Protein AF-0000000078032495 (afdb_homodimer)

pLDDT: mean 92.4, std 12.05, range [19.84, 98.94]

InterPro domains:
  IPR023374 AttH-like domain superfamily [G3DSA:2.40.370.10] (50-179)
  IPR053112 Fungal Dehydratase/Hydratase [PTHR40617] (13-295)

Solvent-accessible surface area (backbone atoms only — not comparable to full-atom values): 30790 Å² total; per-residue (Å²): 92,84,75,76,72,74,48,34,75,40,30,40,38,35,40,36,42,40,24,31,70,88,66,52,44,38,38,38,35,40,38,41,36,66,53,76,73,51,27,30,33,38,36,41,35,42,33,37,65,81,79,53,44,58,51,46,30,19,47,78,41,69,21,42,67,33,83,82,38,37,34,38,38,38,92,44,38,34,41,37,34,35,91,57,89,86,41,43,64,58,19,33,37,38,35,53,58,95,54,37,33,40,43,36,35,35,38,72,38,87,65,70,36,35,42,24,28,45,13,20,38,73,54,39,59,47,76,71,77,55,59,49,90,77,38,64,61,4,29,31,43,33,38,29,27,70,48,16,31,43,44,45,38,40,26,56,73,83,46,71,42,49,46,26,46,92,67,22,39,24,34,45,30,40,41,46,70,52,51,37,64,80,63,18,33,40,34,40,38,36,42,37,76,87,61,34,39,35,41,30,47,30,35,43,48,47,97,76,20,44,42,62,29,46,43,32,23,38,32,38,85,69,52,29,22,28,17,38,54,57,33,89,79,26,29,34,38,68,73,45,65,39,88,87,79,50,39,40,43,68,34,33,37,37,46,29,25,64,56,67,59,27,35,36,40,40,34,50,66,36,82,77,26,60,20,41,32,69,47,78,89,34,50,93,71,48,66,52,38,30,48,30,48,27,39,35,39,31,37,52,88,85,34,82,42,49,32,40,35,39,38,40,33,41,58,67,43,117,63,78,83,82,93,80,59,25,68,48,28,41,38,34,40,36,42,41,24,30,70,87,67,52,43,37,37,35,37,40,37,41,36,65,52,77,75,49,27,29,33,36,37,40,34,42,32,37,65,81,80,53,45,59,51,45,29,19,48,77,43,69,21,40,65,31,78,83,40,45,34,38,38,39,94,44,38,33,40,38,34,34,92,57,89,86,41,44,62,57,21,33,38,37,36,53,58,94,54,39,33,40,42,36,35,36,38,74,38,84,65,69,37,36,42,25,30,45,12,21,37,72,55,37,58,47,76,71,80,54,58,65,90,76,37,64,59,4,28,31,43,32,37,30,28,71,47,16,31,42,44,44,37,42,25,56,74,84,46,72,43,48,46,28,45,92,65,23,40,26,34,46,29,39,41,49,68,53,52,36,63,80,64,17,33,40,35,39,39,37,42,36,78,87,63,35,38,36,39,31,46,31,36,41,48,47,96,77,19,44,43,72,30,53,42,32,23,37,33,38,86,68,52,29,22,29,17,37,54,56,33,88,81,26,31,34,38,68,74,44,66,39,89,87,80,49,39,40,44,68,34,33,38,37,47,31,25,64,56,66,59,28,35,38,40,38,34,49,68,36,80,76,24,59,21,41,33,69,47,76,90,34,50,93,73,48,63,54,39,30,49,28,48,27,40,37,39,30,39,52,88,86,34,82,44,49,33,39,36,41,38,40,34,40,60,68,44,117

Radius of gyration: 26.29 Å; Cα contacts (8 Å, |Δi|>4): 1890; chains: 2; bounding box: 48×80×61 Å

Sequence (636 aa):
MMVYDARKTLAVFVLYWITTEDGHKYHLNSNAGLRGSAMLGSFVSFNDLGNRSARGGSILEPGSGSSEYLNMQSATQTVVGPTTGDKWTGTRLTLDLVGIKLDVTFRPTGGNFYYGGGGGIQLTNRGPDPTYATSLPGWSWYWANPTTRLTGTITIDGKTANIDPEQSYALFERQWGNFHIGKGSYALWFYLETGEVLISWNMEPDLDGVSRTAFASVWHPSGLHEMIPVGPESRASEISTSPTTGLKYFNRFYLDLPARDAEFTFHKWIPDAELTPTLPEQKNQYITISESYGEGTGRWNGKQVKLQGHVEQLSMLKMMVYDARKTLAVFVLYWITTEDGHKYHLNSNAGLRGSAMLGSFVSFNDLGNRSARGGSILEPGSGSSEYLNMQSATQTVVGPTTGDKWTGTRLTLDLVGIKLDVTFRPTGGNFYYGGGGGIQLTNRGPDPTYATSLPGWSWYWANPTTRLTGTITIDGKTANIDPEQSYALFERQWGNFHIGKGSYALWFYLETGEVLISWNMEPDLDGVSRTAFASVWHPSGLHEMIPVGPESRASEISTSPTTGLKYFNRFYLDLPARDAEFTFHKWIPDAELTPTLPEQKNQYITISESYGEGTGRWNGKQVKLQGHVEQLSMLK

Secondary structure (DSSP, 8-state):
-------SSPEEEEEEEEEBTTS-EEEEEEEEEEETTTEEEEEEEEEETTTTEEEEEEEEEEEEE-SSSSEEEESSEEEE--SSTTSSTT-EEEEEETTEEEEEEEE--S--EETTTTSEEE-EE-SSPPPTTT--TTEEEEEEEEEEEEEEEEEETTEEEEB-GGG-EEEEEEEEEEEE-TT-EEEEEEEETTS-EEEEEEES--TT---SEEEEEEE-TTS-EEEEPPPTT-EEE--EE-TTT--EE--EEEEEEGGGTEEEEEEES-TT-EEEESSGGGTTTS--EEEEEEEEEEEETTEEEEEEEEEEEE----/-------TT-EEEEEEEEEBTTS-EEEEEEEEEEETTTEEEEEEEEEETTTTEEEEEEEEEEEEE-SSSSEEEESSEEEE--SSTTSSTT-EEEEEETTEEEEEEEE--S--EETTTTSEEE-EE-SS---TTT--TTEEEEEEEEEEEEEEEEEETTEEEEB-GGG-EEEEEEEEEEEE-TT-EEEEEEEETTS-EEEEEEES--TT---SEEEEEEE-TTS-EEEEPPPTT-EEE--EE-TTT--EE--EEEEEEGGGTEEEEEEES-TT-EEEESSGGGTTTS--EEEEEEEEEEEETTEEEEEEEEEEEE----

Nearest PDB structures (foldseek):
  7a0q-assembly1_A  TM=8.622E-01  e=4.027E-17  Fusarium vanettenii 77-13-4
  2ich-assembly2_B  TM=7.838E-01  e=7.396E-16  Nitrosomonas europaea
  2ich-assembly1_A  TM=7.791E-01  e=6.723E-16  Nitrosomonas europaea
  9fdg-assembly1_A  TM=2.951E-01  e=5.072E-01  synthetic construct
  5fok-assembly1_A  TM=1.122E-01  e=2.964E+00  Pseudomonas aeruginosa PAO1

Foldseek 3Di:
DPLDCPPFQFKKKKWKFFAFPVGWTKIKIKIWHDDPAFKIKIKMKIAGPVVGDIAMAIAIDTWHGDRQAHWIDDPAKIWAFDNDDPRQQQIWIWGDDPQKIWTKTKGFDFDKAQPPLSQKDAAAFDPDDDDVVVPHGRIKRKIKRFFMFMWGWMTGNHRITTTDRVRMGMIIMTMDDGHDLPQKWKKKWKQWPVGKIKIKIFGDADQQFFGPDMWMKMADSVGDIDIFDWDRVWGFADWDAAPVPRFIDGFKTKTDGVVQPKIKIKGFSHRHRWYAHPDPVCGVPDDIKGKTKIKIWMDGPNDIIIIIIMMIIDHNHD/DPLDDAFFFWKKKKWKFFAFPVGWTKIKIKIWHDDPAFKIKIKMKIAGPVVGDIAMAIAIDTWHTDRQAHWIDDPAKIWAFDNDDSRQQFIWIWGDDPQKIWTKTKGFDFDKAQPPLSQKDAAAFDPPQDDVVVPHGRIKRKIKRFFMFMWGWMTGNRRITTTDRVRMGMIIMTMDDGHDLPQKWKKKWKQWPVGKIKIKIFGDADQQFFGPDMWMKMADSVGDIDIFDWDRVWGFADWDAAPVPRFIDGFKTKTDGVVQPKIKIKGFSHRHRWYAHPDPVCGVPDDIKGKTKIKIWMAGPNDIIIIIIMMIIDHNHD

Organism: NCBI:txid1051616

Structure (mmCIF, N/CA/C/O backbone):
data_AF-0000000078032495-model_v1
#
loop_
_entity.id
_entity.type
_entity.pdbx_description
1 polymer 'Hydroxyneurosporene synthase (CrtC)'
#
loop_
_atom_site.group_PDB
_atom_site.id
_atom_site.type_symbol
_atom_site.label_atom_id
_atom_site.label_alt_id
_atom_site.label_comp_id
_atom_site.label_asym_id
_atom_site.label_entity_id
_atom_site.label_seq_id
_atom_site.pdbx_PDB_ins_code
_atom_site.Cartn_x
_atom_site.Cartn_y
_atom_site.Cartn_z
_atom_site.occupancy
_atom_site.B_iso_or_equiv
_atom_site.auth_seq_id
_atom_site.auth_comp_id
_atom_site.auth_asym_id
_atom_site.auth_atom_id
_atom_site.pdbx_PDB_model_num
ATOM 1 N N . MET A 1 1 ? -15.914 -2.293 -3.752 1 21.23 1 MET A N 1
ATOM 2 C CA . MET A 1 1 ? -15.336 -2.799 -2.514 1 21.23 1 MET A CA 1
ATOM 3 C C . MET A 1 1 ? -15.039 -1.658 -1.544 1 21.23 1 MET A C 1
ATOM 5 O O . MET A 1 1 ? -14.789 -0.528 -1.966 1 21.23 1 MET A O 1
ATOM 9 N N . MET A 1 2 ? -15.547 -1.945 -0.381 1 26.72 2 MET A N 1
ATOM 10 C CA . MET A 1 2 ? -15.688 -1.2 0.867 1 26.72 2 MET A CA 1
ATOM 11 C C . MET A 1 2 ? -14.336 -0.664 1.333 1 26.72 2 MET A C 1
ATOM 13 O O . MET A 1 2 ? -13.438 -1.438 1.667 1 26.72 2 MET A O 1
ATOM 17 N N . VAL A 1 3 ? -13.867 0.234 0.693 1 31.47 3 VAL A N 1
ATOM 18 C CA . VAL A 1 3 ? -12.703 1.023 1.074 1 31.47 3 VAL A CA 1
ATOM 19 C C . VAL A 1 3 ? -12.82 1.437 2.541 1 31.47 3 VAL A C 1
ATOM 21 O O . VAL A 1 3 ? -13.766 2.125 2.926 1 31.47 3 VAL A O 1
ATOM 24 N N . TYR A 1 4 ? -12.273 0.602 3.367 1 34.97 4 TYR A N 1
ATOM 25 C CA . TYR A 1 4 ? -12.242 0.552 4.824 1 34.97 4 TYR A CA 1
ATOM 26 C C . TYR A 1 4 ? -11.875 1.91 5.41 1 34.97 4 TYR A C 1
ATOM 28 O O . TYR A 1 4 ? -10.93 2.561 4.941 1 34.97 4 TYR A O 1
ATOM 36 N N . ASP A 1 5 ? -12.883 2.586 5.828 1 38.47 5 ASP A N 1
ATOM 37 C CA . ASP A 1 5 ? -12.812 3.684 6.789 1 38.47 5 ASP A CA 1
ATOM 38 C C . ASP A 1 5 ? -12.203 3.219 8.109 1 38.47 5 ASP A C 1
ATOM 40 O O . ASP A 1 5 ? -12.828 2.451 8.852 1 38.47 5 ASP A O 1
ATOM 44 N N . ALA A 1 6 ? -11.055 2.744 8.25 1 40.66 6 ALA A N 1
ATOM 45 C CA . ALA A 1 6 ? -10.375 2.566 9.531 1 40.66 6 ALA A CA 1
ATOM 46 C C . ALA A 1 6 ? -10.734 3.686 10.5 1 40.66 6 ALA A C 1
ATOM 48 O O . ALA A 1 6 ? -9.891 4.531 10.828 1 40.66 6 ALA A O 1
ATOM 49 N N . ARG A 1 7 ? -11.93 4.27 10.453 1 44.62 7 ARG A N 1
ATOM 50 C CA . ARG A 1 7 ? -12.234 5.574 11.039 1 44.62 7 ARG A CA 1
ATOM 51 C C . ARG A 1 7 ? -12.273 5.5 12.562 1 44.62 7 ARG A C 1
ATOM 53 O O . ARG A 1 7 ? -12.43 6.523 13.234 1 44.62 7 ARG A O 1
ATOM 60 N N . LYS A 1 8 ? -12.578 4.43 13.32 1 45.06 8 LYS A N 1
ATOM 61 C CA . LYS A 1 8 ? -13.195 4.945 14.539 1 45.06 8 LYS A CA 1
ATOM 62 C C . LYS A 1 8 ? -12.234 5.852 15.305 1 45.06 8 LYS A C 1
ATOM 64 O O . LYS A 1 8 ? -12.641 6.879 15.844 1 45.06 8 LYS A O 1
ATOM 69 N N . THR A 1 9 ? -11.039 5.262 15.789 1 50.03 9 THR A N 1
ATOM 70 C CA . THR A 1 9 ? -10.32 6.023 16.812 1 50.03 9 THR A CA 1
ATOM 71 C C . THR A 1 9 ? -8.945 6.453 16.297 1 50.03 9 THR A C 1
ATOM 73 O O . THR A 1 9 ? -7.984 6.52 17.062 1 50.03 9 THR A O 1
ATOM 76 N N . LEU A 1 10 ? -8.875 6.754 14.984 1 62.12 10 LEU A N 1
ATOM 77 C CA . LEU A 1 10 ? -7.605 7.195 14.422 1 62.12 10 LEU A CA 1
ATOM 78 C C . LEU A 1 10 ? -7.344 8.664 14.742 1 62.12 10 LEU A C 1
ATOM 80 O O . LEU A 1 10 ? -8.281 9.422 15 1 62.12 10 LEU A O 1
ATOM 84 N N . ALA A 1 11 ? -6.012 8.828 14.82 1 81.06 11 ALA A N 1
ATOM 85 C CA . ALA A 1 11 ? -5.645 10.234 14.898 1 81.06 11 ALA A CA 1
ATOM 86 C C . ALA A 1 11 ? -6.172 11.008 13.688 1 81.06 11 ALA A C 1
ATOM 88 O O . ALA A 1 11 ? -6.379 10.43 12.617 1 81.06 11 ALA A O 1
ATOM 89 N N . VAL A 1 12 ? -6.625 12.172 13.945 1 91.94 12 VAL A N 1
ATOM 90 C CA . VAL A 1 12 ? -7.078 13.078 12.898 1 91.94 12 VAL A CA 1
ATOM 91 C C . VAL A 1 12 ? -6.023 14.156 12.664 1 91.94 12 VAL A C 1
ATOM 93 O O . VAL A 1 12 ? -5.527 14.773 13.609 1 91.94 12 VAL A O 1
ATOM 96 N N . PHE A 1 13 ? -5.578 14.266 11.484 1 96.69 13 PHE A N 1
ATOM 97 C CA . PHE A 1 13 ? -4.66 15.289 11.008 1 96.69 13 PHE A CA 1
ATOM 98 C C . PHE A 1 13 ? -5.258 16.047 9.82 1 96.69 13 PHE A C 1
ATOM 100 O O . PHE A 1 13 ? -5.668 15.43 8.836 1 96.69 13 PHE A O 1
ATOM 107 N N . VAL A 1 14 ? -5.324 17.359 9.953 1 98.31 14 VAL A N 1
ATOM 108 C CA . VAL A 1 14 ? -5.934 18.125 8.867 1 98.31 14 VAL A CA 1
ATOM 109 C C . VAL A 1 14 ? -5.016 19.266 8.461 1 98.31 14 VAL A C 1
ATOM 111 O O . VAL A 1 14 ? -4.512 20 9.312 1 98.31 14 VAL A O 1
ATOM 114 N N . LEU A 1 15 ? -4.754 19.391 7.207 1 98.81 15 LEU A N 1
ATOM 115 C CA . LEU A 1 15 ? -4.172 20.594 6.629 1 98.81 15 LEU A CA 1
ATOM 116 C C . LEU A 1 15 ? -5.258 21.5 6.035 1 98.81 15 LEU A C 1
ATOM 118 O O . LEU A 1 15 ? -6.152 21.016 5.34 1 98.81 15 LEU A O 1
ATOM 122 N N . TYR A 1 16 ? -5.141 22.812 6.316 1 98.81 16 TYR A N 1
ATOM 123 C CA . TYR A 1 16 ? -6.125 23.766 5.82 1 98.81 16 TYR A CA 1
ATOM 124 C C . TYR A 1 16 ? -5.469 24.812 4.93 1 98.81 16 TYR A C 1
ATOM 126 O O . TYR A 1 16 ? -4.449 25.406 5.301 1 98.81 16 TYR A O 1
ATOM 134 N N . TRP A 1 17 ? -6.004 25 3.789 1 98.81 17 TRP A N 1
ATOM 135 C CA . TRP A 1 17 ? -5.805 26.203 2.996 1 98.81 17 TRP A CA 1
ATOM 136 C C . TRP A 1 17 ? -7.062 27.078 2.994 1 98.81 17 TRP A C 1
ATOM 138 O O . TRP A 1 17 ? -8.008 26.797 2.246 1 98.81 17 TRP A O 1
ATOM 148 N N . ILE A 1 18 ? -7.016 28.156 3.77 1 98.81 18 ILE A N 1
ATOM 149 C CA . ILE A 1 18 ? -8.227 28.906 4.035 1 98.81 18 ILE A CA 1
ATOM 150 C C . ILE A 1 18 ? -8.102 30.312 3.443 1 98.81 18 ILE A C 1
ATOM 152 O O . ILE A 1 18 ? -7.098 31 3.658 1 98.81 18 ILE A O 1
ATOM 156 N N . THR A 1 19 ? -9.031 30.688 2.736 1 98.81 19 THR A N 1
ATOM 157 C CA . THR A 1 19 ? -9.297 32.062 2.391 1 98.81 19 THR A CA 1
ATOM 158 C C . THR A 1 19 ? -10.586 32.562 3.053 1 98.81 19 THR A C 1
ATOM 160 O O . THR A 1 19 ? -11.633 31.922 2.928 1 98.81 19 THR A O 1
ATOM 163 N N . THR A 1 20 ? -10.516 33.625 3.768 1 98.69 20 THR A N 1
ATOM 164 C CA . THR A 1 20 ? -11.719 34.188 4.383 1 98.69 20 THR A CA 1
ATOM 165 C C . THR A 1 20 ? -12.492 35.031 3.383 1 98.69 20 THR A C 1
ATOM 167 O O . THR A 1 20 ? -11.961 35.438 2.346 1 98.69 20 THR A O 1
ATOM 170 N N . GLU A 1 21 ? -13.727 35.312 3.713 1 98.44 21 GLU A N 1
ATOM 171 C CA . GLU A 1 21 ? -14.578 36.094 2.83 1 98.44 21 GLU A CA 1
ATOM 172 C C . GLU A 1 21 ? -14.031 37.531 2.666 1 98.44 21 GLU A C 1
ATOM 174 O O . GLU A 1 21 ? -14.25 38.156 1.631 1 98.44 21 GLU A O 1
ATOM 179 N N . ASP A 1 22 ? -13.305 38 3.574 1 97.44 22 ASP A N 1
ATOM 180 C CA . ASP A 1 22 ? -12.734 39.344 3.482 1 97.44 22 ASP A CA 1
ATOM 181 C C . ASP A 1 22 ? -11.352 39.312 2.842 1 97.44 22 ASP A C 1
ATOM 183 O O . ASP A 1 22 ? -10.641 40.312 2.836 1 97.44 22 ASP A O 1
ATOM 187 N N . GLY A 1 23 ? -10.828 38.094 2.479 1 97.5 23 GLY A N 1
ATOM 188 C CA . GLY A 1 23 ? -9.703 38.031 1.557 1 97.5 23 GLY A CA 1
ATOM 189 C C . GLY A 1 23 ? -8.406 37.594 2.221 1 97.5 23 GLY A C 1
ATOM 190 O O . GLY A 1 23 ? -7.383 37.438 1.555 1 97.5 23 GLY A O 1
ATOM 191 N N . HIS A 1 24 ? -8.438 37.375 3.52 1 98.12 24 HIS A N 1
ATOM 192 C CA . HIS A 1 24 ? -7.223 36.906 4.18 1 98.12 24 HIS A CA 1
ATOM 193 C C . HIS A 1 24 ? -6.957 35.438 3.863 1 98.12 24 HIS A C 1
ATOM 195 O O . HIS A 1 24 ? -7.898 34.656 3.711 1 98.12 24 HIS A O 1
ATOM 201 N N . LYS A 1 25 ? -5.68 35.125 3.744 1 98.5 25 LYS A N 1
ATOM 202 C CA . LYS A 1 25 ? -5.266 33.75 3.432 1 98.5 25 LYS A CA 1
ATOM 203 C C . LYS A 1 25 ? -4.422 33.156 4.559 1 98.5 25 LYS A C 1
ATOM 205 O O . LYS A 1 25 ? -3.441 33.781 4.992 1 98.5 25 LYS A O 1
ATOM 210 N N . TYR A 1 26 ? -4.848 31.984 4.996 1 98.69 26 TYR A N 1
ATOM 211 C CA . TYR A 1 26 ? -4.18 31.266 6.082 1 98.69 26 TYR A CA 1
ATOM 212 C C . TYR A 1 26 ? -3.904 29.828 5.703 1 98.69 26 TYR A C 1
ATOM 214 O O . TYR A 1 26 ? -4.629 29.234 4.895 1 98.69 26 TYR A O 1
ATOM 222 N N . HIS A 1 27 ? -2.834 29.297 6.199 1 98.81 27 HIS A N 1
ATOM 223 C CA . HIS A 1 27 ? -2.564 27.859 6.215 1 98.81 27 HIS A CA 1
ATOM 224 C C . HIS A 1 27 ? -2.465 27.328 7.645 1 98.81 27 HIS A C 1
ATOM 226 O O . HIS A 1 27 ? -1.745 27.906 8.469 1 98.81 27 HIS A O 1
ATOM 232 N N . LEU A 1 28 ? -3.256 26.297 7.906 1 98.56 28 LEU A N 1
ATOM 233 C CA . LEU A 1 28 ? -3.26 25.719 9.242 1 98.56 28 LEU A CA 1
ATOM 234 C C . LEU A 1 28 ? -3.053 24.203 9.188 1 98.56 28 LEU A C 1
ATOM 236 O O . LEU A 1 28 ? -3.248 23.594 8.133 1 98.56 28 LEU A O 1
ATOM 240 N N . ASN A 1 29 ? -2.656 23.672 10.273 1 98.44 29 ASN A N 1
ATOM 241 C CA . ASN A 1 29 ? -2.652 22.234 10.57 1 98.44 29 ASN A CA 1
ATOM 242 C C . ASN A 1 29 ? -3.201 21.953 11.961 1 98.44 29 ASN A C 1
ATOM 244 O O . ASN A 1 29 ? -2.898 22.688 12.914 1 98.44 29 ASN A O 1
ATOM 248 N N . SER A 1 30 ? -4.07 21.047 12.031 1 98.31 30 SER A N 1
ATOM 249 C CA . SER A 1 30 ? -4.516 20.562 13.328 1 98.31 30 SER A CA 1
ATOM 250 C C . SER A 1 30 ? -4.352 19.047 13.445 1 98.31 30 SER A C 1
ATOM 252 O O . SER A 1 30 ? -4.438 18.328 12.445 1 98.31 30 SER A O 1
ATOM 254 N N . ASN A 1 31 ? -4.137 18.641 14.625 1 97.06 31 ASN A N 1
ATOM 255 C CA . ASN A 1 31 ? -4.008 17.234 14.945 1 97.06 31 ASN A CA 1
ATOM 256 C C . ASN A 1 31 ? -4.773 16.875 16.219 1 97.06 31 ASN A C 1
ATOM 258 O O . ASN A 1 31 ? -4.781 17.641 17.188 1 97.06 31 ASN A O 1
ATOM 262 N N . ALA A 1 32 ? -5.422 15.75 16.219 1 94.81 32 ALA A N 1
ATOM 263 C CA . ALA A 1 32 ? -6.074 15.172 17.391 1 94.81 32 ALA A CA 1
ATOM 264 C C . ALA A 1 32 ? -5.77 13.68 17.516 1 94.81 32 ALA A C 1
ATOM 266 O O . ALA A 1 32 ? -5.957 12.922 16.562 1 94.81 32 ALA A O 1
ATOM 267 N N . GLY A 1 33 ? -5.281 13.297 18.641 1 91.38 33 GLY A N 1
ATOM 268 C CA . GLY A 1 33 ? -4.996 11.898 18.906 1 91.38 33 GLY A CA 1
ATOM 269 C C . GLY A 1 33 ? -5.176 11.516 20.359 1 91.38 33 GLY A C 1
ATOM 270 O O . GLY A 1 33 ? -4.699 12.219 21.25 1 91.38 33 GLY A O 1
ATOM 271 N N . LEU A 1 34 ? -5.809 10.406 20.609 1 87.5 34 LEU A N 1
ATOM 272 C CA . LEU A 1 34 ? -6.035 9.938 21.969 1 87.5 34 LEU A CA 1
ATOM 273 C C . LEU A 1 34 ? -4.777 9.273 22.531 1 87.5 34 LEU A C 1
ATOM 275 O O . LEU A 1 34 ? -4.062 8.578 21.797 1 87.5 34 LEU A O 1
ATOM 279 N N . ARG A 1 35 ? -4.465 9.539 23.672 1 85.12 35 ARG A N 1
ATOM 280 C CA . ARG A 1 35 ? -3.516 8.789 24.484 1 85.12 35 ARG A CA 1
ATOM 281 C C . ARG A 1 35 ? -4.238 7.977 25.562 1 85.12 35 ARG A C 1
ATOM 283 O O . ARG A 1 35 ? -4.656 8.523 26.578 1 85.12 35 ARG A O 1
ATOM 290 N N . GLY A 1 36 ? -4.238 6.727 25.312 1 78.56 36 GLY A N 1
ATOM 291 C CA . GLY A 1 36 ? -5.176 5.945 26.094 1 78.56 36 GLY A CA 1
ATOM 292 C C . GLY A 1 36 ? -6.625 6.328 25.859 1 78.56 36 GLY A C 1
ATOM 293 O O . GLY A 1 36 ? -7 6.699 24.75 1 78.56 36 GLY A O 1
ATOM 294 N N . SER A 1 37 ? -7.465 6.082 26.922 1 80.62 37 SER A N 1
ATOM 295 C CA . SER A 1 37 ? -8.891 6.359 26.75 1 80.62 37 SER A CA 1
ATOM 296 C C . SER A 1 37 ? -9.273 7.676 27.406 1 80.62 37 SER A C 1
ATOM 298 O O . SER A 1 37 ? -10.406 8.148 27.25 1 80.62 37 SER A O 1
ATOM 300 N N . ALA A 1 38 ? -8.273 8.352 28.078 1 88.81 38 ALA A N 1
ATOM 301 C CA . ALA A 1 38 ? -8.727 9.43 28.953 1 88.81 38 ALA A CA 1
ATOM 302 C C . ALA A 1 38 ? -7.996 10.734 28.641 1 88.81 38 ALA A C 1
ATOM 304 O O . ALA A 1 38 ? -8.258 11.766 29.266 1 88.81 38 ALA A O 1
ATOM 305 N N . MET A 1 39 ? -7.051 10.734 27.75 1 92.44 39 MET A N 1
ATOM 306 C CA . MET A 1 39 ? -6.316 11.938 27.391 1 92.44 39 MET A CA 1
ATOM 307 C C . MET A 1 39 ? -6.395 12.203 25.891 1 92.44 39 MET A C 1
ATOM 309 O O . MET A 1 39 ? -6.359 11.266 25.094 1 92.44 39 MET A O 1
ATOM 313 N N . LEU A 1 40 ? -6.551 13.414 25.531 1 93.94 40 LEU A N 1
ATOM 314 C CA . LEU A 1 40 ? -6.52 13.812 24.125 1 93.94 40 LEU A CA 1
ATOM 315 C C . LEU A 1 40 ? -5.375 14.781 23.859 1 93.94 40 LEU A C 1
ATOM 317 O O . LEU A 1 40 ? -5.281 15.828 24.516 1 93.94 40 LEU A O 1
ATOM 321 N N . GLY A 1 41 ? -4.48 14.383 22.969 1 95.12 41 GLY A N 1
ATOM 322 C CA . GLY A 1 41 ? -3.455 15.281 22.453 1 95.12 41 GLY A CA 1
ATOM 323 C C . GLY A 1 41 ? -3.908 16.078 21.25 1 95.12 41 GLY A C 1
ATOM 324 O O . GLY A 1 41 ? -4.539 15.531 20.344 1 95.12 41 GLY A O 1
ATOM 325 N N . SER A 1 42 ? -3.609 17.422 21.312 1 96.88 42 SER A N 1
ATOM 326 C CA . SER A 1 42 ? -3.961 18.312 20.203 1 96.88 42 SER A CA 1
ATOM 327 C C . SER A 1 42 ? -2.809 19.25 19.859 1 96.88 42 SER A C 1
ATOM 329 O O . SER A 1 42 ? -1.993 19.578 20.719 1 96.88 42 SER A O 1
ATOM 331 N N . PHE A 1 43 ? -2.684 19.578 18.625 1 97.25 43 PHE A N 1
ATOM 332 C CA . PHE A 1 43 ? -1.877 20.75 18.312 1 97.25 43 PHE A CA 1
ATOM 333 C C . PHE A 1 43 ? -2.455 21.5 17.109 1 97.25 43 PHE A C 1
ATOM 335 O O . PHE A 1 43 ? -3.303 20.969 16.391 1 97.25 43 PHE A O 1
ATOM 342 N N . VAL A 1 44 ? -2.139 22.734 17.016 1 98.44 44 VAL A N 1
ATOM 343 C CA . VAL A 1 44 ? -2.486 23.578 15.875 1 98.44 44 VAL A CA 1
ATOM 344 C C . VAL A 1 44 ? -1.263 24.375 15.43 1 98.44 44 VAL A C 1
ATOM 346 O O . VAL A 1 44 ? -0.469 24.828 16.266 1 98.44 44 VAL A O 1
ATOM 349 N N . SER A 1 45 ? -1.038 24.422 14.219 1 98.44 45 SER A N 1
ATOM 350 C CA . SER A 1 45 ? -0.116 25.344 13.578 1 98.44 45 SER A CA 1
ATOM 351 C C . SER A 1 45 ? -0.86 26.344 12.695 1 98.44 45 SER A C 1
ATOM 353 O O . SER A 1 45 ? -1.788 25.969 11.977 1 98.44 45 SER A O 1
ATOM 355 N N . PHE A 1 46 ? -0.533 27.625 12.844 1 98.31 46 PHE A N 1
ATOM 356 C CA . PHE A 1 46 ? -1.146 28.719 12.094 1 98.31 46 PHE A CA 1
ATOM 357 C C . PHE A 1 46 ? -0.088 29.516 11.344 1 98.31 46 PHE A C 1
ATOM 359 O O . PHE A 1 46 ? 0.862 30.016 11.945 1 98.31 46 PHE A O 1
ATOM 366 N N . ASN A 1 47 ? -0.222 29.531 10.055 1 98.56 47 ASN A N 1
ATOM 367 C CA . ASN A 1 47 ? 0.576 30.375 9.172 1 98.56 47 ASN A CA 1
ATOM 368 C C . ASN A 1 47 ? -0.268 31.484 8.531 1 98.56 47 ASN A C 1
ATOM 370 O O . ASN A 1 47 ? -1.172 31.188 7.742 1 98.56 47 ASN A O 1
ATOM 374 N N . ASP A 1 48 ? 0.012 32.688 8.852 1 97.88 48 ASP A N 1
ATOM 375 C CA . ASP A 1 48 ? -0.576 33.812 8.133 1 97.88 48 ASP A CA 1
ATOM 376 C C . ASP A 1 48 ? 0.163 34.062 6.82 1 97.88 48 ASP A C 1
ATOM 378 O O . ASP A 1 48 ? 1.313 34.531 6.828 1 97.88 48 ASP A O 1
ATOM 382 N N . LEU A 1 49 ? -0.476 33.906 5.742 1 98 49 LEU A N 1
ATOM 383 C CA . LEU A 1 49 ? 0.207 33.938 4.453 1 98 49 LEU A CA 1
ATOM 384 C C . LEU A 1 49 ? 0.328 35.375 3.949 1 98 49 LEU A C 1
ATOM 386 O O . LEU A 1 49 ? 1.065 35.656 2.998 1 98 49 LEU A O 1
ATOM 390 N N . GLY A 1 50 ? -0.361 36.281 4.59 1 96.62 50 GLY A N 1
ATOM 391 C CA . GLY A 1 50 ? -0.242 37.719 4.27 1 96.62 50 GLY A CA 1
ATOM 392 C C . GLY A 1 50 ? 1.023 38.344 4.816 1 96.62 50 GLY A C 1
ATOM 393 O O . GLY A 1 50 ? 1.74 39.031 4.094 1 96.62 50 GLY A O 1
ATOM 394 N N . ASN A 1 51 ? 1.344 38.062 6.062 1 95.12 51 ASN A N 1
ATOM 395 C CA . ASN A 1 51 ? 2.514 38.688 6.66 1 95.12 51 ASN A CA 1
ATOM 396 C C . ASN A 1 51 ? 3.596 37.656 6.992 1 95.12 51 ASN A C 1
ATOM 398 O O . ASN A 1 51 ? 4.621 38 7.586 1 95.12 51 ASN A O 1
ATOM 402 N N . ARG A 1 52 ? 3.385 36.406 6.703 1 95.19 52 ARG A N 1
ATOM 403 C CA . ARG A 1 52 ? 4.332 35.312 6.82 1 95.19 52 ARG A CA 1
ATOM 404 C C . ARG A 1 52 ? 4.758 35.094 8.273 1 95.19 52 ARG A C 1
ATOM 406 O O . ARG A 1 52 ? 5.934 34.875 8.547 1 95.19 52 ARG A O 1
ATOM 413 N N . SER A 1 53 ? 3.832 35.312 9.133 1 94.56 53 SER A N 1
ATOM 414 C CA . SER A 1 53 ? 4.059 34.969 10.531 1 94.56 53 SER A CA 1
ATOM 415 C C . SER A 1 53 ? 3.453 33.625 10.867 1 94.56 53 SER A C 1
ATOM 417 O O . SER A 1 53 ? 2.602 33.125 10.125 1 94.56 53 SER A O 1
ATOM 419 N N . ALA A 1 54 ? 3.979 33.094 11.93 1 96.19 54 ALA A N 1
ATOM 420 C CA . ALA A 1 54 ? 3.475 31.781 12.359 1 96.19 54 ALA A CA 1
ATOM 421 C C . ALA A 1 54 ? 3.287 31.734 13.875 1 96.19 54 ALA A C 1
ATOM 423 O O . ALA A 1 54 ? 3.936 32.5 14.609 1 96.19 54 ALA A O 1
ATOM 424 N N . ARG A 1 55 ? 2.422 30.938 14.297 1 94.94 55 ARG A N 1
ATOM 425 C CA . ARG A 1 55 ? 2.266 30.562 15.695 1 94.94 55 ARG A CA 1
ATOM 426 C C . ARG A 1 55 ? 1.591 29.203 15.828 1 94.94 55 ARG A C 1
ATOM 428 O O . ARG A 1 55 ? 1.021 28.688 14.859 1 94.94 55 ARG A O 1
ATOM 435 N N . GLY A 1 56 ? 1.721 28.594 16.938 1 97.19 56 GLY A N 1
ATOM 436 C CA . GLY A 1 56 ? 1.138 27.297 17.219 1 97.19 56 GLY A CA 1
ATOM 437 C C . GLY A 1 56 ? 1.41 26.812 18.625 1 97.19 56 GLY A C 1
ATOM 438 O O . GLY A 1 56 ? 2.107 27.469 19.391 1 97.19 56 GLY A O 1
ATOM 439 N N . GLY A 1 57 ? 0.778 25.75 18.891 1 98.12 57 GLY A N 1
ATOM 440 C CA . GLY A 1 57 ? 0.942 25.109 20.188 1 98.12 57 GLY A CA 1
ATOM 441 C C . GLY A 1 57 ? 0.367 23.719 20.25 1 98.12 57 GLY A C 1
ATOM 442 O O . GLY A 1 57 ? -0.488 23.359 19.438 1 98.12 57 GLY A O 1
ATOM 443 N N . SER A 1 58 ? 0.891 22.969 21.203 1 98.25 58 SER A N 1
ATOM 444 C CA . SER A 1 58 ? 0.374 21.625 21.484 1 98.25 58 SER A CA 1
ATOM 445 C C . SER A 1 58 ? -0.069 21.5 22.938 1 98.25 58 SER A C 1
ATOM 447 O O . SER A 1 58 ? 0.326 22.312 23.781 1 98.25 58 SER A O 1
ATOM 449 N N . ILE A 1 59 ? -0.948 20.547 23.141 1 98.44 59 ILE A N 1
ATOM 450 C CA . ILE A 1 59 ? -1.436 20.344 24.5 1 98.44 59 ILE A CA 1
ATOM 451 C C . ILE A 1 59 ? -1.929 18.906 24.672 1 98.44 59 ILE A C 1
ATOM 453 O O . ILE A 1 59 ? -2.539 18.344 23.75 1 98.44 59 ILE A O 1
ATOM 457 N N . LEU A 1 60 ? -1.579 18.297 25.734 1 96.81 60 LEU A N 1
ATOM 458 C CA . LEU A 1 60 ? -2.154 17.031 26.203 1 96.81 60 LEU A CA 1
ATOM 459 C C . LEU A 1 60 ? -3.039 17.266 27.438 1 96.81 60 LEU A C 1
ATOM 461 O O . LEU A 1 60 ? -2.566 17.75 28.469 1 96.81 60 LEU A O 1
ATOM 465 N N . GLU A 1 61 ? -4.293 16.922 27.391 1 97.88 61 GLU A N 1
ATOM 466 C CA . GLU A 1 61 ? -5.246 17.234 28.453 1 97.88 61 GLU A CA 1
ATOM 467 C C . GLU A 1 61 ? -6.336 16.172 28.547 1 97.88 61 GLU A C 1
ATOM 469 O O . GLU A 1 61 ? -6.445 15.297 27.672 1 97.88 61 GLU A O 1
ATOM 474 N N . PRO A 1 62 ? -7.062 16.172 29.688 1 96.81 62 PRO A N 1
ATOM 475 C CA . PRO A 1 62 ? -8.164 15.211 29.781 1 96.81 62 PRO A CA 1
ATOM 476 C C . PRO A 1 62 ? -9.125 15.305 28.594 1 96.81 62 PRO A C 1
ATOM 478 O O . PRO A 1 62 ? -9.445 16.406 28.141 1 96.81 62 PRO A O 1
ATOM 481 N N . GLY A 1 63 ? -9.406 14.148 28.047 1 95.38 63 GLY A N 1
ATOM 482 C CA . GLY A 1 63 ? -10.312 14.031 26.922 1 95.38 63 GLY A CA 1
ATOM 483 C C . GLY A 1 63 ? -10.914 12.648 26.781 1 95.38 63 GLY A C 1
ATOM 484 O O . GLY A 1 63 ? -10.742 11.797 27.672 1 95.38 63 GLY A O 1
ATOM 485 N N . SER A 1 64 ? -11.781 12.516 25.797 1 90.81 64 SER A N 1
ATOM 486 C CA . SER A 1 64 ? -12.461 11.242 25.562 1 90.81 64 SER A CA 1
ATOM 487 C C . SER A 1 64 ? -12.656 10.984 24.078 1 90.81 64 SER A C 1
ATOM 489 O O . SER A 1 64 ? -12.5 11.898 23.25 1 90.81 64 SER A O 1
ATOM 491 N N . GLY A 1 65 ? -12.875 9.719 23.766 1 88.62 65 GLY A N 1
ATOM 492 C CA . GLY A 1 65 ? -13.188 9.289 22.406 1 88.62 65 GLY A CA 1
ATOM 493 C C . GLY A 1 65 ? -14.148 8.109 22.375 1 88.62 65 GLY A C 1
ATOM 494 O O . GLY A 1 65 ? -14.531 7.578 23.406 1 88.62 65 GLY A O 1
ATOM 495 N N . SER A 1 66 ? -14.625 7.867 21.156 1 82 66 SER A N 1
ATOM 496 C CA . SER A 1 66 ? -15.523 6.738 20.953 1 82 66 SER A CA 1
ATOM 497 C C . SER A 1 66 ? -14.875 5.668 20.078 1 82 66 SER A C 1
ATOM 499 O O . SER A 1 66 ? -14.117 5.984 19.156 1 82 66 SER A O 1
ATOM 501 N N . SER A 1 67 ? -15.148 4.402 20.406 1 75.94 67 SER A N 1
ATOM 502 C CA . SER A 1 67 ? -14.703 3.299 19.562 1 75.94 67 SER A CA 1
ATOM 503 C C . SER A 1 67 ? -15.727 2.994 18.469 1 75.94 67 SER A C 1
ATOM 505 O O . SER A 1 67 ? -15.469 2.184 17.578 1 75.94 67 SER A O 1
ATOM 507 N N . GLU A 1 68 ? -16.891 3.701 18.469 1 75.06 68 GLU A N 1
ATOM 508 C CA . GLU A 1 68 ? -17.984 3.359 17.578 1 75.06 68 GLU A CA 1
ATOM 509 C C . GLU A 1 68 ? -18.016 4.277 16.359 1 75.06 68 GLU A C 1
ATOM 511 O O . GLU A 1 68 ? -18.438 3.863 15.281 1 75.06 68 GLU A O 1
ATOM 516 N N . TYR A 1 69 ? -17.719 5.5 16.562 1 81.38 69 TYR A N 1
ATOM 517 C CA . TYR A 1 69 ? -17.672 6.488 15.484 1 81.38 69 TYR A CA 1
ATOM 518 C C . TYR A 1 69 ? -16.656 7.578 15.789 1 81.38 69 TYR A C 1
ATOM 520 O O . TYR A 1 69 ? -16.125 7.648 16.906 1 81.38 69 TYR A O 1
ATOM 528 N N . LEU A 1 70 ? -16.359 8.375 14.82 1 87.38 70 LEU A N 1
ATOM 529 C CA . LEU A 1 70 ? -15.398 9.453 15.039 1 87.38 70 LEU A CA 1
ATOM 530 C C . LEU A 1 70 ? -15.93 10.461 16.047 1 87.38 70 LEU A C 1
ATOM 532 O O . LEU A 1 70 ? -16.906 11.164 15.773 1 87.38 70 LEU A O 1
ATOM 536 N N . ASN A 1 71 ? -15.352 10.414 17.156 1 90.25 71 ASN A N 1
ATOM 537 C CA . ASN A 1 71 ? -15.695 11.312 18.25 1 90.25 71 ASN A CA 1
ATOM 538 C C . ASN A 1 71 ? -14.516 11.484 19.219 1 90.25 71 ASN A C 1
ATOM 540 O O . ASN A 1 71 ? -14.227 10.594 20.016 1 90.25 71 ASN A O 1
ATOM 544 N N . MET A 1 72 ? -13.891 12.547 19.109 1 92.94 72 MET A N 1
ATOM 545 C CA . MET A 1 72 ? -12.812 12.945 20.016 1 92.94 72 MET A CA 1
ATOM 546 C C . MET A 1 72 ? -13.094 14.312 20.625 1 92.94 72 MET A C 1
ATOM 548 O O . MET A 1 72 ? -13.383 15.266 19.906 1 92.94 72 MET A O 1
ATOM 552 N N . GLN A 1 73 ? -12.914 14.328 21.984 1 95.25 73 GLN A N 1
ATOM 553 C CA . GLN A 1 73 ? -13.297 15.578 22.625 1 95.25 73 GLN A CA 1
ATOM 554 C C . GLN A 1 73 ? -12.344 15.922 23.766 1 95.25 73 GLN A C 1
ATOM 556 O O . GLN A 1 73 ? -11.898 15.039 24.5 1 95.25 73 GLN A O 1
ATOM 561 N N . SER A 1 74 ? -12.023 17.094 23.844 1 97.19 74 SER A N 1
ATOM 562 C CA . SER A 1 74 ? -11.383 17.75 24.969 1 97.19 74 SER A CA 1
ATOM 563 C C . SER A 1 74 ? -11.797 19.219 25.078 1 97.19 74 SER A C 1
ATOM 565 O O . SER A 1 74 ? -12.617 19.688 24.281 1 97.19 74 SER A O 1
ATOM 567 N N . ALA A 1 75 ? -11.32 19.922 26.094 1 98.31 75 ALA A N 1
ATOM 568 C CA . ALA A 1 75 ? -11.609 21.359 26.219 1 98.31 75 ALA A CA 1
ATOM 569 C C . ALA A 1 75 ? -11.07 22.125 25.031 1 98.31 75 ALA A C 1
ATOM 571 O O . ALA A 1 75 ? -11.664 23.125 24.594 1 98.31 75 ALA A O 1
ATOM 572 N N . THR A 1 76 ? -10 21.672 24.406 1 98.38 76 THR A N 1
ATOM 573 C CA . THR A 1 76 ? -9.266 22.406 23.375 1 98.38 76 THR A CA 1
ATOM 574 C C . THR A 1 76 ? -9.805 22.047 21.984 1 98.38 76 THR A C 1
ATOM 576 O O . THR A 1 76 ? -9.883 22.922 21.109 1 98.38 76 THR A O 1
ATOM 579 N N . GLN A 1 77 ? -10.148 20.859 21.781 1 98.12 77 GLN A N 1
ATOM 580 C CA . GLN A 1 77 ? -10.5 20.422 20.438 1 98.12 77 GLN A CA 1
ATOM 581 C C . GLN A 1 77 ? -11.547 19.312 20.469 1 98.12 77 GLN A C 1
ATOM 583 O O . GLN A 1 77 ? -11.5 18.438 21.328 1 98.12 77 GLN A O 1
ATOM 588 N N . THR A 1 78 ? -12.469 19.469 19.562 1 97.44 78 THR A N 1
ATOM 589 C CA . THR A 1 78 ? -13.469 18.422 19.328 1 97.44 78 THR A CA 1
ATOM 590 C C . THR A 1 78 ? -13.562 18.078 17.844 1 97.44 78 THR A C 1
ATOM 592 O O . THR A 1 78 ? -13.594 18.969 17 1 97.44 78 THR A O 1
ATOM 595 N N . VAL A 1 79 ? -13.547 16.812 17.531 1 96.06 79 VAL A N 1
ATOM 596 C CA . VAL A 1 79 ? -13.797 16.297 16.188 1 96.06 79 VAL A CA 1
ATOM 597 C C . VAL A 1 79 ? -14.898 15.242 16.234 1 96.06 79 VAL A C 1
ATOM 599 O O . VAL A 1 79 ? -14.711 14.18 16.828 1 96.06 79 VAL A O 1
ATOM 602 N N . VAL A 1 80 ? -16 15.547 15.617 1 94.5 80 VAL A N 1
ATOM 603 C CA . VAL A 1 80 ? -17.141 14.641 15.695 1 94.5 80 VAL A CA 1
ATOM 604 C C . VAL A 1 80 ? -17.719 14.406 14.297 1 94.5 80 VAL A C 1
ATOM 606 O O . VAL A 1 80 ? -18.094 15.352 13.609 1 94.5 80 VAL A O 1
ATOM 609 N N . GLY A 1 81 ? -17.703 13.172 13.914 1 92.38 81 GLY A N 1
ATOM 610 C CA . GLY A 1 81 ? -18.312 12.789 12.656 1 92.38 81 GLY A CA 1
ATOM 611 C C . GLY A 1 81 ? -19.766 12.352 12.812 1 92.38 81 GLY A C 1
ATOM 612 O O . GLY A 1 81 ? -20.234 12.125 13.93 1 92.38 81 GLY A O 1
ATOM 613 N N . PRO A 1 82 ? -20.469 12.273 11.656 1 91.81 82 PRO A N 1
ATOM 614 C CA . PRO A 1 82 ? -21.828 11.766 11.703 1 91.81 82 PRO A CA 1
ATOM 615 C C . PRO A 1 82 ? -21.906 10.273 12 1 91.81 82 PRO A C 1
ATOM 617 O O . PRO A 1 82 ? -20.922 9.555 11.812 1 91.81 82 PRO A O 1
ATOM 620 N N . THR A 1 83 ? -23.031 9.789 12.516 1 88.31 83 THR A N 1
ATOM 621 C CA . THR A 1 83 ? -23.188 8.375 12.836 1 88.31 83 THR A CA 1
ATOM 622 C C . THR A 1 83 ? -23.969 7.66 11.727 1 88.31 83 THR A C 1
ATOM 624 O O . THR A 1 83 ? -24.141 6.441 11.773 1 88.31 83 THR A O 1
ATOM 627 N N . THR A 1 84 ? -24.453 8.422 10.766 1 87.44 84 THR A N 1
ATOM 628 C CA . THR A 1 84 ? -25.188 7.863 9.633 1 87.44 84 THR A CA 1
ATOM 629 C C . THR A 1 84 ? -24.516 8.258 8.32 1 87.44 84 THR A C 1
ATOM 631 O O . THR A 1 84 ? -23.547 9.023 8.312 1 87.44 84 THR A O 1
ATOM 634 N N . GLY A 1 85 ? -24.953 7.625 7.234 1 84.69 85 GLY A N 1
ATOM 635 C CA . GLY A 1 85 ? -24.344 7.938 5.949 1 84.69 85 GLY A CA 1
ATOM 636 C C . GLY A 1 85 ? -22.938 7.379 5.801 1 84.69 85 GLY A C 1
ATOM 637 O O . GLY A 1 85 ? -22.672 6.246 6.195 1 84.69 85 GLY A O 1
ATOM 638 N N . ASP A 1 86 ? -22.031 8.234 5.203 1 77.75 86 ASP A N 1
ATOM 639 C CA . ASP A 1 86 ? -20.672 7.758 5.008 1 77.75 86 ASP A CA 1
ATOM 640 C C . ASP A 1 86 ? -19.828 7.941 6.273 1 77.75 86 ASP A C 1
ATOM 642 O O . ASP A 1 86 ? -18.641 7.648 6.281 1 77.75 86 ASP A O 1
ATOM 646 N N . LYS A 1 87 ? -20.469 8.5 7.312 1 80.38 87 LYS A N 1
ATOM 647 C CA . LYS A 1 87 ? -19.875 8.695 8.641 1 80.38 87 LYS A CA 1
ATOM 648 C C . LYS A 1 87 ? -18.703 9.656 8.586 1 80.38 87 LYS A C 1
ATOM 650 O O . LYS A 1 87 ? -17.812 9.609 9.438 1 80.38 87 LYS A O 1
ATOM 655 N N . TRP A 1 88 ? -18.656 10.445 7.602 1 84.69 88 TRP A N 1
ATOM 656 C CA . TRP A 1 88 ? -17.547 11.36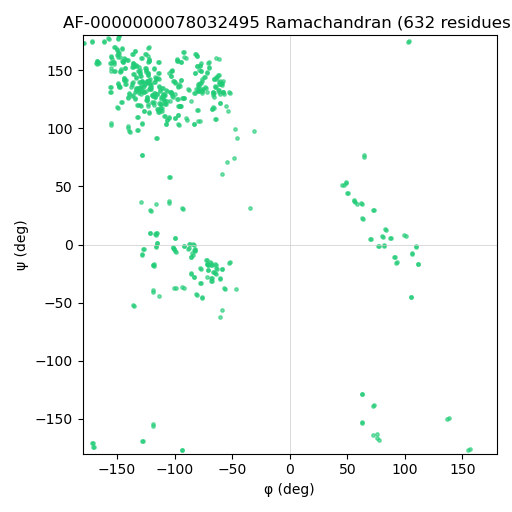7 7.379 1 84.69 88 TRP A CA 1
ATOM 657 C C . TRP A 1 88 ? -18.062 12.742 6.973 1 84.69 88 TRP A C 1
ATOM 659 O O . TRP A 1 88 ? -17.656 13.758 7.543 1 84.69 88 TRP A O 1
ATOM 669 N N . THR A 1 89 ? -18.953 12.727 5.918 1 90.88 89 THR A N 1
ATOM 670 C CA . THR A 1 89 ? -19.516 13.992 5.449 1 90.88 89 THR A CA 1
ATOM 671 C C . THR A 1 89 ? -20.297 14.688 6.566 1 90.88 89 THR A C 1
ATOM 673 O O . THR A 1 89 ? -21.234 14.117 7.121 1 90.88 89 THR A O 1
ATOM 676 N N . GLY A 1 90 ? -19.922 15.797 6.859 1 95.12 90 GLY A N 1
ATOM 677 C CA . GLY A 1 90 ? -20.547 16.531 7.949 1 95.12 90 GLY A CA 1
ATOM 678 C C . GLY A 1 90 ? -19.75 16.469 9.242 1 95.12 90 GLY A C 1
ATOM 679 O O . GLY A 1 90 ? -20.203 16.953 10.281 1 95.12 90 GLY A O 1
ATOM 680 N N . THR A 1 91 ? -18.594 15.945 9.195 1 95.69 91 THR A N 1
ATOM 681 C CA . THR A 1 91 ? -17.719 15.984 10.359 1 95.69 91 THR A CA 1
ATOM 682 C C . THR A 1 91 ? -17.469 17.422 10.797 1 95.69 91 THR A C 1
ATOM 684 O O . THR A 1 91 ? -17.141 18.281 9.969 1 95.69 91 THR A O 1
ATOM 687 N N . ARG A 1 92 ? -17.625 17.641 12.039 1 97.94 92 ARG A N 1
ATOM 688 C CA . ARG A 1 92 ? -17.391 18.969 12.594 1 97.94 92 ARG A CA 1
ATOM 689 C C . ARG A 1 92 ? -16.141 18.984 13.477 1 97.94 92 ARG A C 1
ATOM 691 O O . ARG A 1 92 ? -15.914 18.062 14.258 1 97.94 92 ARG A O 1
ATOM 698 N N . LEU A 1 93 ? -15.359 19.953 13.289 1 98.19 93 LEU A N 1
ATOM 699 C CA . LEU A 1 93 ? -14.172 20.172 14.117 1 98.19 93 LEU A CA 1
ATOM 700 C C . LEU A 1 93 ? -14.195 21.562 14.742 1 98.19 93 LEU A C 1
ATOM 702 O O . LEU A 1 93 ? -14.398 22.562 14.047 1 98.19 93 LEU A O 1
ATOM 706 N N . THR A 1 94 ? -14.078 21.609 16.062 1 98.81 94 THR A N 1
ATOM 707 C CA . THR A 1 94 ? -13.859 22.859 16.781 1 98.81 94 THR A CA 1
ATOM 708 C C . THR A 1 94 ? -12.508 22.828 17.5 1 98.81 94 THR A C 1
ATOM 710 O O . THR A 1 94 ? -12.078 21.797 17.984 1 98.81 94 THR A O 1
ATOM 713 N N . LEU A 1 95 ? -11.891 23.922 17.531 1 98.75 95 LEU A N 1
ATOM 714 C CA . LEU A 1 95 ? -10.562 24.062 18.125 1 98.75 95 LEU A CA 1
ATOM 715 C C . LEU A 1 95 ? -10.375 25.453 18.719 1 98.75 95 LEU A C 1
ATOM 717 O O . LEU A 1 95 ? -10.828 26.438 18.141 1 98.75 95 LEU A O 1
ATOM 721 N N . ASP A 1 96 ? -9.812 25.547 19.891 1 98.75 96 ASP A N 1
ATOM 722 C CA . ASP A 1 96 ? -9.453 26.781 20.578 1 98.75 96 ASP A CA 1
ATOM 723 C C . ASP A 1 96 ? -8.117 26.641 21.297 1 98.75 96 ASP A C 1
ATOM 725 O O . ASP A 1 96 ? -8.055 26.094 22.406 1 98.75 96 ASP A O 1
ATOM 729 N N . LEU A 1 97 ? -7.105 27.156 20.688 1 98.62 97 LEU A N 1
ATOM 730 C CA . LEU A 1 97 ? -5.766 27.047 21.266 1 98.62 97 LEU A CA 1
ATOM 731 C C . LEU A 1 97 ? -4.875 28.188 20.766 1 98.62 97 LEU A C 1
ATOM 733 O O . LEU A 1 97 ? -4.863 28.484 19.578 1 98.62 97 LEU A O 1
ATOM 737 N N . VAL A 1 98 ? -4.168 28.891 21.656 1 97.88 98 VAL A N 1
ATOM 738 C CA . VAL A 1 98 ? -3.145 29.906 21.422 1 97.88 98 VAL A CA 1
ATOM 739 C C . VAL A 1 98 ? -3.725 31.031 20.562 1 97.88 98 VAL A C 1
ATOM 741 O O . VAL A 1 98 ? -3.072 31.516 19.625 1 97.88 98 VAL A O 1
ATOM 744 N N . GLY A 1 99 ? -4.961 31.359 20.766 1 98 99 GLY A N 1
ATOM 745 C CA . GLY A 1 99 ? -5.59 32.5 20.125 1 98 99 GLY A CA 1
ATOM 746 C C . GLY A 1 99 ? -6.176 32.156 18.766 1 98 99 GLY A C 1
ATOM 747 O O . GLY A 1 99 ? -6.578 33.062 18.016 1 98 99 GLY A O 1
ATOM 748 N N . ILE A 1 100 ? -6.137 30.906 18.422 1 98.38 100 ILE A N 1
ATOM 749 C CA . ILE A 1 100 ? -6.711 30.422 17.172 1 98.38 100 ILE A CA 1
ATOM 750 C C . ILE A 1 100 ? -7.957 29.594 17.469 1 98.38 100 ILE A C 1
ATOM 752 O O . ILE A 1 100 ? -7.902 28.625 18.234 1 98.38 100 ILE A O 1
ATOM 756 N N . LYS A 1 101 ? -9.039 29.969 16.891 1 98.69 101 LYS A N 1
ATOM 757 C CA . LYS A 1 101 ? -10.258 29.172 17 1 98.69 101 LYS A CA 1
ATOM 758 C C . LYS A 1 101 ? -10.758 28.75 15.617 1 98.69 101 LYS A C 1
ATOM 760 O O . LYS A 1 101 ? -10.719 29.531 14.664 1 98.69 101 LYS A O 1
ATOM 765 N N . LEU A 1 102 ? -11.109 27.547 15.508 1 98.81 102 LEU A N 1
ATOM 766 C CA . LEU A 1 102 ? -11.773 27 14.328 1 98.81 102 LEU A CA 1
ATOM 767 C C . LEU A 1 102 ? -13.133 26.422 14.695 1 98.81 102 LEU A C 1
ATOM 769 O O . LEU A 1 102 ? -13.297 25.828 15.773 1 98.81 102 LEU A O 1
ATOM 773 N N . ASP A 1 103 ? -14.102 26.625 13.969 1 98.88 103 ASP A N 1
ATOM 774 C CA . ASP A 1 103 ? -15.383 25.922 13.906 1 98.88 103 ASP A CA 1
ATOM 775 C C . ASP A 1 103 ? -15.75 25.578 12.469 1 98.88 103 ASP A C 1
ATOM 777 O O . ASP A 1 103 ? -16.344 26.406 11.766 1 98.88 103 ASP A O 1
ATOM 781 N N . VAL A 1 104 ? -15.477 24.312 12.07 1 98.81 104 VAL A N 1
ATOM 782 C CA . VAL A 1 104 ? -15.602 24 10.648 1 98.81 104 VAL A CA 1
ATOM 783 C C . VAL A 1 104 ? -16.344 22.672 10.484 1 98.81 104 VAL A C 1
ATOM 785 O O . VAL A 1 104 ? -16.344 21.828 11.391 1 98.81 104 VAL A O 1
ATOM 788 N N . THR A 1 105 ? -16.969 22.547 9.375 1 98.69 105 THR A N 1
ATOM 789 C CA . THR A 1 105 ? -17.609 21.328 8.906 1 98.69 105 THR A CA 1
ATOM 790 C C . THR A 1 105 ? -17 20.875 7.578 1 98.69 105 THR A C 1
ATOM 792 O O . THR A 1 105 ? -16.844 21.672 6.656 1 98.69 105 THR A O 1
ATOM 795 N N . PHE A 1 106 ? -16.719 19.594 7.527 1 98 106 PHE A N 1
ATOM 796 C CA . PHE A 1 106 ? -16.016 19.078 6.363 1 98 106 PHE A CA 1
ATOM 797 C C . PHE A 1 106 ? -16.969 18.359 5.41 1 98 106 PHE A C 1
ATOM 799 O O . PHE A 1 106 ? -17.953 17.75 5.848 1 98 106 PHE A O 1
ATOM 806 N N . ARG A 1 107 ? -16.609 18.438 4.164 1 96.94 107 ARG A N 1
ATOM 807 C CA . ARG A 1 107 ? -17.266 17.688 3.092 1 96.94 107 ARG A CA 1
ATOM 808 C C . ARG A 1 107 ? -16.234 17.141 2.1 1 96.94 107 ARG A C 1
ATOM 810 O O . ARG A 1 107 ? -15.734 17.891 1.249 1 96.94 107 ARG A O 1
ATOM 817 N N . PRO A 1 108 ? -15.867 15.891 2.299 1 93.56 108 PRO A N 1
ATOM 818 C CA . PRO A 1 108 ? -14.953 15.312 1.306 1 93.56 108 PRO A CA 1
ATOM 819 C C . PRO A 1 108 ? -15.539 15.336 -0.107 1 93.56 108 PRO A C 1
ATOM 821 O O . PRO A 1 108 ? -16.734 15.125 -0.288 1 93.56 108 PRO A O 1
ATOM 824 N N . THR A 1 109 ? -14.562 15.68 -0.983 1 92.44 109 THR A N 1
ATOM 825 C CA . THR A 1 109 ? -14.883 15.594 -2.404 1 92.44 109 THR A CA 1
ATOM 826 C C . THR A 1 109 ? -13.883 14.703 -3.131 1 92.44 109 THR A C 1
ATOM 828 O O . THR A 1 109 ? -12.797 14.414 -2.607 1 92.44 109 THR A O 1
ATOM 831 N N . GLY A 1 110 ? -14.219 13.977 -4.172 1 90.44 110 GLY A N 1
ATOM 832 C CA . GLY A 1 110 ? -13.359 13.086 -4.93 1 90.44 110 GLY A CA 1
ATOM 833 C C . GLY A 1 110 ? -13.008 11.82 -4.18 1 90.44 110 GLY A C 1
ATOM 834 O O . GLY A 1 110 ? -13.547 11.555 -3.104 1 90.44 110 GLY A O 1
ATOM 835 N N . GLY A 1 111 ? -11.992 11.156 -4.664 1 92.75 111 GLY A N 1
ATOM 836 C CA . GLY A 1 111 ? -11.57 9.906 -4.047 1 92.75 111 GLY A CA 1
ATOM 837 C C . GLY A 1 111 ? -10.508 10.102 -2.979 1 92.75 111 GLY A C 1
ATOM 838 O O . GLY A 1 111 ? -9.852 11.141 -2.93 1 92.75 111 GLY A O 1
ATOM 839 N N . ASN A 1 112 ? -10.352 9.125 -2.133 1 94.38 112 ASN A N 1
ATOM 840 C CA . ASN A 1 112 ? -9.336 9.141 -1.087 1 94.38 112 ASN A CA 1
ATOM 841 C C . ASN A 1 112 ? -7.953 8.828 -1.646 1 94.38 112 ASN A C 1
ATOM 843 O O . ASN A 1 112 ? -7.828 8.156 -2.67 1 94.38 112 ASN A O 1
ATOM 847 N N . PHE A 1 113 ? -7.062 9.406 -0.995 1 96.69 113 PHE A N 1
ATOM 848 C CA . PHE A 1 113 ? -5.645 9.125 -1.199 1 96.69 113 PHE A CA 1
ATOM 849 C C . PHE A 1 113 ? -5.141 8.109 -0.176 1 96.69 113 PHE A C 1
ATOM 851 O O . PHE A 1 113 ? -4.914 8.461 0.985 1 96.69 113 PHE A O 1
ATOM 858 N N . TYR A 1 114 ? -4.98 6.891 -0.616 1 93.81 114 TYR A N 1
ATOM 859 C CA . TYR A 1 114 ? -4.398 5.852 0.226 1 93.81 114 TYR A CA 1
ATOM 860 C C . TYR A 1 114 ? -2.883 5.816 0.083 1 93.81 114 TYR A C 1
ATOM 862 O O . TYR A 1 114 ? -2.359 5.352 -0.932 1 93.81 114 TYR A O 1
ATOM 870 N N . TYR A 1 115 ? -2.209 6.273 1.107 1 93.88 115 TYR A N 1
ATOM 871 C CA . TYR A 1 115 ? -0.757 6.375 1.012 1 93.88 115 TYR A CA 1
ATOM 872 C C . TYR A 1 115 ? -0.129 5.012 0.752 1 93.88 115 TYR A C 1
ATOM 874 O O . TYR A 1 115 ? -0.565 4.004 1.314 1 93.88 115 TYR A O 1
ATOM 882 N N . GLY A 1 116 ? 0.873 5.035 -0.169 1 92 116 GLY A N 1
ATOM 883 C CA . GLY A 1 116 ? 1.502 3.785 -0.558 1 92 116 GLY A CA 1
ATOM 884 C C . GLY A 1 116 ? 0.665 2.973 -1.527 1 92 116 GLY A C 1
ATOM 885 O O . GLY A 1 116 ? 1.08 1.896 -1.963 1 92 116 GLY A O 1
ATOM 886 N N . GLY A 1 117 ? -0.475 3.459 -1.857 1 91.44 117 GLY A N 1
ATOM 887 C CA . GLY A 1 117 ? -1.351 2.793 -2.809 1 91.44 117 GLY A CA 1
ATOM 888 C C . GLY A 1 117 ? -2.541 2.119 -2.152 1 91.44 117 GLY A C 1
ATOM 889 O O . GLY A 1 117 ? -3.682 2.299 -2.586 1 91.44 117 GLY A O 1
ATOM 890 N N . GLY A 1 118 ? -2.248 1.429 -1.092 1 87.5 118 GLY A N 1
ATOM 891 C CA . GLY A 1 118 ? -3.293 0.693 -0.398 1 87.5 118 GLY A CA 1
ATOM 892 C C . GLY A 1 118 ? -3.531 1.188 1.017 1 87.5 118 GLY A C 1
ATOM 893 O O . GLY A 1 118 ? -4.43 0.7 1.707 1 87.5 118 GLY A O 1
ATOM 894 N N . GLY A 1 119 ? -2.773 2.141 1.416 1 89.25 119 GLY A N 1
ATOM 895 C CA . GLY A 1 119 ? -2.936 2.707 2.746 1 89.25 119 GLY A CA 1
ATOM 896 C C . GLY A 1 119 ? -2.037 2.059 3.783 1 89.25 119 GLY A C 1
ATOM 897 O O . GLY A 1 119 ? -1.896 2.57 4.895 1 89.25 119 GLY A O 1
ATOM 898 N N . GLY A 1 120 ? -1.508 0.945 3.432 1 85.94 120 GLY A N 1
ATOM 899 C CA . GLY A 1 120 ? -0.588 0.282 4.344 1 85.94 120 GLY A CA 1
ATOM 900 C C . GLY A 1 120 ? 0.868 0.599 4.055 1 85.94 120 GLY A C 1
ATOM 901 O O . GLY A 1 120 ? 1.371 0.303 2.971 1 85.94 120 GLY A O 1
ATOM 902 N N . ILE A 1 121 ? 1.54 1.21 5.051 1 86.62 121 ILE A N 1
ATOM 903 C CA . ILE A 1 121 ? 2.949 1.548 4.879 1 86.62 121 ILE A CA 1
ATOM 904 C C . ILE A 1 121 ? 3.75 1.058 6.082 1 86.62 121 ILE A C 1
ATOM 906 O O . ILE A 1 121 ? 3.215 0.944 7.188 1 86.62 121 ILE A O 1
ATOM 910 N N . GLN A 1 122 ? 4.969 0.743 5.809 1 83.5 122 GLN A N 1
ATOM 911 C CA . GLN A 1 122 ? 5.883 0.361 6.875 1 83.5 122 GLN A CA 1
ATOM 912 C C . GLN A 1 122 ? 6.789 1.525 7.27 1 83.5 122 GLN A C 1
ATOM 914 O O . GLN A 1 122 ? 7.383 2.174 6.406 1 83.5 122 GLN A O 1
ATOM 919 N N . LEU A 1 123 ? 6.793 1.73 8.531 1 86.44 123 LEU A N 1
ATOM 920 C CA . LEU A 1 123 ? 7.668 2.742 9.117 1 86.44 123 LEU A CA 1
ATOM 921 C C . LEU A 1 123 ? 8.656 2.109 10.094 1 86.44 123 LEU A C 1
ATOM 923 O O . LEU A 1 123 ? 9.086 0.971 9.898 1 86.44 123 LEU A O 1
ATOM 927 N N . THR A 1 124 ? 9.109 2.936 11 1 83.44 124 THR A N 1
ATOM 928 C CA . THR A 1 124 ? 10.078 2.402 11.961 1 83.44 124 THR A CA 1
ATOM 929 C C . THR A 1 124 ? 9.375 1.559 13.016 1 83.44 124 THR A C 1
ATOM 931 O O . THR A 1 124 ? 8.32 1.941 13.523 1 83.44 124 THR A O 1
ATOM 934 N N . ASN A 1 125 ? 9.992 0.474 13.344 1 82.62 125 ASN A N 1
ATOM 935 C CA . ASN A 1 125 ? 9.43 -0.429 14.336 1 82.62 125 ASN A CA 1
ATOM 936 C C . ASN A 1 125 ? 9.367 0.224 15.719 1 82.62 125 ASN A C 1
ATOM 938 O O . ASN A 1 125 ? 10.312 0.907 16.125 1 82.62 125 ASN A O 1
ATOM 942 N N . ARG A 1 126 ? 8.211 -0.019 16.297 1 82.25 126 ARG A N 1
ATOM 943 C CA . ARG A 1 126 ? 8.039 0.418 17.672 1 82.25 126 ARG A CA 1
ATOM 944 C C . ARG A 1 126 ? 8.016 -0.772 18.625 1 82.25 126 ARG A C 1
ATOM 946 O O . ARG A 1 126 ? 7.129 -1.625 18.547 1 82.25 126 ARG A O 1
ATOM 953 N N . GLY A 1 127 ? 8.992 -0.769 19.625 1 77.38 127 GLY A N 1
ATOM 954 C CA . GLY A 1 127 ? 9.07 -1.869 20.562 1 77.38 127 GLY A CA 1
ATOM 955 C C . GLY A 1 127 ? 9.719 -3.109 20 1 77.38 127 GLY A C 1
ATOM 956 O O . GLY A 1 127 ? 10.422 -3.035 18.984 1 77.38 127 GLY A O 1
ATOM 957 N N . PRO A 1 128 ? 9.523 -4.164 20.828 1 76.19 128 PRO A N 1
ATOM 958 C CA . PRO A 1 128 ? 10.078 -5.418 20.312 1 76.19 128 PRO A CA 1
ATOM 959 C C . PRO A 1 128 ? 9.414 -5.871 19.016 1 76.19 128 PRO A C 1
ATOM 961 O O . PRO A 1 128 ? 8.234 -5.574 18.781 1 76.19 128 PRO A O 1
ATOM 964 N N . ASP A 1 129 ? 10.258 -6.398 18.297 1 66.25 129 ASP A N 1
ATOM 965 C CA . ASP A 1 129 ? 9.719 -6.914 17.047 1 66.25 129 ASP A CA 1
ATOM 966 C C . ASP A 1 129 ? 8.57 -7.887 17.297 1 66.25 129 ASP A C 1
ATOM 968 O O . ASP A 1 129 ? 8.703 -8.82 18.094 1 66.25 129 ASP A O 1
ATOM 972 N N . PRO A 1 130 ? 7.457 -7.438 16.75 1 64.5 130 PRO A N 1
ATOM 973 C CA . PRO A 1 130 ? 6.363 -8.406 16.859 1 64.5 130 PRO A CA 1
ATOM 974 C C . PRO A 1 130 ? 6.637 -9.703 16.094 1 64.5 130 PRO A C 1
ATOM 976 O O . PRO A 1 130 ? 7.582 -9.766 15.312 1 64.5 130 PRO A O 1
ATOM 979 N N . THR A 1 131 ? 5.883 -10.664 16.531 1 63.03 131 THR A N 1
ATOM 980 C CA . THR A 1 131 ? 5.902 -11.852 15.688 1 63.03 131 THR A CA 1
ATOM 981 C C . THR A 1 131 ? 5.277 -11.555 14.328 1 63.03 131 THR A C 1
ATOM 983 O O . THR A 1 131 ? 4.203 -10.961 14.242 1 63.03 131 THR A O 1
ATOM 986 N N . TYR A 1 132 ? 6.02 -11.672 13.273 1 63.56 132 TYR A N 1
ATOM 987 C CA . TYR A 1 132 ? 5.574 -11.391 11.914 1 63.56 132 TYR A CA 1
ATOM 988 C C . TYR A 1 132 ? 4.297 -12.156 11.586 1 63.56 132 TYR A C 1
ATOM 990 O O . TYR A 1 132 ? 3.596 -11.828 10.625 1 63.56 132 TYR A O 1
ATOM 998 N N . ALA A 1 133 ? 4.039 -13.148 12.445 1 61.16 133 ALA A N 1
ATOM 999 C CA . ALA A 1 133 ? 2.811 -13.914 12.25 1 61.16 133 ALA A CA 1
ATOM 1000 C C . ALA A 1 133 ? 1.583 -13.062 12.562 1 61.16 133 ALA A C 1
ATOM 1002 O O . ALA A 1 133 ? 0.475 -13.375 12.125 1 61.16 133 ALA A O 1
ATOM 1003 N N . THR A 1 134 ? 1.9 -11.977 13.219 1 63.91 134 THR A N 1
ATOM 1004 C CA . THR A 1 134 ? 0.727 -11.227 13.664 1 63.91 134 THR A CA 1
ATOM 1005 C C . THR A 1 134 ? 0.707 -9.836 13.047 1 63.91 134 THR A C 1
ATOM 1007 O O . THR A 1 134 ? -0.361 -9.297 12.742 1 63.91 134 THR A O 1
ATOM 1010 N N . SER A 1 135 ? 1.938 -9.273 12.984 1 70.12 135 SER A N 1
ATOM 1011 C CA . SER A 1 135 ? 1.968 -7.93 12.422 1 70.12 135 SER A CA 1
ATOM 1012 C C . SER A 1 135 ? 3.332 -7.609 11.82 1 70.12 135 SER A C 1
ATOM 1014 O O . SER A 1 135 ? 4.344 -8.195 12.219 1 70.12 135 SER A O 1
ATOM 1016 N N . LEU A 1 136 ? 3.25 -6.723 10.836 1 74.44 136 LEU A N 1
ATOM 1017 C CA . LEU A 1 136 ? 4.492 -6.184 10.297 1 74.44 136 LEU A CA 1
ATOM 1018 C C . LEU A 1 136 ? 5.094 -5.148 11.242 1 74.44 136 LEU A C 1
ATOM 1020 O O . LEU A 1 136 ? 4.387 -4.262 11.727 1 74.44 136 LEU A O 1
ATOM 1024 N N . PRO A 1 137 ? 6.363 -5.297 11.531 1 77.25 137 PRO A N 1
ATOM 1025 C CA . PRO A 1 137 ? 6.984 -4.246 12.344 1 77.25 137 PRO A CA 1
ATOM 1026 C C . PRO A 1 137 ? 6.871 -2.863 11.703 1 77.25 137 PRO A C 1
ATOM 1028 O O . PRO A 1 137 ? 7.168 -2.701 10.523 1 77.25 137 PRO A O 1
ATOM 1031 N N . GLY A 1 138 ? 6.43 -1.942 12.547 1 82.12 138 GLY A N 1
ATOM 1032 C CA . GLY A 1 138 ? 6.328 -0.568 12.086 1 82.12 138 GLY A CA 1
ATOM 1033 C C . GLY A 1 138 ? 5.176 -0.348 11.117 1 82.12 138 GLY A C 1
ATOM 1034 O O . GLY A 1 138 ? 5.258 0.509 10.234 1 82.12 138 GLY A O 1
ATOM 1035 N N . TRP A 1 139 ? 4.141 -1.1 11.242 1 82.56 139 TRP A N 1
ATOM 1036 C CA . TRP A 1 139 ? 3.018 -0.985 10.32 1 82.56 139 TRP A CA 1
ATOM 1037 C C . TRP A 1 139 ? 2.168 0.24 10.641 1 82.56 139 TRP A C 1
ATOM 1039 O O . TRP A 1 139 ? 2.02 0.611 11.805 1 82.56 139 TRP A O 1
ATOM 1049 N N . SER A 1 140 ? 1.713 0.9 9.57 1 86.5 140 SER A N 1
ATOM 1050 C CA . SER A 1 140 ? 0.833 2.061 9.664 1 86.5 140 SER A CA 1
ATOM 1051 C C . SER A 1 140 ? -0.235 2.031 8.578 1 86.5 140 SER A C 1
ATOM 1053 O O . SER A 1 140 ? 0.071 1.796 7.406 1 86.5 140 SER A O 1
ATOM 1055 N N . TRP A 1 141 ? -1.474 2.133 8.969 1 85.56 141 TRP A N 1
ATOM 1056 C CA . TRP A 1 141 ? -2.562 2.412 8.039 1 85.56 141 TRP A CA 1
ATOM 1057 C C . TRP A 1 141 ? -2.816 3.912 7.93 1 85.56 141 TRP A C 1
ATOM 1059 O O . TRP A 1 141 ? -3.039 4.582 8.938 1 85.56 141 TRP A O 1
ATOM 1069 N N . TYR A 1 142 ? -2.795 4.359 6.719 1 89.31 142 TYR A N 1
ATOM 1070 C CA . TYR A 1 142 ? -2.615 5.789 6.488 1 89.31 142 TYR A CA 1
ATOM 1071 C C . TYR A 1 142 ? -3.322 6.23 5.215 1 89.31 142 TYR A C 1
ATOM 1073 O O . TYR A 1 142 ? -3.039 5.715 4.129 1 89.31 142 TYR A O 1
ATOM 1081 N N . TRP A 1 143 ? -4.363 7.172 5.395 1 91.25 143 TRP A N 1
ATOM 1082 C CA . TRP A 1 143 ? -5.039 7.691 4.207 1 91.25 143 TRP A CA 1
ATOM 1083 C C . TRP A 1 143 ? -5.5 9.125 4.426 1 91.25 143 TRP A C 1
ATOM 1085 O O . TRP A 1 143 ? -5.512 9.617 5.559 1 91.25 143 TRP A O 1
ATOM 1095 N N . ALA A 1 144 ? -5.836 9.781 3.332 1 95 144 ALA A N 1
ATOM 1096 C CA . ALA A 1 144 ? -6.328 11.156 3.385 1 95 144 ALA A CA 1
ATOM 1097 C C . ALA A 1 144 ? -7.387 11.398 2.314 1 95 144 ALA A C 1
ATOM 1099 O O . ALA A 1 144 ? -7.547 10.594 1.394 1 95 144 ALA A O 1
ATOM 1100 N N . ASN A 1 145 ? -8.164 12.352 2.525 1 96.31 145 ASN A N 1
ATOM 1101 C CA . ASN A 1 145 ? -8.914 12.984 1.44 1 96.31 145 ASN A CA 1
ATOM 1102 C C . ASN A 1 145 ? -8.32 14.336 1.062 1 96.31 145 ASN A C 1
ATOM 1104 O O . ASN A 1 145 ? -8.414 15.297 1.828 1 96.31 145 ASN A O 1
ATOM 1108 N N . PRO A 1 146 ? -7.707 14.383 -0.106 1 97.94 146 PRO A N 1
ATOM 1109 C CA . PRO A 1 146 ? -6.961 15.602 -0.448 1 97.94 146 PRO A CA 1
ATOM 1110 C C . PRO A 1 146 ? -7.859 16.703 -0.996 1 97.94 146 PRO A C 1
ATOM 1112 O O . PRO A 1 146 ? -7.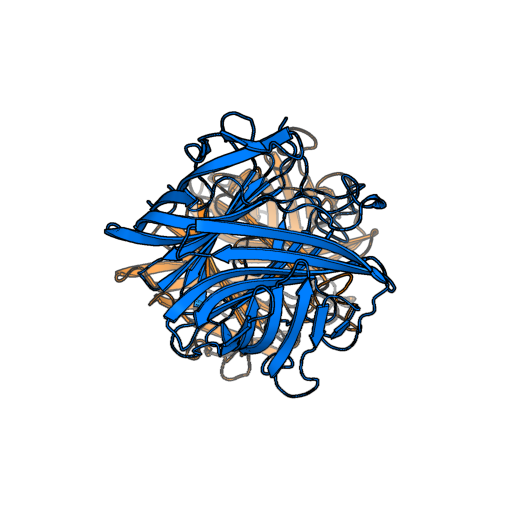395 17.828 -1.244 1 97.94 146 PRO A O 1
ATOM 1115 N N . THR A 1 147 ? -9.18 16.469 -1.195 1 97.56 147 THR A N 1
ATOM 1116 C CA . THR A 1 147 ? -10.07 17.438 -1.833 1 97.56 147 THR A CA 1
ATOM 1117 C C . THR A 1 147 ? -11.219 17.812 -0.901 1 97.56 147 THR A C 1
ATOM 1119 O O . THR A 1 147 ? -12.328 18.094 -1.357 1 97.56 147 THR A O 1
ATOM 1122 N N . THR A 1 148 ? -10.984 17.766 0.299 1 97.94 148 THR A N 1
ATOM 1123 C CA . THR A 1 148 ? -12 18.109 1.292 1 97.94 148 THR A CA 1
ATOM 1124 C C . THR A 1 148 ? -12.359 19.594 1.214 1 97.94 148 THR A C 1
ATOM 1126 O O . THR A 1 148 ? -11.469 20.453 1.163 1 97.94 148 THR A O 1
ATOM 1129 N N . ARG A 1 149 ? -13.617 19.844 1.172 1 98.25 149 ARG A N 1
ATOM 1130 C CA . ARG A 1 149 ? -14.133 21.203 1.321 1 98.25 149 ARG A CA 1
ATOM 1131 C C . ARG A 1 149 ? -14.578 21.469 2.756 1 98.25 149 ARG A C 1
ATOM 1133 O O . ARG A 1 149 ? -14.82 20.531 3.518 1 98.25 149 ARG A O 1
ATOM 1140 N N . LEU A 1 150 ? -14.609 22.719 3.057 1 98.06 150 LEU A N 1
ATOM 1141 C CA . LEU A 1 150 ? -15.031 23.031 4.418 1 98.06 150 LEU A CA 1
ATOM 1142 C C . LEU A 1 150 ? -15.797 24.344 4.465 1 98.06 150 LEU A C 1
ATOM 1144 O O . LEU A 1 150 ? -15.602 25.219 3.609 1 98.06 150 LEU A O 1
ATOM 1148 N N . THR A 1 151 ? -16.703 24.469 5.406 1 98.62 151 THR A N 1
ATOM 1149 C CA . THR A 1 151 ? -17.438 25.672 5.781 1 98.62 151 THR A CA 1
ATOM 1150 C C . THR A 1 151 ? -17.219 26 7.262 1 98.62 151 THR A C 1
ATOM 1152 O O . THR A 1 151 ? -16.797 25.125 8.031 1 98.62 151 THR A O 1
ATOM 1155 N N . GLY A 1 152 ? -17.453 27.219 7.59 1 98.88 152 GLY A N 1
ATOM 1156 C CA . GLY A 1 152 ? -17.359 27.594 8.992 1 98.88 152 GLY A CA 1
ATOM 1157 C C . GLY A 1 152 ? -16.641 28.922 9.211 1 98.88 152 GLY A C 1
ATOM 1158 O O . GLY A 1 152 ? -16.781 29.844 8.406 1 98.88 152 GLY A O 1
ATOM 1159 N N . THR A 1 153 ? -15.977 28.969 10.422 1 98.94 153 THR A N 1
ATOM 1160 C CA . THR A 1 153 ? -15.344 30.219 10.797 1 98.94 153 THR A CA 1
ATOM 1161 C C . THR A 1 153 ? -13.953 29.984 11.367 1 98.94 153 THR A C 1
ATOM 1163 O O . THR A 1 153 ? -13.641 28.875 11.812 1 98.94 153 THR A O 1
ATOM 1166 N N . ILE A 1 154 ? -13.203 30.984 11.266 1 98.88 154 ILE A N 1
ATOM 1167 C CA . ILE A 1 154 ? -11.898 31.062 11.922 1 98.88 154 ILE A CA 1
ATOM 1168 C C . ILE A 1 154 ? -11.805 32.344 12.734 1 98.88 154 ILE A C 1
ATOM 1170 O O . ILE A 1 154 ? -12.266 33.406 12.297 1 98.88 154 ILE A O 1
ATOM 1174 N N . THR A 1 155 ? -11.312 32.25 13.891 1 98.69 155 THR A N 1
ATOM 1175 C CA . THR A 1 155 ? -11.086 33.406 14.766 1 98.69 155 THR A CA 1
ATOM 1176 C C . THR A 1 155 ? -9.602 33.531 15.094 1 98.69 155 THR A C 1
ATOM 1178 O O . THR A 1 155 ? -8.977 32.594 15.586 1 98.69 155 THR A O 1
ATOM 1181 N N . ILE A 1 156 ? -9.062 34.656 14.781 1 98.06 156 ILE A N 1
ATOM 1182 C CA . ILE A 1 156 ? -7.68 35 15.125 1 98.06 156 ILE A CA 1
ATOM 1183 C C . ILE A 1 156 ? -7.656 36.156 16.109 1 98.06 156 ILE A C 1
ATOM 1185 O O . ILE A 1 156 ? -8.039 37.281 15.766 1 98.06 156 ILE A O 1
ATOM 1189 N N . ASP A 1 157 ? -7.168 35.875 17.281 1 96.31 157 ASP A N 1
ATOM 1190 C CA . ASP A 1 157 ? -7.051 36.875 18.344 1 96.31 157 ASP A CA 1
ATOM 1191 C C . ASP A 1 157 ? -8.367 37.625 18.547 1 96.31 157 ASP A C 1
ATOM 1193 O O . ASP A 1 157 ? -8.398 38.844 18.562 1 96.31 157 ASP A O 1
ATOM 1197 N N . GLY A 1 158 ? -9.336 36.844 18.547 1 97.12 158 GLY A N 1
ATOM 1198 C CA . GLY A 1 158 ? -10.641 37.375 18.922 1 97.12 158 GLY A CA 1
ATOM 1199 C C . GLY A 1 158 ? -11.445 37.906 17.75 1 97.12 158 GLY A C 1
ATOM 1200 O O . GLY A 1 158 ? -12.633 38.188 17.875 1 97.12 158 GLY A O 1
ATOM 1201 N N . LYS A 1 159 ? -10.875 38.031 16.641 1 97.62 159 LYS A N 1
ATOM 1202 C CA . LYS A 1 159 ? -11.586 38.469 15.445 1 97.62 159 LYS A CA 1
ATOM 1203 C C . LYS A 1 159 ? -12.039 37.281 14.594 1 97.62 159 LYS A C 1
ATOM 1205 O O . LYS A 1 159 ? -11.203 36.562 14.047 1 97.62 159 LYS A O 1
ATOM 1210 N N . THR A 1 160 ? -13.273 37.219 14.453 1 98.5 160 THR A N 1
ATOM 1211 C CA . THR A 1 160 ? -13.867 36.094 13.734 1 98.5 160 THR A CA 1
ATOM 1212 C C . THR A 1 160 ? -14.117 36.469 12.273 1 98.5 160 THR A C 1
ATOM 1214 O O . THR A 1 160 ? -14.57 37.562 11.977 1 98.5 160 THR A O 1
ATOM 1217 N N . ALA A 1 161 ? -13.828 35.594 11.398 1 98.69 161 ALA A N 1
ATOM 1218 C CA . ALA A 1 161 ? -14.125 35.719 9.969 1 98.69 161 ALA A CA 1
ATOM 1219 C C . ALA A 1 161 ? -14.789 34.469 9.422 1 98.69 161 ALA A C 1
ATOM 1221 O O . ALA A 1 161 ? -14.5 33.375 9.875 1 98.69 161 ALA A O 1
ATOM 1222 N N . ASN A 1 162 ? -15.625 34.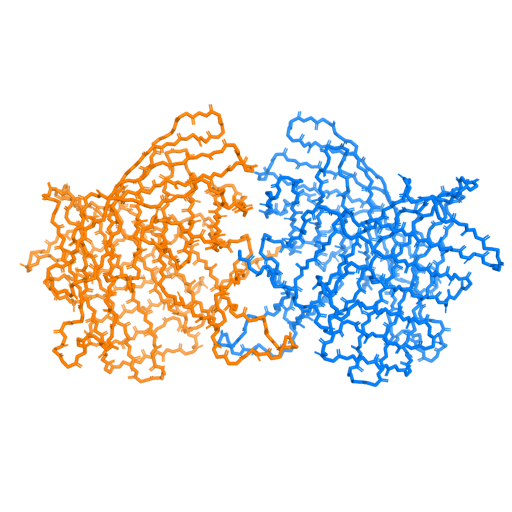688 8.422 1 98.81 162 ASN A N 1
ATOM 1223 C CA . ASN A 1 162 ? -16.203 33.562 7.688 1 98.81 162 ASN A CA 1
ATOM 1224 C C . ASN A 1 162 ? -15.219 33 6.668 1 98.81 162 ASN A C 1
ATOM 1226 O O . ASN A 1 162 ? -14.523 33.75 5.984 1 98.81 162 ASN A O 1
ATOM 1230 N N . ILE A 1 163 ? -15.18 31.734 6.59 1 98.88 163 ILE A N 1
ATOM 1231 C CA . ILE A 1 163 ? -14.367 31.047 5.578 1 98.88 163 ILE A CA 1
ATOM 1232 C C . ILE A 1 163 ? -15.102 31.062 4.238 1 98.88 163 ILE A C 1
ATOM 1234 O O . ILE A 1 163 ? -16.312 30.828 4.184 1 98.88 163 ILE A O 1
ATOM 1238 N N . ASP A 1 164 ? -14.469 31.422 3.158 1 98.81 164 ASP A N 1
ATOM 1239 C CA . ASP A 1 164 ? -15 31.281 1.805 1 98.81 164 ASP A CA 1
ATOM 1240 C C . ASP A 1 164 ? -14.883 29.844 1.305 1 98.81 164 ASP A C 1
ATOM 1242 O O . ASP A 1 164 ? -13.789 29.406 0.931 1 98.81 164 ASP A O 1
ATOM 1246 N N . PRO A 1 165 ? -15.938 29.125 1.234 1 98.06 165 PRO A N 1
ATOM 1247 C CA . PRO A 1 165 ? -15.844 27.703 0.896 1 98.06 165 PRO A CA 1
ATOM 1248 C C . PRO A 1 165 ? -15.367 27.469 -0.535 1 98.06 165 PRO A C 1
ATOM 1250 O O . PRO A 1 165 ? -14.797 26.422 -0.834 1 98.06 165 PRO A O 1
ATOM 1253 N N . GLU A 1 166 ? -15.547 28.422 -1.437 1 97.69 166 GLU A N 1
ATOM 1254 C CA . GLU A 1 166 ? -15.172 28.25 -2.838 1 97.69 166 GLU A CA 1
ATOM 1255 C C . GLU A 1 166 ? -13.664 28.391 -3.029 1 97.69 166 GLU A C 1
ATOM 1257 O O . GLU A 1 166 ? -13.109 27.891 -4.008 1 97.69 166 GLU A O 1
ATOM 1262 N N . GLN A 1 167 ? -13.062 29.062 -2.047 1 98.19 167 GLN A N 1
ATOM 1263 C CA . GLN A 1 167 ? -11.641 29.312 -2.195 1 98.19 167 GLN A CA 1
ATOM 1264 C C . GLN A 1 167 ? -10.828 28.594 -1.125 1 98.19 167 GLN A C 1
ATOM 1266 O O . GLN A 1 167 ? -9.648 28.875 -0.927 1 98.19 167 GLN A O 1
ATOM 1271 N N . SER A 1 168 ? -11.477 27.719 -0.379 1 98.75 168 SER A N 1
ATOM 1272 C CA . SER A 1 168 ? -10.805 27 0.701 1 98.75 168 SER A CA 1
ATOM 1273 C C . SER A 1 168 ? -10.922 25.5 0.526 1 98.75 168 SER A C 1
ATOM 1275 O O . SER A 1 168 ? -11.898 25 -0.047 1 98.75 168 SER A O 1
ATOM 1277 N N . TYR A 1 169 ? -9.914 24.766 0.96 1 98.62 169 TYR A N 1
ATOM 1278 C CA . TYR A 1 169 ? -9.922 23.312 0.954 1 98.62 169 TYR A CA 1
ATOM 1279 C C . TYR A 1 169 ? -9.031 22.75 2.055 1 98.62 169 TYR A C 1
ATOM 1281 O O . TYR A 1 169 ? -8.344 23.516 2.748 1 98.62 169 TYR A O 1
ATOM 1289 N N . ALA A 1 170 ? -9.141 21.469 2.262 1 98.62 170 ALA A N 1
ATOM 1290 C CA . ALA A 1 170 ? -8.359 20.797 3.299 1 98.62 170 ALA A CA 1
ATOM 1291 C C . ALA A 1 170 ? -7.922 19.422 2.846 1 98.62 170 ALA A C 1
ATOM 1293 O O . ALA A 1 170 ? -8.469 18.859 1.889 1 98.62 170 ALA A O 1
ATOM 1294 N N . LEU A 1 171 ? -6.863 19 3.352 1 98.5 171 LEU A N 1
ATOM 1295 C CA . LEU A 1 171 ? -6.488 17.594 3.359 1 98.5 171 LEU A CA 1
ATOM 1296 C C . LEU A 1 171 ? -6.809 16.953 4.707 1 98.5 171 LEU A C 1
ATOM 1298 O O . LEU A 1 171 ? -6.195 17.297 5.723 1 98.5 171 LEU A O 1
ATOM 1302 N N . PHE A 1 172 ? -7.805 16.109 4.727 1 96.5 172 PHE A N 1
ATOM 1303 C CA . PHE A 1 172 ? -8.234 15.406 5.926 1 96.5 172 PHE A CA 1
ATOM 1304 C C . PHE A 1 172 ? -7.602 14.023 6 1 96.5 172 PHE A C 1
ATOM 1306 O O . PHE A 1 172 ? -7.863 13.172 5.148 1 96.5 172 PHE A O 1
ATOM 1313 N N . GLU A 1 173 ? -6.844 13.82 7.047 1 94.75 173 GLU A N 1
ATOM 1314 C CA . GLU A 1 173 ? -6.012 12.625 7.121 1 94.75 173 GLU A CA 1
ATOM 1315 C C . GLU A 1 173 ? -6.316 11.812 8.375 1 94.75 173 GLU A C 1
ATOM 1317 O O . GLU A 1 173 ? -6.586 12.383 9.438 1 94.75 173 GLU A O 1
ATOM 1322 N N . ARG A 1 174 ? -6.195 10.492 8.172 1 89.44 174 ARG A N 1
ATOM 1323 C CA . ARG A 1 174 ? -6.336 9.531 9.266 1 89.44 174 ARG A CA 1
ATOM 1324 C C . ARG A 1 174 ? -5.16 8.562 9.289 1 89.44 174 ARG A C 1
ATOM 1326 O O . ARG A 1 174 ? -4.734 8.062 8.242 1 89.44 174 ARG A O 1
ATOM 1333 N N . GLN A 1 175 ? -4.668 8.344 10.547 1 88.19 175 GLN A N 1
ATOM 1334 C CA . GLN A 1 175 ? -3.555 7.41 10.656 1 88.19 175 GLN A CA 1
ATOM 1335 C C . GLN A 1 175 ? -3.658 6.59 11.945 1 88.19 175 GLN A C 1
ATOM 1337 O O . GLN A 1 175 ? -4.047 7.109 12.992 1 88.19 175 GLN A O 1
ATOM 1342 N N . TRP A 1 176 ? -3.266 5.273 11.711 1 81.94 176 TRP A N 1
ATOM 1343 C CA . TRP A 1 176 ? -3.139 4.391 12.867 1 81.94 176 TRP A CA 1
ATOM 1344 C C . TRP A 1 176 ? -2.131 3.281 12.602 1 81.94 176 TRP A C 1
ATOM 1346 O O . TRP A 1 176 ? -1.853 2.953 11.445 1 81.94 176 TRP A O 1
ATOM 1356 N N . GLY A 1 177 ? -1.604 2.805 13.703 1 82.75 177 GLY A N 1
ATOM 1357 C CA . GLY A 1 177 ? -0.644 1.718 13.594 1 82.75 177 GLY A CA 1
ATOM 1358 C C . GLY A 1 177 ? 0.29 1.623 14.781 1 82.75 177 GLY A C 1
ATOM 1359 O O . GLY A 1 177 ? 0.051 2.25 15.82 1 82.75 177 GLY A O 1
ATOM 1360 N N . ASN A 1 178 ? 1.184 0.725 14.672 1 82.5 178 ASN A N 1
ATOM 1361 C CA . ASN A 1 178 ? 2.25 0.568 15.656 1 82.5 178 ASN A CA 1
ATOM 1362 C C . ASN A 1 178 ? 3.621 0.846 15.047 1 82.5 178 ASN A C 1
ATOM 1364 O O . ASN A 1 178 ? 4.285 -0.07 14.555 1 82.5 178 ASN A O 1
ATOM 1368 N N . PHE A 1 179 ? 3.994 2.074 15.172 1 84.38 179 PHE A N 1
ATOM 1369 C CA . PHE A 1 179 ? 5.238 2.525 14.562 1 84.38 179 PHE A CA 1
ATOM 1370 C C . PHE A 1 179 ? 5.867 3.648 15.383 1 84.38 179 PHE A C 1
ATOM 1372 O O . PHE A 1 179 ? 5.215 4.223 16.266 1 84.38 179 PHE A O 1
ATOM 1379 N N . HIS A 1 180 ? 7.121 3.842 15.141 1 85.38 180 HIS A N 1
ATOM 1380 C CA . HIS A 1 180 ? 7.832 4.969 15.727 1 85.38 180 HIS A CA 1
ATOM 1381 C C . HIS A 1 180 ? 8.477 5.836 14.648 1 85.38 180 HIS A C 1
ATOM 1383 O O . HIS A 1 180 ? 8.594 5.414 13.492 1 85.38 180 HIS A O 1
ATOM 1389 N N . ILE A 1 181 ? 8.82 7.055 15.031 1 86.69 181 ILE A N 1
ATOM 1390 C CA . ILE A 1 181 ? 9.344 8.008 14.062 1 86.69 181 ILE A CA 1
ATOM 1391 C C . ILE A 1 181 ? 10.867 8.062 14.156 1 86.69 181 ILE A C 1
ATOM 1393 O O . ILE A 1 181 ? 11.516 8.906 13.539 1 86.69 181 ILE A O 1
ATOM 1397 N N . GLY A 1 182 ? 11.5 7.184 14.977 1 87.81 182 GLY A N 1
ATOM 1398 C CA . GLY A 1 182 ? 12.945 7.086 15.094 1 87.81 182 GLY A CA 1
ATOM 1399 C C . GLY A 1 182 ? 13.586 8.352 15.625 1 87.81 182 GLY A C 1
ATOM 1400 O O . GLY A 1 182 ? 13.164 8.875 16.656 1 87.81 182 GLY A O 1
ATOM 1401 N N . LYS A 1 183 ? 14.656 8.82 14.836 1 91.5 183 LYS A N 1
ATOM 1402 C CA . LYS A 1 183 ? 15.391 10.023 15.227 1 91.5 183 LYS A CA 1
ATOM 1403 C C . LYS A 1 183 ? 14.805 11.266 14.547 1 91.5 183 LYS A C 1
ATOM 1405 O O . LYS A 1 183 ? 15.547 12.164 14.148 1 91.5 183 LYS A O 1
ATOM 1410 N N . GLY A 1 184 ? 13.508 11.211 14.328 1 94.5 184 GLY A N 1
ATOM 1411 C CA . GLY A 1 184 ? 12.844 12.336 13.688 1 94.5 184 GLY A CA 1
ATOM 1412 C C . GLY A 1 184 ? 12.531 12.086 12.219 1 94.5 184 GLY A C 1
ATOM 1413 O O . GLY A 1 184 ? 12.883 11.039 11.68 1 94.5 184 GLY A O 1
ATOM 1414 N N . SER A 1 185 ? 11.844 13 11.609 1 96.5 185 SER A N 1
ATOM 1415 C CA . SER A 1 185 ? 11.43 12.891 10.219 1 96.5 185 SER A CA 1
ATOM 1416 C C . SER A 1 185 ? 10.953 14.234 9.672 1 96.5 185 SER A C 1
ATOM 1418 O O . SER A 1 185 ? 10.688 15.156 10.445 1 96.5 185 SER A O 1
ATOM 1420 N N . TYR A 1 186 ? 11.008 14.383 8.422 1 97.69 186 TYR A N 1
ATOM 1421 C CA . TYR A 1 186 ? 10.18 15.414 7.805 1 97.69 186 TYR A CA 1
ATOM 1422 C C . TYR A 1 186 ? 9.273 14.82 6.738 1 97.69 186 TYR A C 1
ATOM 1424 O O . TYR A 1 186 ? 9.648 13.875 6.043 1 97.69 186 TYR A O 1
ATOM 1432 N N . ALA A 1 187 ? 8.094 15.32 6.711 1 97.88 187 ALA A N 1
ATOM 1433 C CA . ALA A 1 187 ? 7.074 14.922 5.746 1 97.88 187 ALA A CA 1
ATOM 1434 C C . ALA A 1 187 ? 6.672 16.094 4.855 1 97.88 187 ALA A C 1
ATOM 1436 O O . ALA A 1 187 ? 6.574 17.219 5.316 1 97.88 187 ALA A O 1
ATOM 1437 N N . LEU A 1 188 ? 6.492 15.797 3.602 1 98.81 188 LEU A N 1
ATOM 1438 C CA . LEU A 1 188 ? 6.105 16.781 2.592 1 98.81 188 LEU A CA 1
ATOM 1439 C C . LEU A 1 188 ? 4.75 16.422 1.986 1 98.81 188 LEU A C 1
ATOM 1441 O O . LEU A 1 188 ? 4.496 15.273 1.646 1 98.81 188 LEU A O 1
ATOM 1445 N N . TRP A 1 189 ? 3.861 17.344 1.92 1 98.88 189 TRP A N 1
ATOM 1446 C CA . TRP A 1 189 ? 2.643 17.266 1.119 1 98.88 189 TRP A CA 1
ATOM 1447 C C . TRP A 1 189 ? 2.672 18.297 -0.006 1 98.88 189 TRP A C 1
ATOM 1449 O O . TRP A 1 189 ? 2.76 19.5 0.246 1 98.88 189 TRP A O 1
ATOM 1459 N N . PHE A 1 190 ? 2.57 17.844 -1.255 1 98.94 190 PHE A N 1
ATOM 1460 C CA . PHE A 1 190 ? 2.596 18.75 -2.406 1 98.94 190 PHE A CA 1
ATOM 1461 C C . PHE A 1 190 ? 1.291 18.656 -3.188 1 98.94 190 PHE A C 1
ATOM 1463 O O . PHE A 1 190 ? 0.836 17.562 -3.529 1 98.94 190 PHE A O 1
ATOM 1470 N N . TYR A 1 191 ? 0.711 19.766 -3.424 1 98.88 191 TYR A N 1
ATOM 1471 C CA . TYR A 1 191 ? -0.326 19.922 -4.438 1 98.88 191 TYR A CA 1
ATOM 1472 C C . TYR A 1 191 ? 0.257 20.469 -5.738 1 98.88 191 TYR A C 1
ATOM 1474 O O . TYR A 1 191 ? 0.681 21.625 -5.801 1 98.88 191 TYR A O 1
ATOM 1482 N N . LEU A 1 192 ? 0.262 19.641 -6.727 1 98.81 192 LEU A N 1
ATOM 1483 C CA . LEU A 1 192 ? 0.771 20.078 -8.016 1 98.81 192 LEU A CA 1
ATOM 1484 C C . LEU A 1 192 ? -0.298 20.844 -8.789 1 98.81 192 LEU A C 1
ATOM 1486 O O . LEU A 1 192 ? -1.482 20.516 -8.719 1 98.81 192 LEU A O 1
ATOM 1490 N N . GLU A 1 193 ? 0.116 21.781 -9.562 1 98.56 193 GLU A N 1
ATOM 1491 C CA . GLU A 1 193 ? -0.846 22.562 -10.336 1 98.56 193 GLU A CA 1
ATOM 1492 C C . GLU A 1 193 ? -1.559 21.688 -11.367 1 98.56 193 GLU A C 1
ATOM 1494 O O . GLU A 1 193 ? -2.602 22.062 -11.898 1 98.56 193 GLU A O 1
ATOM 1499 N N . THR A 1 194 ? -0.982 20.5 -11.648 1 98.06 194 THR A N 1
ATOM 1500 C CA . THR A 1 194 ? -1.582 19.578 -12.609 1 98.06 194 THR A CA 1
ATOM 1501 C C . THR A 1 194 ? -2.678 18.75 -11.953 1 98.06 194 THR A C 1
ATOM 1503 O O . THR A 1 194 ? -3.354 17.969 -12.625 1 98.06 194 THR A O 1
ATOM 1506 N N . GLY A 1 195 ? -2.859 18.859 -10.688 1 97.5 195 GLY A N 1
ATOM 1507 C CA . GLY A 1 195 ? -3.998 18.25 -10.023 1 97.5 195 GLY A CA 1
ATOM 1508 C C . GLY A 1 195 ? -3.609 17.094 -9.109 1 97.5 195 GLY A C 1
ATOM 1509 O O . GLY A 1 195 ? -4.375 16.719 -8.219 1 97.5 195 GLY A O 1
ATOM 1510 N N . GLU A 1 196 ? -2.42 16.547 -9.25 1 98.38 196 GLU A N 1
ATOM 1511 C CA . GLU A 1 196 ? -1.979 15.43 -8.422 1 98.38 196 GLU A CA 1
ATOM 1512 C C . GLU A 1 196 ? -1.547 15.906 -7.039 1 98.38 196 GLU A C 1
ATOM 1514 O O . GLU A 1 196 ? -1.182 17.078 -6.867 1 98.38 196 GLU A O 1
ATOM 1519 N N . VAL A 1 197 ? -1.644 15.039 -6.117 1 98.81 197 VAL A N 1
ATOM 1520 C CA . VAL A 1 197 ? -1.181 15.305 -4.758 1 98.81 197 VAL A CA 1
ATOM 1521 C C . VAL A 1 197 ? -0.131 14.273 -4.359 1 98.81 197 VAL A C 1
ATOM 1523 O O . VAL A 1 197 ? -0.302 13.078 -4.609 1 98.81 197 VAL A O 1
ATOM 1526 N N . LEU A 1 198 ? 0.962 14.742 -3.787 1 98.75 198 LEU A N 1
ATOM 1527 C CA . LEU A 1 198 ? 2.094 13.898 -3.408 1 98.75 198 LEU A CA 1
ATOM 1528 C C . LEU A 1 198 ? 2.369 14.008 -1.911 1 98.75 198 LEU A C 1
ATOM 1530 O O . LEU A 1 198 ? 2.291 15.094 -1.334 1 98.75 198 LEU A O 1
ATOM 1534 N N . ILE A 1 199 ? 2.666 12.867 -1.296 1 98.44 199 ILE A N 1
ATOM 1535 C CA . ILE A 1 199 ? 3.223 12.859 0.052 1 98.44 199 ILE A CA 1
ATOM 1536 C C . ILE A 1 199 ? 4.574 12.148 0.05 1 98.44 199 ILE A C 1
ATOM 1538 O O . ILE A 1 199 ? 4.77 11.172 -0.677 1 98.44 199 ILE A O 1
ATOM 1542 N N . SER A 1 200 ? 5.48 12.641 0.819 1 98.25 200 SER A N 1
ATOM 1543 C CA . SER A 1 200 ? 6.754 11.969 1.051 1 98.25 200 SER A CA 1
ATOM 1544 C C . SER A 1 200 ? 7.152 12.023 2.521 1 98.25 200 SER A C 1
ATOM 1546 O O . SER A 1 200 ? 7.102 13.086 3.143 1 98.25 200 SER A O 1
ATOM 1548 N N . TRP A 1 201 ? 7.445 10.93 3.049 1 96.5 201 TRP A N 1
ATOM 1549 C CA . TRP A 1 201 ? 8.047 10.852 4.375 1 96.5 201 TRP A CA 1
ATOM 1550 C C . TRP A 1 201 ? 9.539 10.562 4.281 1 96.5 201 TRP A C 1
ATOM 1552 O O . TRP A 1 201 ? 9.961 9.656 3.562 1 96.5 201 TRP A O 1
ATOM 1562 N N . ASN A 1 202 ? 10.328 11.281 4.949 1 97 202 ASN A N 1
ATOM 1563 C CA . ASN A 1 202 ? 11.781 11.133 5.047 1 97 202 ASN A CA 1
ATOM 1564 C C . ASN A 1 202 ? 12.227 10.938 6.492 1 97 202 ASN A C 1
ATOM 1566 O O . ASN A 1 202 ? 12.148 11.867 7.301 1 97 202 ASN A O 1
ATOM 1570 N N . MET A 1 203 ? 12.734 9.766 6.75 1 94.81 203 MET A N 1
ATOM 1571 C CA . MET A 1 203 ? 12.992 9.375 8.133 1 94.81 203 MET A CA 1
ATOM 1572 C C . MET A 1 203 ? 14.438 9.672 8.523 1 94.81 203 MET A C 1
ATOM 1574 O O . MET A 1 203 ? 15.344 9.531 7.699 1 94.81 203 MET A O 1
ATOM 1578 N N . GLU A 1 204 ? 14.617 10.102 9.688 1 95.62 204 GLU A N 1
ATOM 1579 C CA . GLU A 1 204 ? 15.898 10.281 10.367 1 95.62 204 GLU A CA 1
ATOM 1580 C C . GLU A 1 204 ? 16.891 11.039 9.484 1 95.62 204 GLU A C 1
ATOM 1582 O O . GLU A 1 204 ? 18.031 10.586 9.297 1 95.62 204 GLU A O 1
ATOM 1587 N N . PRO A 1 205 ? 16.469 12.141 9.031 1 96.88 205 PRO A N 1
ATOM 1588 C CA . PRO A 1 205 ? 17.453 12.93 8.281 1 96.88 205 PRO A CA 1
ATOM 1589 C C . PRO A 1 205 ? 18.656 13.32 9.133 1 96.88 205 PRO A C 1
ATOM 1591 O O . PRO A 1 205 ? 18.516 13.602 10.32 1 96.88 205 PRO A O 1
ATOM 1594 N N . ASP A 1 206 ? 19.859 13.367 8.461 1 97.19 206 ASP A N 1
ATOM 1595 C CA . ASP A 1 206 ? 21.031 13.883 9.148 1 97.19 206 ASP A CA 1
ATOM 1596 C C . ASP A 1 206 ? 21.234 15.375 8.875 1 97.19 206 ASP A C 1
ATOM 1598 O O . ASP A 1 206 ? 20.359 16.016 8.273 1 97.19 206 ASP A O 1
ATOM 1602 N N . LEU A 1 207 ? 22.266 15.938 9.375 1 97 207 LEU A N 1
ATOM 1603 C CA . LEU A 1 207 ? 22.484 17.375 9.281 1 97 207 LEU A CA 1
ATOM 1604 C C . LEU A 1 207 ? 22.75 17.797 7.836 1 97 207 LEU A C 1
ATOM 1606 O O . LEU A 1 207 ? 22.641 18.969 7.5 1 97 207 LEU A O 1
ATOM 1610 N N . ASP A 1 208 ? 23.109 16.812 6.984 1 97.12 208 ASP A N 1
ATOM 1611 C CA . ASP A 1 208 ? 23.281 17.094 5.562 1 97.12 208 ASP A CA 1
ATOM 1612 C C . ASP A 1 208 ? 21.953 16.969 4.809 1 97.12 208 ASP A C 1
ATOM 1614 O O . ASP A 1 208 ? 21.922 17.141 3.59 1 97.12 208 ASP A O 1
ATOM 1618 N N . GLY A 1 209 ? 20.922 16.656 5.539 1 97.44 209 GLY A N 1
ATOM 1619 C CA . GLY A 1 209 ? 19.594 16.594 4.973 1 97.44 209 GLY A CA 1
ATOM 1620 C C . GLY A 1 209 ? 19.281 15.273 4.285 1 97.44 209 GLY A C 1
ATOM 1621 O O . GLY A 1 209 ? 18.328 15.164 3.529 1 97.44 209 GLY A O 1
ATOM 1622 N N . VAL A 1 210 ? 20.125 14.297 4.516 1 97.31 210 VAL A N 1
ATOM 1623 C CA . VAL A 1 210 ? 20 13.008 3.846 1 97.31 210 VAL A CA 1
ATOM 1624 C C . VAL A 1 210 ? 19.172 12.055 4.719 1 97.31 210 VAL A C 1
ATOM 1626 O O . VAL A 1 210 ? 19.438 11.914 5.914 1 97.31 210 VAL A O 1
ATOM 1629 N N . SER A 1 211 ? 18.125 11.484 4.148 1 95.69 211 SER A N 1
ATOM 1630 C CA . SER A 1 211 ? 17.344 10.398 4.738 1 95.69 211 SER A CA 1
ATOM 1631 C C . SER A 1 211 ? 17.547 9.094 3.973 1 95.69 211 SER A C 1
ATOM 1633 O O . SER A 1 211 ? 17.344 9.039 2.76 1 95.69 211 SER A O 1
ATOM 1635 N N . ARG A 1 212 ? 17.906 8.039 4.641 1 91.06 212 ARG A N 1
ATOM 1636 C CA . ARG A 1 212 ? 18.156 6.762 3.986 1 91.06 212 ARG A CA 1
ATOM 1637 C C . ARG A 1 212 ? 16.859 5.973 3.812 1 91.06 212 ARG A C 1
ATOM 1639 O O . ARG A 1 212 ? 16.797 5.07 2.975 1 91.06 212 ARG A O 1
ATOM 1646 N N . THR A 1 213 ? 15.906 6.246 4.641 1 91.38 213 THR A N 1
ATOM 1647 C CA . THR A 1 213 ? 14.578 5.648 4.531 1 91.38 213 THR A CA 1
ATOM 1648 C C . THR A 1 213 ? 13.531 6.707 4.203 1 91.38 213 THR A C 1
ATOM 1650 O O . THR A 1 213 ? 13.336 7.656 4.965 1 91.38 213 THR A O 1
ATOM 1653 N N . ALA A 1 214 ? 13 6.547 3.018 1 94.81 214 ALA A N 1
ATOM 1654 C CA . ALA A 1 214 ? 11.984 7.5 2.568 1 94.81 214 ALA A CA 1
ATOM 1655 C C . ALA A 1 214 ? 11.031 6.855 1.563 1 94.81 214 ALA A C 1
ATOM 1657 O O . ALA A 1 214 ? 11.359 5.832 0.958 1 94.81 214 ALA A O 1
ATOM 1658 N N . PHE A 1 215 ? 9.883 7.379 1.437 1 92.62 215 PHE A N 1
ATOM 1659 C CA . PHE A 1 215 ? 8.961 6.984 0.374 1 92.62 215 PHE A CA 1
ATOM 1660 C C . PHE A 1 215 ? 8.227 8.195 -0.179 1 92.62 215 PHE A C 1
ATOM 1662 O O . PHE A 1 215 ? 8.18 9.25 0.463 1 92.62 215 PHE A O 1
ATOM 1669 N N . ALA A 1 216 ? 7.75 8.055 -1.332 1 97.94 216 ALA A N 1
ATOM 1670 C CA . ALA A 1 216 ? 6.867 9.031 -1.975 1 97.94 216 ALA A CA 1
ATOM 1671 C C . ALA A 1 216 ? 5.652 8.344 -2.594 1 97.94 216 ALA A C 1
ATOM 1673 O O . ALA A 1 216 ? 5.777 7.273 -3.193 1 97.94 216 ALA A O 1
ATOM 1674 N N . SER A 1 217 ? 4.57 8.891 -2.381 1 98.06 217 SER A N 1
ATOM 1675 C CA . SER A 1 217 ? 3.309 8.414 -2.934 1 98.06 217 SER A CA 1
ATOM 1676 C C . SER A 1 217 ? 2.547 9.531 -3.631 1 98.06 217 SER A C 1
ATOM 1678 O O . SER A 1 217 ? 2.529 10.672 -3.154 1 98.06 217 SER A O 1
ATOM 1680 N N . VAL A 1 218 ? 1.934 9.188 -4.75 1 98.62 218 VAL A N 1
ATOM 1681 C CA . VAL A 1 218 ? 1.199 10.188 -5.523 1 98.62 218 VAL A CA 1
ATOM 1682 C C . VAL A 1 218 ? -0.234 9.711 -5.75 1 98.62 218 VAL A C 1
ATOM 1684 O O . VAL A 1 218 ? -0.467 8.531 -6.039 1 98.62 218 VAL A O 1
ATOM 1687 N N . TRP A 1 219 ? -1.118 10.594 -5.621 1 98.31 219 TRP A N 1
ATOM 1688 C CA . TRP A 1 219 ? -2.537 10.406 -5.906 1 98.31 219 TRP A CA 1
ATOM 1689 C C . TRP A 1 219 ? -2.949 11.18 -7.152 1 98.31 219 TRP A C 1
ATOM 1691 O O . TRP A 1 219 ? -2.598 12.352 -7.309 1 98.31 219 TRP A O 1
ATOM 1701 N N . HIS A 1 220 ? -3.596 10.531 -8.055 1 98.12 220 HIS A N 1
ATOM 1702 C CA . HIS A 1 220 ? -4.227 11.164 -9.203 1 98.12 220 HIS A CA 1
ATOM 1703 C C . HIS A 1 220 ? -5.738 11.266 -9.016 1 98.12 220 HIS A C 1
ATOM 1705 O O . HIS A 1 220 ? -6.367 10.344 -8.5 1 98.12 220 HIS A O 1
ATOM 1711 N N . PRO A 1 221 ? -6.344 12.352 -9.531 1 97.06 221 PRO A N 1
ATOM 1712 C CA . PRO A 1 221 ? -7.797 12.492 -9.406 1 97.06 221 PRO A CA 1
ATOM 1713 C C . PRO A 1 221 ? -8.555 11.328 -10.055 1 97.06 221 PRO A C 1
ATOM 1715 O O . PRO A 1 221 ? -9.711 11.07 -9.695 1 97.06 221 PRO A O 1
ATOM 1718 N N . SER A 1 222 ? -7.996 10.594 -10.953 1 95.75 222 SER A N 1
ATOM 1719 C CA . SER A 1 222 ? -8.617 9.453 -11.617 1 95.75 222 SER A CA 1
ATOM 1720 C C . SER A 1 222 ? -8.742 8.266 -10.664 1 95.75 222 SER A C 1
ATOM 1722 O O . SER A 1 222 ? -9.453 7.305 -10.953 1 95.75 222 SER A O 1
ATOM 1724 N N . GLY A 1 223 ? -8 8.344 -9.586 1 95.56 223 GLY A N 1
ATOM 1725 C CA . GLY A 1 223 ? -7.969 7.234 -8.641 1 95.56 223 GLY A CA 1
ATOM 1726 C C . GLY A 1 223 ? -6.676 6.445 -8.703 1 95.56 223 GLY A C 1
ATOM 1727 O O . GLY A 1 223 ? -6.43 5.582 -7.855 1 95.56 223 GLY A O 1
ATOM 1728 N N . LEU A 1 224 ? -5.867 6.762 -9.672 1 97.31 224 LEU A N 1
ATOM 1729 C CA . LEU A 1 224 ? -4.555 6.141 -9.773 1 97.31 224 LEU A CA 1
ATOM 1730 C C . LEU A 1 224 ? -3.66 6.555 -8.609 1 97.31 224 LEU A C 1
ATOM 1732 O O . LEU A 1 224 ? -3.621 7.73 -8.242 1 97.31 224 LEU A O 1
ATOM 1736 N N . HIS A 1 225 ? -3.053 5.578 -7.977 1 98 225 HIS A N 1
ATOM 1737 C CA . HIS A 1 225 ? -2.035 5.812 -6.961 1 98 225 HIS A CA 1
ATOM 1738 C C . HIS A 1 225 ? -0.669 5.316 -7.422 1 98 225 HIS A C 1
ATOM 1740 O O . HIS A 1 225 ? -0.575 4.297 -8.109 1 98 225 HIS A O 1
ATOM 1746 N N . GLU A 1 226 ? 0.357 6.031 -6.965 1 98.12 226 GLU A N 1
ATOM 1747 C CA . GLU A 1 226 ? 1.729 5.602 -7.23 1 98.12 226 GLU A CA 1
ATOM 1748 C C . GLU A 1 226 ? 2.547 5.547 -5.945 1 98.12 226 GLU A C 1
ATOM 1750 O O . GLU A 1 226 ? 2.359 6.371 -5.047 1 98.12 226 GLU A O 1
ATOM 1755 N N . MET A 1 227 ? 3.33 4.582 -5.832 1 97.75 227 MET A N 1
ATOM 1756 C CA . MET A 1 227 ? 4.422 4.52 -4.867 1 97.75 227 MET A CA 1
ATOM 1757 C C . MET A 1 227 ? 5.773 4.574 -5.566 1 97.75 227 MET A C 1
ATOM 1759 O O . MET A 1 227 ? 6.07 3.736 -6.422 1 97.75 227 MET A O 1
ATOM 1763 N N . ILE A 1 228 ? 6.586 5.578 -5.234 1 97.62 228 ILE A N 1
ATOM 1764 C CA . ILE A 1 228 ? 7.805 5.895 -5.973 1 97.62 228 ILE A CA 1
ATOM 1765 C C . ILE A 1 228 ? 9 5.871 -5.023 1 97.62 228 ILE A C 1
ATOM 1767 O O . ILE A 1 228 ? 9 6.547 -3.992 1 97.62 228 ILE A O 1
ATOM 1771 N N . PRO A 1 229 ? 10.031 5.109 -5.367 1 95.88 229 PRO A N 1
ATOM 1772 C CA . PRO A 1 229 ? 11.25 5.207 -4.555 1 95.88 229 PRO A CA 1
ATOM 1773 C C . PRO A 1 229 ? 11.867 6.602 -4.586 1 95.88 229 PRO A C 1
ATOM 1775 O O . PRO A 1 229 ? 11.977 7.211 -5.656 1 95.88 229 PRO A O 1
ATOM 1778 N N . VAL A 1 230 ? 12.195 7.051 -3.416 1 97.75 230 VAL A N 1
ATOM 1779 C CA . VAL A 1 230 ? 12.867 8.344 -3.326 1 97.75 230 VAL A CA 1
ATOM 1780 C C . VAL A 1 230 ? 14.328 8.195 -3.742 1 97.75 230 VAL A C 1
ATOM 1782 O O . VAL A 1 230 ? 15.023 7.281 -3.283 1 97.75 230 VAL A O 1
ATOM 1785 N N . GLY A 1 231 ? 14.836 9.047 -4.555 1 97.69 231 GLY A N 1
ATOM 1786 C CA . GLY A 1 231 ? 16.172 8.945 -5.125 1 97.69 231 GLY A CA 1
ATOM 1787 C C . GLY A 1 231 ? 17.266 9.422 -4.184 1 97.69 231 GLY A C 1
ATOM 1788 O O . GLY A 1 231 ? 16.984 10.148 -3.227 1 97.69 231 GLY A O 1
ATOM 1789 N N . PRO A 1 232 ? 18.438 9.055 -4.453 1 95.88 232 PRO A N 1
ATOM 1790 C CA . PRO A 1 232 ? 19.562 9.305 -3.549 1 95.88 232 PRO A CA 1
ATOM 1791 C C . PRO A 1 232 ? 19.953 10.781 -3.494 1 95.88 232 PRO A C 1
ATOM 1793 O O . PRO A 1 232 ? 20.656 11.203 -2.58 1 95.88 232 PRO A O 1
ATOM 1796 N N . GLU A 1 233 ? 19.516 11.547 -4.465 1 97.75 233 GLU A N 1
ATOM 1797 C CA . GLU A 1 233 ? 19.891 12.953 -4.48 1 97.75 233 GLU A CA 1
ATOM 1798 C C . GLU A 1 233 ? 18.969 13.789 -3.604 1 97.75 233 GLU A C 1
ATOM 1800 O O . GLU A 1 233 ? 19.219 14.969 -3.365 1 97.75 233 GLU A O 1
ATOM 1805 N N . SER A 1 234 ? 17.906 13.195 -3.129 1 98.62 234 SER A N 1
ATOM 1806 C CA . SER A 1 234 ? 16.969 13.922 -2.275 1 98.62 234 SER A CA 1
ATOM 1807 C C . SER A 1 234 ? 17.641 14.406 -0.998 1 98.62 234 SER A C 1
ATOM 1809 O O . SER A 1 234 ? 18.438 13.68 -0.401 1 98.62 234 SER A O 1
ATOM 1811 N N . ARG A 1 235 ? 17.297 15.609 -0.622 1 97.94 235 ARG A N 1
ATOM 1812 C CA . ARG A 1 235 ? 17.859 16.141 0.613 1 97.94 235 ARG A CA 1
ATOM 1813 C C . ARG A 1 235 ? 17.141 17.406 1.062 1 97.94 235 ARG A C 1
ATOM 1815 O O . ARG A 1 235 ? 16.516 18.078 0.25 1 97.94 235 ARG A O 1
ATOM 1822 N N . ALA A 1 236 ? 17.203 17.656 2.268 1 98.56 236 ALA A N 1
ATOM 1823 C CA . ALA A 1 236 ? 16.781 18.922 2.867 1 98.56 236 ALA A CA 1
ATOM 1824 C C . ALA A 1 236 ? 17.969 19.797 3.219 1 98.56 236 ALA A C 1
ATOM 1826 O O . ALA A 1 236 ? 19.078 19.281 3.439 1 98.56 236 ALA A O 1
ATOM 1827 N N . SER A 1 237 ? 17.734 21.094 3.148 1 98.44 237 SER A N 1
ATOM 1828 C CA . SER A 1 237 ? 18.844 22.016 3.398 1 98.44 237 SER A CA 1
ATOM 1829 C C . SER A 1 237 ? 18.344 23.312 4.023 1 98.44 237 SER A C 1
ATOM 1831 O O . SER A 1 237 ? 17.172 23.406 4.406 1 98.44 237 SER A O 1
ATOM 1833 N N . GLU A 1 238 ? 19.344 24.266 4.305 1 98.25 238 GLU A N 1
ATOM 1834 C CA . GLU A 1 238 ? 19.094 25.578 4.91 1 98.25 238 GLU A CA 1
ATOM 1835 C C . GLU A 1 238 ? 18.562 25.438 6.332 1 98.25 238 GLU A C 1
ATOM 1837 O O . GLU A 1 238 ? 17.422 25.812 6.621 1 98.25 238 GLU A O 1
ATOM 1842 N N . ILE A 1 239 ? 19.406 25.125 7.176 1 97.62 239 ILE A N 1
ATOM 1843 C CA . ILE A 1 239 ? 19.062 24.812 8.555 1 97.62 239 ILE A CA 1
ATOM 1844 C C . ILE A 1 239 ? 18.859 26.094 9.344 1 97.62 239 ILE A C 1
ATOM 1846 O O . ILE A 1 239 ? 19.641 27.047 9.203 1 97.62 239 ILE A O 1
ATOM 1850 N N . SER A 1 240 ? 17.859 26.156 10.078 1 96.75 240 SER A N 1
ATOM 1851 C CA . SER A 1 240 ? 17.672 27.156 11.125 1 96.75 240 SER A CA 1
ATOM 1852 C C . SER A 1 240 ? 17.578 26.5 12.5 1 96.75 240 SER A C 1
ATOM 1854 O O . SER A 1 240 ? 17.188 25.344 12.617 1 96.75 240 SER A O 1
ATOM 1856 N N . THR A 1 241 ? 17.984 27.234 13.461 1 96.69 241 THR A N 1
ATOM 1857 C CA . THR A 1 241 ? 17.906 26.766 14.836 1 96.69 241 THR A CA 1
ATOM 1858 C C . THR A 1 241 ? 16.828 27.516 15.609 1 96.69 241 THR A C 1
ATOM 1860 O O . THR A 1 241 ? 16.797 28.734 15.609 1 96.69 241 THR A O 1
ATOM 1863 N N . SER A 1 242 ? 15.969 26.781 16.25 1 95.62 242 SER A N 1
ATOM 1864 C CA . SER A 1 242 ? 14.922 27.406 17.047 1 95.62 242 SER A CA 1
ATOM 1865 C C . SER A 1 242 ? 15.516 28.141 18.25 1 95.62 242 SER A C 1
ATOM 1867 O O . SER A 1 242 ? 16.25 27.547 19.047 1 95.62 242 SER A O 1
ATOM 1869 N N . PRO A 1 243 ? 15.164 29.359 18.422 1 93.62 243 PRO A N 1
ATOM 1870 C CA . PRO A 1 243 ? 15.656 30.062 19.609 1 93.62 243 PRO A CA 1
ATOM 1871 C C . PRO A 1 243 ? 15 29.562 20.891 1 93.62 243 PRO A C 1
ATOM 1873 O O . PRO A 1 243 ? 15.523 29.781 21.984 1 93.62 243 PRO A O 1
ATOM 1876 N N . THR A 1 244 ? 13.852 28.969 20.734 1 92.75 244 THR A N 1
ATOM 1877 C CA . THR A 1 244 ? 13.078 28.531 21.906 1 92.75 244 THR A CA 1
ATOM 1878 C C . THR A 1 244 ? 13.602 27.188 22.422 1 92.75 244 THR A C 1
ATOM 1880 O O . THR A 1 244 ? 13.789 27.016 23.625 1 92.75 244 THR A O 1
ATOM 1883 N N . THR A 1 245 ? 13.914 26.234 21.531 1 94.81 245 THR A N 1
ATOM 1884 C CA . THR A 1 245 ? 14.203 24.875 21.984 1 94.81 245 THR A CA 1
ATOM 1885 C C . THR A 1 245 ? 15.625 24.469 21.609 1 94.81 245 THR A C 1
ATOM 1887 O O . THR A 1 245 ? 16.141 23.469 22.094 1 94.81 245 THR A O 1
ATOM 1890 N N . GLY A 1 246 ? 16.203 25.219 20.656 1 95.94 246 GLY A N 1
ATOM 1891 C CA . GLY A 1 246 ? 17.516 24.844 20.156 1 95.94 246 GLY A CA 1
ATOM 1892 C C . GLY A 1 246 ? 17.484 23.766 19.094 1 95.94 246 GLY A C 1
ATOM 1893 O O . GLY A 1 246 ? 18.516 23.422 18.516 1 95.94 246 GLY A O 1
ATOM 1894 N N . LEU A 1 247 ? 16.359 23.25 18.734 1 96.56 247 LEU A N 1
ATOM 1895 C CA . LEU A 1 247 ? 16.219 22.234 17.703 1 96.56 247 LEU A CA 1
ATOM 1896 C C . LEU A 1 247 ? 16.469 22.844 16.312 1 96.56 247 LEU A C 1
ATOM 1898 O O . LEU A 1 247 ? 16.188 24.016 16.094 1 96.56 247 LEU A O 1
ATOM 1902 N N . LYS A 1 248 ? 16.984 22.062 15.43 1 97.62 248 LYS A N 1
ATOM 1903 C CA . LYS A 1 248 ? 17.281 22.484 14.062 1 97.62 248 LYS A CA 1
ATOM 1904 C C . LYS A 1 248 ? 16.203 22.031 13.094 1 97.62 248 LYS A C 1
ATOM 1906 O O . LYS A 1 248 ? 15.688 20.922 13.203 1 97.62 248 LYS A O 1
ATOM 1911 N N . TYR A 1 249 ? 15.859 22.906 12.188 1 97.94 249 TYR A N 1
ATOM 1912 C CA . TYR A 1 249 ? 14.844 22.641 11.18 1 97.94 249 TYR A CA 1
ATOM 1913 C C . TYR A 1 249 ? 15.359 22.984 9.789 1 97.94 249 TYR A C 1
ATOM 1915 O O . TYR A 1 249 ? 16.062 23.984 9.609 1 97.94 249 TYR A O 1
ATOM 1923 N N . PHE A 1 250 ? 15.023 22.156 8.844 1 98.38 250 PHE A N 1
ATOM 1924 C CA . PHE A 1 250 ? 15.336 22.438 7.449 1 98.38 250 PHE A CA 1
ATOM 1925 C C . PHE A 1 250 ? 14.32 23.406 6.852 1 98.38 250 PHE A C 1
ATOM 1927 O O . PHE A 1 250 ? 13.164 23.438 7.281 1 98.38 250 PHE A O 1
ATOM 1934 N N . ASN A 1 251 ? 14.766 24.188 5.793 1 98.56 251 ASN A N 1
ATOM 1935 C CA . ASN A 1 251 ? 13.852 25.156 5.207 1 98.56 251 ASN A CA 1
ATOM 1936 C C . ASN A 1 251 ? 13.773 25 3.689 1 98.56 251 ASN A C 1
ATOM 1938 O O . ASN A 1 251 ? 12.938 25.625 3.041 1 98.56 251 ASN A O 1
ATOM 1942 N N . ARG A 1 252 ? 14.57 24.25 3.125 1 98.69 252 ARG A N 1
ATOM 1943 C CA . ARG A 1 252 ? 14.547 23.906 1.704 1 98.69 252 ARG A CA 1
ATOM 1944 C C . ARG A 1 252 ? 14.602 22.406 1.494 1 98.69 252 ARG A C 1
ATOM 1946 O O . ARG A 1 252 ? 15.32 21.703 2.207 1 98.69 252 ARG A O 1
ATOM 1953 N N . PHE A 1 253 ? 13.914 21.922 0.463 1 98.88 253 PHE A N 1
ATOM 1954 C CA . PHE A 1 253 ? 13.789 20.484 0.225 1 98.88 253 PHE A CA 1
ATOM 1955 C C . PHE A 1 253 ? 13.906 20.172 -1.262 1 98.88 253 PHE A C 1
ATOM 1957 O O . PHE A 1 253 ? 13.266 20.828 -2.09 1 98.88 253 PHE A O 1
ATOM 1964 N N . TYR A 1 254 ? 14.727 19.281 -1.552 1 98.88 254 TYR A N 1
ATOM 1965 C CA . TYR A 1 254 ? 14.828 18.703 -2.891 1 98.88 254 TYR A CA 1
ATOM 1966 C C . TYR A 1 254 ? 14.398 17.25 -2.9 1 98.88 254 TYR A C 1
ATOM 1968 O O . TYR A 1 254 ? 14.984 16.422 -2.203 1 98.88 254 TYR A O 1
ATOM 1976 N N . LEU A 1 255 ? 13.352 16.906 -3.615 1 98.88 255 LEU A N 1
ATOM 1977 C CA . LEU A 1 255 ? 12.836 15.539 -3.742 1 98.88 255 LEU A CA 1
ATOM 1978 C C . LEU A 1 255 ? 13.094 14.984 -5.137 1 98.88 255 LEU A C 1
ATOM 1980 O O . LEU A 1 255 ? 12.508 15.453 -6.117 1 98.88 255 LEU A O 1
ATOM 1984 N N . ASP A 1 256 ? 13.977 14.047 -5.141 1 98.38 256 ASP A N 1
ATOM 1985 C CA . ASP A 1 256 ? 14.359 13.367 -6.375 1 98.38 256 ASP A CA 1
ATOM 1986 C C . ASP A 1 256 ? 13.602 12.055 -6.539 1 98.38 256 ASP A C 1
ATOM 1988 O O . ASP A 1 256 ? 13.617 11.211 -5.641 1 98.38 256 ASP A O 1
ATOM 1992 N N . LEU A 1 257 ? 12.906 11.906 -7.723 1 98.56 257 LEU A N 1
ATOM 1993 C CA . LEU A 1 257 ? 12.156 10.695 -8.031 1 98.56 257 LEU A CA 1
ATOM 1994 C C . LEU A 1 257 ? 12.539 10.148 -9.398 1 98.56 257 LEU A C 1
ATOM 1996 O O . LEU A 1 257 ? 11.734 10.164 -10.328 1 98.56 257 LEU A O 1
ATOM 2000 N N . PRO A 1 258 ? 13.648 9.523 -9.492 1 97.94 258 PRO A N 1
ATOM 2001 C CA . PRO A 1 258 ? 14.141 9.109 -10.812 1 97.94 258 PRO A CA 1
ATOM 2002 C C . PRO A 1 258 ? 13.273 8.023 -11.453 1 97.94 258 PRO A C 1
ATOM 2004 O O . PRO A 1 258 ? 13.141 7.977 -12.68 1 97.94 258 PRO A O 1
ATOM 2007 N N . ALA A 1 259 ? 12.633 7.195 -10.672 1 97 259 ALA A N 1
ATOM 2008 C CA . ALA A 1 259 ? 11.797 6.125 -11.219 1 97 259 ALA A CA 1
ATOM 2009 C C . ALA A 1 259 ? 10.633 6.688 -12.016 1 97 259 ALA A C 1
ATOM 2011 O O . ALA A 1 259 ? 10.023 5.98 -12.828 1 97 259 ALA A O 1
ATOM 2012 N N . ARG A 1 260 ? 10.297 7.914 -11.773 1 96.81 260 ARG A N 1
ATOM 2013 C CA . ARG A 1 260 ? 9.18 8.586 -12.438 1 96.81 260 ARG A CA 1
ATOM 2014 C C . ARG A 1 260 ? 9.68 9.758 -13.289 1 96.81 260 ARG A C 1
ATOM 2016 O O . ARG A 1 260 ? 8.875 10.547 -13.789 1 96.81 260 ARG A O 1
ATOM 2023 N N . ASP A 1 261 ? 11.039 9.867 -13.43 1 96.88 261 ASP A N 1
ATOM 2024 C CA . ASP A 1 261 ? 11.664 11.008 -14.094 1 96.88 261 ASP A CA 1
ATOM 2025 C C . ASP A 1 261 ? 11.07 12.32 -13.594 1 96.88 261 ASP A C 1
ATOM 2027 O O . ASP A 1 261 ? 10.594 13.133 -14.383 1 96.88 261 ASP A O 1
ATOM 2031 N N . ALA A 1 262 ? 11.039 12.477 -12.32 1 98.62 262 ALA A N 1
ATOM 2032 C CA . ALA A 1 262 ? 10.453 13.648 -11.68 1 98.62 262 ALA A CA 1
ATOM 2033 C C . ALA A 1 262 ? 11.344 14.172 -10.555 1 98.62 262 ALA A C 1
ATOM 2035 O O . ALA A 1 262 ? 12.164 13.422 -10.008 1 98.62 262 ALA A O 1
ATOM 2036 N N . GLU A 1 263 ? 11.203 15.422 -10.281 1 98.81 263 GLU A N 1
ATOM 2037 C CA . GLU A 1 263 ? 11.883 16.078 -9.172 1 98.81 263 GLU A CA 1
ATOM 2038 C C . GLU A 1 263 ? 11.125 17.312 -8.711 1 98.81 263 GLU A C 1
ATOM 2040 O O . GLU A 1 263 ? 10.422 17.953 -9.5 1 98.81 263 GLU A O 1
ATOM 2045 N N . PHE A 1 264 ? 11.32 17.719 -7.469 1 98.94 264 PHE A N 1
ATOM 2046 C CA . PHE A 1 264 ? 10.664 18.891 -6.914 1 98.94 264 PHE A CA 1
ATOM 2047 C C . PHE A 1 264 ? 11.602 19.641 -5.98 1 98.94 264 PHE A C 1
ATOM 2049 O O . PHE A 1 264 ? 12.375 19.031 -5.238 1 98.94 264 PHE A O 1
ATOM 2056 N N . THR A 1 265 ? 11.539 20.906 -6.035 1 98.88 265 THR A N 1
ATOM 2057 C CA . THR A 1 265 ? 12.133 21.797 -5.035 1 98.88 265 THR A CA 1
ATOM 2058 C C . THR A 1 265 ? 11.047 22.547 -4.266 1 98.88 265 THR A C 1
ATOM 2060 O O . THR A 1 265 ? 10.086 23.031 -4.859 1 98.88 265 THR A O 1
ATOM 2063 N N . PHE A 1 266 ? 11.203 22.594 -3.039 1 98.81 266 PHE A N 1
ATOM 2064 C CA . PHE A 1 266 ? 10.203 23.156 -2.143 1 98.81 266 PHE A CA 1
ATOM 2065 C C . PHE A 1 266 ? 10.859 24.031 -1.08 1 98.81 266 PHE A C 1
ATOM 2067 O O . PHE A 1 266 ? 11.906 23.688 -0.541 1 98.81 266 PHE A O 1
ATOM 2074 N N . HIS A 1 267 ? 10.258 25.188 -0.803 1 98.38 267 HIS A N 1
ATOM 2075 C CA . HIS A 1 267 ? 10.781 26.141 0.169 1 98.38 267 HIS A CA 1
ATOM 2076 C C . HIS A 1 267 ? 9.688 26.578 1.142 1 98.38 267 HIS A C 1
ATOM 2078 O O . HIS A 1 267 ? 8.602 26.969 0.722 1 98.38 267 HIS A O 1
ATOM 2084 N N . LYS A 1 268 ? 10.07 26.562 2.402 1 97.94 268 LYS A N 1
ATOM 2085 C CA . LYS A 1 268 ? 9.156 27.078 3.422 1 97.94 268 LYS A CA 1
ATOM 2086 C C . LYS A 1 268 ? 8.922 28.578 3.252 1 97.94 268 LYS A C 1
ATOM 2088 O O . LYS A 1 268 ? 9.859 29.328 2.951 1 97.94 268 LYS A O 1
ATOM 2093 N N . TRP A 1 269 ? 7.719 28.938 3.506 1 97 269 TRP A N 1
ATOM 2094 C CA . TRP A 1 269 ? 7.441 30.359 3.562 1 97 269 TRP A CA 1
ATOM 2095 C C . TRP A 1 269 ? 7.785 30.922 4.938 1 97 269 TRP A C 1
ATOM 2097 O O . TRP A 1 269 ? 8.117 32.125 5.062 1 97 269 TRP A O 1
ATOM 2107 N N . ILE A 1 270 ? 7.699 30.078 5.902 1 94.25 270 ILE A N 1
ATOM 2108 C CA . ILE A 1 270 ? 7.945 30.516 7.273 1 94.25 270 ILE A CA 1
ATOM 2109 C C . ILE A 1 270 ? 8.977 29.594 7.93 1 94.25 270 ILE A C 1
ATOM 2111 O O . ILE A 1 270 ? 8.633 28.547 8.469 1 94.25 270 ILE A O 1
ATOM 2115 N N . PRO A 1 271 ? 10.219 29.984 8.102 1 89.19 271 PRO A N 1
ATOM 2116 C CA . PRO A 1 271 ? 11.281 29.141 8.656 1 89.19 271 PRO A CA 1
ATOM 2117 C C . PRO A 1 271 ? 11.078 28.828 10.141 1 89.19 271 PRO A C 1
ATOM 2119 O O . PRO A 1 271 ? 11.492 27.766 10.617 1 89.19 271 PRO A O 1
ATOM 2122 N N . ASP A 1 272 ? 10.516 29.641 10.867 1 78.38 272 ASP A N 1
ATOM 2123 C CA . ASP A 1 272 ? 10.375 29.516 12.312 1 78.38 272 ASP A CA 1
ATOM 2124 C C . ASP A 1 272 ? 8.953 29.094 12.695 1 78.38 272 ASP A C 1
ATOM 2126 O O . ASP A 1 272 ? 8.344 29.688 13.586 1 78.38 272 ASP A O 1
ATOM 2130 N N . ALA A 1 273 ? 8.578 28.047 12.203 1 92.5 273 ALA A N 1
ATOM 2131 C CA . ALA A 1 273 ? 7.195 27.625 12.453 1 92.5 273 ALA A CA 1
ATOM 2132 C C . ALA A 1 273 ? 7.145 26.5 13.469 1 92.5 273 ALA A C 1
ATOM 2134 O O . ALA A 1 273 ? 6.332 25.578 13.336 1 92.5 273 ALA A O 1
ATOM 2135 N N . GLU A 1 274 ? 7.996 26.531 14.43 1 95.94 274 GLU A N 1
ATOM 2136 C CA . GLU A 1 274 ? 7.977 25.562 15.516 1 95.94 274 GLU A CA 1
ATOM 2137 C C . GLU A 1 274 ? 6.805 25.812 16.469 1 95.94 274 GLU A C 1
ATOM 2139 O O . GLU A 1 274 ? 6.52 26.969 16.812 1 95.94 274 GLU A O 1
ATOM 2144 N N . LEU A 1 275 ? 6.145 24.797 16.812 1 97.38 275 LEU A N 1
ATOM 2145 C CA . LEU A 1 275 ? 5.176 24.875 17.906 1 97.38 275 LEU A CA 1
ATOM 2146 C C . LEU A 1 275 ? 5.605 23.984 19.078 1 97.38 275 LEU A C 1
ATOM 2148 O O . LEU A 1 275 ? 6.16 22.906 18.875 1 97.38 275 LEU A O 1
ATOM 2152 N N . THR A 1 276 ? 5.363 24.469 20.281 1 97.38 276 THR A N 1
ATOM 2153 C CA . THR A 1 276 ? 5.73 23.797 21.516 1 97.38 276 THR A CA 1
ATOM 2154 C C . THR A 1 276 ? 4.512 23.625 22.422 1 97.38 276 THR A C 1
ATOM 2156 O O . THR A 1 276 ? 3.479 24.266 22.203 1 97.38 276 THR A O 1
ATOM 2159 N N . PRO A 1 277 ? 4.625 22.766 23.391 1 97.88 277 PRO A N 1
ATOM 2160 C CA . PRO A 1 277 ? 3.514 22.625 24.328 1 97.88 277 PRO A CA 1
ATOM 2161 C C . PRO A 1 277 ? 3.188 23.938 25.047 1 97.88 277 PRO A C 1
ATOM 2163 O O . PRO A 1 277 ? 4.094 24.672 25.438 1 97.88 277 PRO A O 1
ATOM 2166 N N . THR A 1 278 ? 1.887 24.219 25.172 1 97.62 278 THR A N 1
ATOM 2167 C CA . THR A 1 278 ? 1.424 25.469 25.766 1 97.62 278 THR A CA 1
ATOM 2168 C C . THR A 1 278 ? 1.546 25.422 27.281 1 97.62 278 THR A C 1
ATOM 2170 O O . THR A 1 278 ? 1.713 26.469 27.922 1 97.62 278 THR A O 1
ATOM 2173 N N . LEU A 1 279 ? 1.366 24.266 27.906 1 97.12 279 LEU A N 1
ATOM 2174 C CA . LEU A 1 279 ? 1.506 24.125 29.344 1 97.12 279 LEU A CA 1
ATOM 2175 C C . LEU A 1 279 ? 2.971 23.953 29.734 1 97.12 279 LEU A C 1
ATOM 2177 O O . LEU A 1 279 ? 3.672 23.094 29.203 1 97.12 279 LEU A O 1
ATOM 2181 N N . PRO A 1 280 ? 3.396 24.719 30.688 1 96.12 280 PRO A N 1
ATOM 2182 C CA . PRO A 1 280 ? 4.809 24.656 31.078 1 96.12 280 PRO A CA 1
ATOM 2183 C C . PRO A 1 280 ? 5.254 23.25 31.469 1 96.12 280 PRO A C 1
ATOM 2185 O O . PRO A 1 280 ? 6.367 22.828 31.141 1 96.12 280 PRO A O 1
ATOM 2188 N N . GLU A 1 281 ? 4.461 22.5 32.125 1 96.38 281 GLU A N 1
ATOM 2189 C CA . GLU A 1 281 ? 4.84 21.172 32.625 1 96.38 281 GLU A CA 1
ATOM 2190 C C . GLU A 1 281 ? 4.949 20.172 31.484 1 96.38 281 GLU A C 1
ATOM 2192 O O . GLU A 1 281 ? 5.488 19.078 31.656 1 96.38 281 GLU A O 1
ATOM 2197 N N . GLN A 1 282 ? 4.438 20.531 30.297 1 96.88 282 GLN A N 1
ATOM 2198 C CA . GLN A 1 282 ? 4.465 19.625 29.156 1 96.88 282 GLN A CA 1
ATOM 2199 C C . GLN A 1 282 ? 5.605 19.969 28.203 1 96.88 282 GLN A C 1
ATOM 2201 O O . GLN A 1 282 ? 5.871 19.234 27.25 1 96.88 282 GLN A O 1
ATOM 2206 N N . LYS A 1 283 ? 6.297 21.016 28.5 1 94.06 283 LYS A N 1
ATOM 2207 C CA . LYS A 1 283 ? 7.43 21.406 27.672 1 94.06 283 LYS A CA 1
ATOM 2208 C C . LYS A 1 283 ? 8.492 20.297 27.641 1 94.06 283 LYS A C 1
ATOM 2210 O O . LYS A 1 283 ? 8.805 19.719 28.688 1 94.06 283 LYS A O 1
ATOM 2215 N N . ASN A 1 284 ? 8.961 19.875 26.5 1 89.19 284 ASN A N 1
ATOM 2216 C CA . ASN A 1 284 ? 9.953 18.844 26.25 1 89.19 284 ASN A CA 1
ATOM 2217 C C . ASN A 1 284 ? 9.406 17.453 26.562 1 89.19 284 ASN A C 1
ATOM 2219 O O . ASN A 1 284 ? 10.156 16.469 26.594 1 89.19 284 ASN A O 1
ATOM 2223 N N . GLN A 1 285 ? 8.117 17.359 26.906 1 91 285 GLN A N 1
ATOM 2224 C CA . GLN A 1 285 ? 7.52 16.078 27.25 1 91 285 GLN A CA 1
ATOM 2225 C C . GLN A 1 285 ? 6.402 15.719 26.281 1 91 285 GLN A C 1
ATOM 2227 O O . GLN A 1 285 ? 5.984 14.562 26.203 1 91 285 GLN A O 1
ATOM 2232 N N . TYR A 1 286 ? 6.012 16.703 25.625 1 93 286 TYR A N 1
ATOM 2233 C CA . TYR A 1 286 ? 4.973 16.5 24.609 1 93 286 TYR A CA 1
ATOM 2234 C C . TYR A 1 286 ? 5.398 17.078 23.266 1 93 286 TYR A C 1
ATOM 2236 O O . TYR A 1 286 ? 6.559 17.453 23.078 1 93 286 TYR A O 1
ATOM 2244 N N . ILE A 1 287 ? 4.57 17.188 22.344 1 93.69 287 ILE A N 1
ATOM 2245 C CA . ILE A 1 287 ? 4.895 17.375 20.938 1 93.69 287 ILE A CA 1
ATOM 2246 C C . ILE A 1 287 ? 5.523 18.75 20.719 1 93.69 287 ILE A C 1
ATOM 2248 O O . ILE A 1 287 ? 4.934 19.766 21.094 1 93.69 287 ILE A O 1
ATOM 2252 N N . THR A 1 288 ? 6.719 18.828 20.297 1 96.44 288 THR A N 1
ATOM 2253 C CA . THR A 1 288 ? 7.418 19.953 19.688 1 96.44 288 THR A CA 1
ATOM 2254 C C . THR A 1 288 ? 7.707 19.672 18.219 1 96.44 288 THR A C 1
ATOM 2256 O O . THR A 1 288 ? 8.414 18.703 17.891 1 96.44 288 THR A O 1
ATOM 2259 N N . ILE A 1 289 ? 7.152 20.422 17.328 1 97.06 289 ILE A N 1
ATOM 2260 C CA . ILE A 1 289 ? 7.164 20.078 15.914 1 97.06 289 ILE A CA 1
ATOM 2261 C C . ILE A 1 289 ? 7.102 21.344 15.062 1 97.06 289 ILE A C 1
ATOM 2263 O O . ILE A 1 289 ? 6.652 22.391 15.531 1 97.06 289 ILE A O 1
ATOM 2267 N N . SER A 1 290 ? 7.684 21.297 13.922 1 97.75 290 SER A N 1
ATOM 2268 C CA . SER A 1 290 ? 7.594 22.422 12.984 1 97.75 290 SER A CA 1
ATOM 2269 C C . SER A 1 290 ? 6.613 22.125 11.859 1 97.75 290 SER A C 1
ATOM 2271 O O . SER A 1 290 ? 6.656 21.047 11.258 1 97.75 290 SER A O 1
ATOM 2273 N N . GLU A 1 291 ? 5.715 23 11.562 1 98 291 GLU A N 1
ATOM 2274 C CA . GLU A 1 291 ? 4.691 22.922 10.523 1 98 291 GLU A CA 1
ATOM 2275 C C . GLU A 1 291 ? 4.684 24.188 9.672 1 98 291 GLU A C 1
ATOM 2277 O O . GLU A 1 291 ? 4.484 25.297 10.188 1 98 291 GLU A O 1
ATOM 2282 N N . SER A 1 292 ? 4.918 24.062 8.406 1 98.44 292 SER A N 1
ATOM 2283 C CA . SER A 1 292 ? 5.004 25.281 7.609 1 98.44 292 SER A CA 1
ATOM 2284 C C . SER A 1 292 ? 4.414 25.062 6.219 1 98.44 292 SER A C 1
ATOM 2286 O O . SER A 1 292 ? 4.609 24.016 5.605 1 98.44 292 SER A O 1
ATOM 2288 N N . TYR A 1 293 ? 3.762 26.141 5.777 1 98.62 293 TYR A N 1
ATOM 2289 C CA . TYR A 1 293 ? 3.424 26.297 4.367 1 98.62 293 TYR A CA 1
ATOM 2290 C C . TYR A 1 293 ? 4.672 26.547 3.529 1 98.62 293 TYR A C 1
ATOM 2292 O O . TYR A 1 293 ? 5.68 27.047 4.035 1 98.62 293 TYR A O 1
ATOM 2300 N N . GLY A 1 294 ? 4.594 26.141 2.262 1 98.56 294 GLY A N 1
ATOM 2301 C CA . GLY A 1 294 ? 5.629 26.469 1.294 1 98.56 294 GLY A CA 1
ATOM 2302 C C . GLY A 1 294 ? 5.168 26.328 -0.144 1 98.56 294 GLY A C 1
ATOM 2303 O O . GLY A 1 294 ? 4.023 25.953 -0.399 1 98.56 294 GLY A O 1
ATOM 2304 N N . GLU A 1 295 ? 6.027 26.719 -1 1 98.75 295 GLU A N 1
ATOM 2305 C CA . GLU A 1 295 ? 5.809 26.609 -2.439 1 98.75 295 GLU A CA 1
ATOM 2306 C C . GLU A 1 295 ? 7.062 26.094 -3.146 1 98.75 295 GLU A C 1
ATOM 2308 O O . GLU A 1 295 ? 8.133 26.031 -2.547 1 98.75 295 GLU A O 1
ATOM 2313 N N . GLY A 1 296 ? 6.859 25.641 -4.41 1 98.75 296 GLY A N 1
ATOM 2314 C CA . GLY A 1 296 ? 7.992 25.141 -5.172 1 98.75 296 GLY A CA 1
ATOM 2315 C C . GLY A 1 296 ? 7.664 24.891 -6.633 1 98.75 296 GLY A C 1
ATOM 2316 O O . GLY A 1 296 ? 6.652 25.375 -7.141 1 98.75 296 GLY A O 1
ATOM 2317 N N . THR A 1 297 ? 8.641 24.344 -7.242 1 98.81 297 THR A N 1
ATOM 2318 C CA . THR A 1 297 ? 8.539 23.938 -8.641 1 98.81 297 THR A CA 1
ATOM 2319 C C . THR A 1 297 ? 9.125 22.531 -8.828 1 98.81 297 THR A C 1
ATOM 2321 O O . THR A 1 297 ? 9.773 22 -7.922 1 98.81 297 THR A O 1
ATOM 2324 N N . GLY A 1 298 ? 8.844 21.969 -9.961 1 98.5 298 GLY A N 1
ATOM 2325 C CA . GLY A 1 298 ? 9.406 20.672 -10.273 1 98.5 298 GLY A CA 1
ATOM 2326 C C . GLY A 1 298 ? 9.156 20.234 -11.711 1 98.5 298 GLY A C 1
ATOM 2327 O O . GLY A 1 298 ? 8.57 20.984 -12.492 1 98.5 298 GLY A O 1
ATOM 2328 N N . ARG A 1 299 ? 9.75 19.156 -11.984 1 98.62 299 ARG A N 1
ATOM 2329 C CA . ARG A 1 299 ? 9.484 18.453 -13.234 1 98.62 299 ARG A CA 1
ATOM 2330 C C . ARG A 1 299 ? 8.547 17.266 -13.016 1 98.62 299 ARG A C 1
ATOM 2332 O O . ARG A 1 299 ? 8.789 16.438 -12.148 1 98.62 299 ARG A O 1
ATOM 2339 N N . TRP A 1 300 ? 7.473 17.203 -13.766 1 98.12 300 TRP A N 1
ATOM 2340 C CA . TRP A 1 300 ? 6.445 16.156 -13.688 1 98.12 300 TRP A CA 1
ATOM 2341 C C . TRP A 1 300 ? 5.871 15.867 -15.07 1 98.12 300 TRP A C 1
ATOM 2343 O O . TRP A 1 300 ? 5.414 16.766 -15.766 1 98.12 300 TRP A O 1
ATOM 2353 N N . ASN A 1 301 ? 5.965 14.609 -15.508 1 95.19 301 ASN A N 1
ATOM 2354 C CA . ASN A 1 301 ? 5.527 14.18 -16.828 1 95.19 301 ASN A CA 1
ATOM 2355 C C . ASN A 1 301 ? 6.199 14.984 -17.938 1 95.19 301 ASN A C 1
ATOM 2357 O O . ASN A 1 301 ? 5.539 15.438 -18.859 1 95.19 301 ASN A O 1
ATOM 2361 N N . GLY A 1 302 ? 7.449 15.273 -17.688 1 95.88 302 GLY A N 1
ATOM 2362 C CA . GLY A 1 302 ? 8.258 15.93 -18.719 1 95.88 302 GLY A CA 1
ATOM 2363 C C . GLY A 1 302 ? 8.039 17.422 -18.781 1 95.88 302 GLY A C 1
ATOM 2364 O O . GLY A 1 302 ? 8.562 18.094 -19.672 1 95.88 302 GLY A O 1
ATOM 2365 N N . LYS A 1 303 ? 7.293 18.016 -17.875 1 97.94 303 LYS A N 1
ATOM 2366 C CA . LYS A 1 303 ? 6.984 19.438 -17.875 1 97.94 303 LYS A CA 1
ATOM 2367 C C . LYS A 1 303 ? 7.367 20.094 -16.562 1 97.94 303 LYS A C 1
ATOM 2369 O O . LYS A 1 303 ? 7.332 19.438 -15.508 1 97.94 303 LYS A O 1
ATOM 2374 N N . GLN A 1 304 ? 7.672 21.391 -16.672 1 98.5 304 GLN A N 1
ATOM 2375 C CA . GLN A 1 304 ? 7.855 22.172 -15.469 1 98.5 304 GLN A CA 1
ATOM 2376 C C . GLN A 1 304 ? 6.516 22.516 -14.82 1 98.5 304 GLN A C 1
ATOM 2378 O O . GLN A 1 304 ? 5.578 22.938 -15.5 1 98.5 304 GLN A O 1
ATOM 2383 N N . VAL A 1 305 ? 6.414 22.297 -13.531 1 98.69 305 VAL A N 1
ATOM 2384 C CA . VAL A 1 305 ? 5.156 22.562 -12.844 1 98.69 305 VAL A CA 1
ATOM 2385 C C . VAL A 1 305 ? 5.418 23.344 -11.555 1 98.69 305 VAL A C 1
ATOM 2387 O O . VAL A 1 305 ? 6.508 23.266 -10.992 1 98.69 305 VAL A O 1
ATOM 2390 N N . LYS A 1 306 ? 4.438 24.094 -11.109 1 98.81 306 LYS A N 1
ATOM 2391 C CA . LYS A 1 306 ? 4.438 24.734 -9.797 1 98.81 306 LYS A CA 1
ATOM 2392 C C . LYS A 1 306 ? 3.719 23.875 -8.766 1 98.81 306 LYS A C 1
ATOM 2394 O O . LYS A 1 306 ? 2.939 22.984 -9.117 1 98.81 306 LYS A O 1
ATOM 2399 N N . LEU A 1 307 ? 4.059 24.109 -7.52 1 98.75 307 LEU A N 1
ATOM 2400 C CA . LEU A 1 307 ? 3.373 23.391 -6.445 1 98.75 307 LEU A CA 1
ATOM 2401 C C . LEU A 1 307 ? 3.279 24.266 -5.195 1 98.75 307 LEU A C 1
ATOM 2403 O O . LEU A 1 307 ? 4.078 25.188 -5.012 1 98.75 307 LEU A O 1
ATOM 2407 N N . GLN A 1 308 ? 2.283 24.094 -4.441 1 98.69 308 GLN A N 1
ATOM 2408 C CA . GLN A 1 308 ? 2.197 24.531 -3.049 1 98.69 308 GLN A CA 1
ATOM 2409 C C . GLN A 1 308 ? 2.1 23.328 -2.109 1 98.69 308 GLN A C 1
ATOM 2411 O O . GLN A 1 308 ? 1.737 22.234 -2.533 1 98.69 308 GLN A O 1
ATOM 2416 N N . GLY A 1 309 ? 2.484 23.547 -0.89 1 98.56 309 GLY A N 1
ATOM 2417 C CA . GLY A 1 309 ? 2.494 22.375 -0.03 1 98.56 309 GLY A CA 1
ATOM 2418 C C . GLY A 1 309 ? 2.746 22.719 1.429 1 98.56 309 GLY A C 1
ATOM 2419 O O . GLY A 1 309 ? 2.533 23.844 1.857 1 98.56 309 GLY A O 1
ATOM 2420 N N . HIS A 1 310 ? 2.934 21.688 2.133 1 98.81 310 HIS A N 1
ATOM 2421 C CA . HIS A 1 310 ? 3.152 21.703 3.574 1 98.81 310 HIS A CA 1
ATOM 2422 C C . HIS A 1 310 ? 4.332 20.812 3.957 1 98.81 310 HIS A C 1
ATOM 2424 O O . HIS A 1 310 ? 4.586 19.797 3.305 1 98.81 310 HIS A O 1
ATOM 2430 N N . VAL A 1 311 ? 5.098 21.234 4.957 1 98.69 311 VAL A N 1
ATOM 2431 C CA . VAL A 1 311 ? 6.129 20.375 5.527 1 98.69 311 VAL A CA 1
ATOM 2432 C C . VAL A 1 311 ? 5.949 20.281 7.039 1 98.69 311 VAL A C 1
ATOM 2434 O O . VAL A 1 311 ? 5.648 21.281 7.695 1 98.69 311 VAL A O 1
ATOM 2437 N N . GLU A 1 312 ? 5.977 19.125 7.504 1 98.31 312 GLU A N 1
ATOM 2438 C CA . GLU A 1 312 ? 6.094 18.812 8.922 1 98.31 312 GLU A CA 1
ATOM 2439 C C . GLU A 1 312 ? 7.48 18.266 9.258 1 98.31 312 GLU A C 1
ATOM 2441 O O . GLU A 1 312 ? 7.984 17.375 8.562 1 98.31 312 GLU A O 1
ATOM 2446 N N . GLN A 1 313 ? 8.086 18.781 10.305 1 97.88 313 GLN A N 1
ATOM 2447 C CA . GLN A 1 313 ? 9.352 18.203 10.75 1 97.88 313 GLN A CA 1
ATOM 2448 C C . GLN A 1 313 ? 9.336 17.969 12.258 1 97.88 313 GLN A C 1
ATOM 2450 O O . GLN A 1 313 ? 9.203 18.906 13.039 1 97.88 313 GLN A O 1
ATOM 2455 N N . LEU A 1 314 ? 9.297 16.766 12.617 1 96.56 314 LEU A N 1
ATOM 2456 C CA . LEU A 1 314 ? 9.664 16.359 13.977 1 96.56 314 LEU A CA 1
ATOM 2457 C C . LEU A 1 314 ? 11.172 16.203 14.109 1 96.56 314 LEU A C 1
ATOM 2459 O O . LEU A 1 314 ? 11.734 15.172 13.734 1 96.56 314 LEU A O 1
ATOM 2463 N N . SER A 1 315 ? 11.781 17.203 14.742 1 95.69 315 SER A N 1
ATOM 2464 C CA . SER A 1 315 ? 13.242 17.25 14.742 1 95.69 315 SER A CA 1
ATOM 2465 C C . SER A 1 315 ? 13.82 16.734 16.047 1 95.69 315 SER A C 1
ATOM 2467 O O . SER A 1 315 ? 13.266 16.984 17.125 1 95.69 315 SER A O 1
ATOM 2469 N N . MET A 1 316 ? 14.883 16.016 15.891 1 92.19 316 MET A N 1
ATOM 2470 C CA . MET A 1 316 ? 15.734 15.656 17.016 1 92.19 316 MET A CA 1
ATOM 2471 C C . MET A 1 316 ? 17.156 16.156 16.828 1 92.19 316 MET A C 1
ATOM 2473 O O . MET A 1 316 ? 18.078 15.727 17.516 1 92.19 316 MET A O 1
ATOM 2477 N N . LEU A 1 317 ? 17.25 16.969 15.805 1 93.12 317 LEU A N 1
ATOM 2478 C CA . LEU A 1 317 ? 18.562 17.516 15.453 1 93.12 317 LEU A CA 1
ATOM 2479 C C . LEU A 1 317 ? 18.922 18.672 16.375 1 93.12 317 LEU A C 1
ATOM 2481 O O . LEU A 1 317 ? 18.109 19.578 16.609 1 93.12 317 LEU A O 1
ATOM 2485 N N . LYS A 1 318 ? 20.203 18.594 16.891 1 89.94 318 LYS A N 1
ATOM 2486 C CA . LYS A 1 318 ? 20.703 19.641 17.766 1 89.94 318 LYS A CA 1
ATOM 2487 C C . LYS A 1 318 ? 22.016 20.203 17.234 1 89.94 318 LYS A C 1
ATOM 2489 O O . LYS A 1 318 ? 22.781 19.516 16.562 1 89.94 318 LYS A O 1
ATOM 2494 N N . MET B 1 1 ? 16.078 3.9 2.703 1 19.84 1 MET B N 1
ATOM 2495 C CA . MET B 1 1 ? 15.383 3.131 3.725 1 19.84 1 MET B CA 1
ATOM 2496 C C . MET B 1 1 ? 14.633 1.958 3.102 1 19.84 1 MET B C 1
ATOM 2498 O O . MET B 1 1 ? 13.914 2.129 2.113 1 19.84 1 MET B O 1
ATOM 2502 N N . MET B 1 2 ? 15.211 0.964 3.285 1 26.02 2 MET B N 1
ATOM 2503 C CA . MET B 1 2 ? 15.008 -0.442 2.947 1 26.02 2 MET B CA 1
ATOM 2504 C C . MET B 1 2 ? 13.594 -0.89 3.299 1 26.02 2 MET B C 1
ATOM 2506 O O . MET B 1 2 ? 13.195 -0.843 4.465 1 26.02 2 MET B O 1
ATOM 2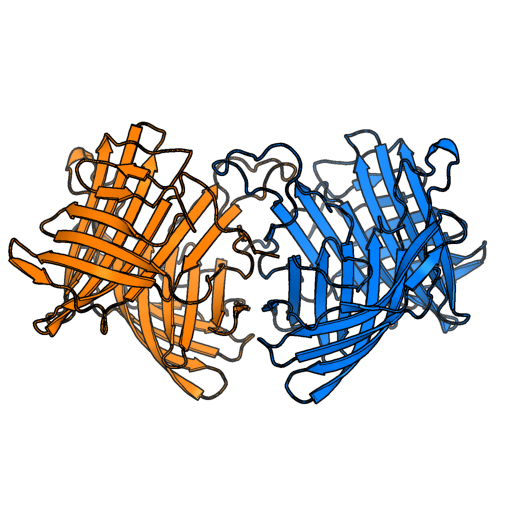510 N N . VAL B 1 3 ? 12.555 -0.476 2.498 1 30.88 3 VAL B N 1
ATOM 2511 C CA . VAL B 1 3 ? 11.266 -1.157 2.449 1 30.88 3 VAL B CA 1
ATOM 2512 C C . VAL B 1 3 ? 11.453 -2.648 2.711 1 30.88 3 VAL B C 1
ATOM 2514 O O . VAL B 1 3 ? 12.07 -3.352 1.904 1 30.88 3 VAL B O 1
ATOM 2517 N N . TYR B 1 4 ? 11.25 -3.027 3.852 1 33.16 4 TYR B N 1
ATOM 2518 C CA . TYR B 1 4 ? 11.625 -4.191 4.645 1 33.16 4 TYR B CA 1
ATOM 2519 C C . TYR B 1 4 ? 11.016 -5.465 4.066 1 33.16 4 TYR B C 1
ATOM 2521 O O . TYR B 1 4 ? 9.961 -5.422 3.426 1 33.16 4 TYR B O 1
ATOM 2529 N N . ASP B 1 5 ? 11.805 -6.688 3.93 1 34.62 5 ASP B N 1
ATOM 2530 C CA . ASP B 1 5 ? 12.094 -8.062 3.525 1 34.62 5 ASP B CA 1
ATOM 2531 C C . ASP B 1 5 ? 11.086 -9.031 4.137 1 34.62 5 ASP B C 1
ATOM 2533 O O . ASP B 1 5 ? 10.539 -9.891 3.439 1 34.62 5 ASP B O 1
ATOM 2537 N N . ALA B 1 6 ? 10.641 -9.344 5.664 1 38.38 6 ALA B N 1
ATOM 2538 C CA . ALA B 1 6 ? 11.211 -10.266 6.641 1 38.38 6 ALA B CA 1
ATOM 2539 C C . ALA B 1 6 ? 10.234 -11.391 6.957 1 38.38 6 ALA B C 1
ATOM 2541 O O . ALA B 1 6 ? 10.547 -12.289 7.746 1 38.38 6 ALA B O 1
ATOM 2542 N N . ARG B 1 7 ? 8.953 -11.656 7.234 1 43.41 7 ARG B N 1
ATOM 2543 C CA . ARG B 1 7 ? 8.297 -12.438 8.273 1 43.41 7 ARG B CA 1
ATOM 2544 C C . ARG B 1 7 ? 8.211 -13.906 7.883 1 43.41 7 ARG B C 1
ATOM 2546 O O . ARG B 1 7 ? 8.102 -14.234 6.699 1 43.41 7 ARG B O 1
ATOM 2553 N N . LYS B 1 8 ? 8.891 -14.891 8.961 1 49.31 8 LYS B N 1
ATOM 2554 C CA . LYS B 1 8 ? 9.438 -16.234 9.133 1 49.31 8 LYS B CA 1
ATOM 2555 C C . LYS B 1 8 ? 8.516 -17.281 8.531 1 49.31 8 LYS B C 1
ATOM 2557 O O . LYS B 1 8 ? 8.977 -18.328 8.062 1 49.31 8 LYS B O 1
ATOM 2562 N N . THR B 1 9 ? 7.293 -17.031 8.703 1 51.94 9 THR B N 1
ATOM 2563 C CA . THR B 1 9 ? 6.516 -18.234 8.484 1 51.94 9 THR B CA 1
ATOM 2564 C C . THR B 1 9 ? 5.371 -17.984 7.512 1 51.94 9 THR B C 1
ATOM 2566 O O . THR B 1 9 ? 4.301 -18.578 7.625 1 51.94 9 THR B O 1
ATOM 2569 N N . LEU B 1 10 ? 5.719 -17.016 6.375 1 63.25 10 LEU B N 1
ATOM 2570 C CA . LEU B 1 10 ? 4.668 -16.75 5.398 1 63.25 10 LEU B CA 1
ATOM 2571 C C . LEU B 1 10 ? 4.523 -17.906 4.426 1 63.25 10 LEU B C 1
ATOM 2573 O O . LEU B 1 10 ? 5.449 -18.703 4.254 1 63.25 10 LEU B O 1
ATOM 2577 N N . ALA B 1 11 ? 3.268 -17.844 3.945 1 81.44 11 ALA B N 1
ATOM 2578 C CA . ALA B 1 11 ? 3.061 -18.797 2.857 1 81.44 11 ALA B CA 1
ATOM 2579 C C . ALA B 1 11 ? 3.941 -18.469 1.657 1 81.44 11 ALA B C 1
ATOM 2581 O O . ALA B 1 11 ? 4.34 -17.312 1.477 1 81.44 11 ALA B O 1
ATOM 2582 N N . VAL B 1 12 ? 4.414 -19.469 0.993 1 92.19 12 VAL B N 1
ATOM 2583 C CA . VAL B 1 12 ? 5.211 -19.344 -0.221 1 92.19 12 VAL B CA 1
ATOM 2584 C C . VAL B 1 12 ? 4.375 -19.75 -1.436 1 92.19 12 VAL B C 1
ATOM 2586 O O . VAL B 1 12 ? 3.723 -20.797 -1.434 1 92.19 12 VAL B O 1
ATOM 2589 N N . PHE B 1 13 ? 4.258 -18.906 -2.361 1 96.81 13 PHE B N 1
ATOM 2590 C CA . PHE B 1 13 ? 3.613 -19.094 -3.654 1 96.81 13 PHE B CA 1
ATOM 2591 C C . PHE B 1 13 ? 4.574 -18.781 -4.793 1 96.81 13 PHE B C 1
ATOM 2593 O O . PHE B 1 13 ? 5.141 -17.688 -4.84 1 96.81 13 PHE B O 1
ATOM 2600 N N . VAL B 1 14 ? 4.758 -19.734 -5.688 1 98.38 14 VAL B N 1
ATOM 2601 C CA . VAL B 1 14 ? 5.711 -19.484 -6.766 1 98.38 14 VAL B CA 1
ATOM 2602 C C . VAL B 1 14 ? 5.066 -19.828 -8.109 1 98.38 14 VAL B C 1
ATOM 2604 O O . VAL B 1 14 ? 4.457 -20.891 -8.266 1 98.38 14 VAL B O 1
ATOM 2607 N N . LEU B 1 15 ? 5.148 -18.938 -9.039 1 98.88 15 LEU B N 1
ATOM 2608 C CA . LEU B 1 15 ? 4.879 -19.234 -10.445 1 98.88 15 LEU B CA 1
ATOM 2609 C C . LEU B 1 15 ? 6.176 -19.5 -11.203 1 98.88 15 LEU B C 1
ATOM 2611 O O . LEU B 1 15 ? 7.152 -18.766 -11.047 1 98.88 15 LEU B O 1
ATOM 2615 N N . TYR B 1 16 ? 6.145 -20.547 -12.039 1 98.81 16 TYR B N 1
ATOM 2616 C CA . TYR B 1 16 ? 7.328 -20.922 -12.812 1 98.81 16 TYR B CA 1
ATOM 2617 C C . TYR B 1 16 ? 7.047 -20.859 -14.305 1 98.81 16 TYR B C 1
ATOM 2619 O O . TYR B 1 16 ? 6.043 -21.406 -14.773 1 98.81 16 TYR B O 1
ATOM 2627 N N . TRP B 1 17 ? 7.871 -20.188 -15.008 1 98.88 17 TRP B N 1
ATOM 2628 C CA . TRP B 1 17 ? 8.023 -20.359 -16.453 1 98.88 17 TRP B CA 1
ATOM 2629 C C . TRP B 1 17 ? 9.336 -21.078 -16.781 1 98.88 17 TRP B C 1
ATOM 2631 O O . TRP B 1 17 ? 10.398 -20.453 -16.781 1 98.88 17 TRP B O 1
ATOM 2641 N N . ILE B 1 18 ? 9.219 -22.359 -17.125 1 98.81 18 ILE B N 1
ATOM 2642 C CA . ILE B 1 18 ? 10.406 -23.188 -17.219 1 98.81 18 ILE B CA 1
ATOM 2643 C C . ILE B 1 18 ? 10.602 -23.641 -18.672 1 98.81 18 ILE B C 1
ATOM 2645 O O . ILE B 1 18 ? 9.664 -24.141 -19.297 1 98.81 18 ILE B O 1
ATOM 2649 N N . THR B 1 19 ? 11.711 -23.469 -19.141 1 98.81 19 THR B N 1
ATOM 2650 C CA . THR B 1 19 ? 12.219 -24.156 -20.328 1 98.81 19 THR B CA 1
ATOM 2651 C C . THR B 1 19 ? 13.336 -25.109 -19.953 1 98.81 19 THR B C 1
ATOM 2653 O O . THR B 1 19 ? 14.305 -24.734 -19.297 1 98.81 19 THR B O 1
ATOM 2656 N N . THR B 1 20 ? 13.219 -26.344 -20.344 1 98.69 20 THR B N 1
ATOM 2657 C CA . THR B 1 20 ? 14.281 -27.312 -20.078 1 98.69 20 THR B CA 1
ATOM 2658 C C . THR B 1 20 ? 15.375 -27.203 -21.125 1 98.69 20 THR B C 1
ATOM 2660 O O . THR B 1 20 ? 15.172 -26.625 -22.188 1 98.69 20 THR B O 1
ATOM 2663 N N . GLU B 1 21 ? 16.5 -27.781 -20.812 1 98.5 21 GLU B N 1
ATOM 2664 C CA . GLU B 1 21 ? 17.641 -27.734 -21.734 1 98.5 21 GLU B CA 1
ATOM 2665 C C . GLU B 1 21 ? 17.328 -28.469 -23.031 1 98.5 21 GLU B C 1
ATOM 2667 O O . GLU B 1 21 ? 17.875 -28.141 -24.094 1 98.5 21 GLU B O 1
ATOM 2672 N N . ASP B 1 22 ? 16.453 -29.391 -23.031 1 97.44 22 ASP B N 1
ATOM 2673 C CA . ASP B 1 22 ? 16.094 -30.125 -24.234 1 97.44 22 ASP B CA 1
ATOM 2674 C C . ASP B 1 22 ? 14.922 -29.469 -24.953 1 97.44 22 ASP B C 1
ATOM 2676 O O . ASP B 1 22 ? 14.359 -30.031 -25.891 1 97.44 22 ASP B O 1
ATOM 2680 N N . GLY B 1 23 ? 14.359 -28.344 -24.406 1 97.5 23 GLY B N 1
ATOM 2681 C CA . GLY B 1 23 ? 13.508 -27.469 -25.203 1 97.5 23 GLY B CA 1
ATOM 2682 C C . GLY B 1 23 ? 12.047 -27.531 -24.797 1 97.5 23 GLY B C 1
ATOM 2683 O O . GLY B 1 23 ? 11.219 -26.797 -25.344 1 97.5 23 GLY B O 1
ATOM 2684 N N . HIS B 1 24 ? 11.711 -28.359 -23.828 1 98.12 24 HIS B N 1
ATOM 2685 C CA . HIS B 1 24 ? 10.328 -28.406 -23.375 1 98.12 24 HIS B CA 1
ATOM 2686 C C . HIS B 1 24 ? 9.984 -27.172 -22.547 1 98.12 24 HIS B C 1
ATOM 2688 O O . HIS B 1 24 ? 10.836 -26.656 -21.812 1 98.12 24 HIS B O 1
ATOM 2694 N N . LYS B 1 25 ? 8.758 -26.734 -22.703 1 98.5 25 LYS B N 1
ATOM 2695 C CA . LYS B 1 25 ? 8.281 -25.547 -21.969 1 98.5 25 LYS B CA 1
ATOM 2696 C C . LYS B 1 25 ? 7.113 -25.906 -21.062 1 98.5 25 LYS B C 1
ATOM 2698 O O . LYS B 1 25 ? 6.133 -26.516 -21.5 1 98.5 25 LYS B O 1
ATOM 2703 N N . TYR B 1 26 ? 7.277 -25.516 -19.781 1 98.69 26 TYR B N 1
ATOM 2704 C CA . TYR B 1 26 ? 6.277 -25.781 -18.766 1 98.69 26 TYR B CA 1
ATOM 2705 C C . TYR B 1 26 ? 5.938 -24.531 -17.984 1 98.69 26 TYR B C 1
ATOM 2707 O O . TYR B 1 26 ? 6.77 -23.625 -17.844 1 98.69 26 TYR B O 1
ATOM 2715 N N . HIS B 1 27 ? 4.719 -24.422 -17.547 1 98.81 27 HIS B N 1
ATOM 2716 C CA . HIS B 1 27 ? 4.289 -23.469 -16.531 1 98.81 27 HIS B CA 1
ATOM 2717 C C . HIS B 1 27 ? 3.77 -24.188 -15.297 1 98.81 27 HIS B C 1
ATOM 2719 O O . HIS B 1 27 ? 2.943 -25.094 -15.391 1 98.81 27 HIS B O 1
ATOM 2725 N N . LEU B 1 28 ? 4.34 -23.797 -14.156 1 98.56 28 LEU B N 1
ATOM 2726 C CA . LEU B 1 28 ? 3.936 -24.422 -12.898 1 98.56 28 LEU B CA 1
ATOM 2727 C C . LEU B 1 28 ? 3.576 -23.359 -11.859 1 98.56 28 LEU B C 1
ATOM 2729 O O . LEU B 1 28 ? 3.957 -22.203 -11.992 1 98.56 28 LEU B O 1
ATOM 2733 N N . ASN B 1 29 ? 2.855 -23.766 -10.891 1 98.44 29 ASN B N 1
ATOM 2734 C CA . ASN B 1 29 ? 2.617 -23.062 -9.641 1 98.44 29 ASN B CA 1
ATOM 2735 C C . ASN B 1 29 ? 2.768 -24 -8.438 1 98.44 29 ASN B C 1
ATOM 2737 O O . ASN B 1 29 ? 2.322 -25.141 -8.477 1 98.44 29 ASN B O 1
ATOM 2741 N N . SER B 1 30 ? 3.482 -23.547 -7.492 1 98.38 30 SER B N 1
ATOM 2742 C CA . SER B 1 30 ? 3.527 -24.25 -6.219 1 98.38 30 SER B CA 1
ATOM 2743 C C . SER B 1 30 ? 3.16 -23.344 -5.059 1 98.38 30 SER B C 1
ATOM 2745 O O . SER B 1 30 ? 3.414 -22.125 -5.109 1 98.38 30 SER B O 1
ATOM 2747 N N . ASN B 1 31 ? 2.609 -23.938 -4.09 1 97.25 31 ASN B N 1
ATOM 2748 C CA . ASN B 1 31 ? 2.232 -23.234 -2.863 1 97.25 31 ASN B CA 1
ATOM 2749 C C . ASN B 1 31 ? 2.602 -24.047 -1.623 1 97.25 31 ASN B C 1
ATOM 2751 O O . ASN B 1 31 ? 2.453 -25.266 -1.605 1 97.25 31 ASN B O 1
ATOM 2755 N N . ALA B 1 32 ? 3.096 -23.391 -0.612 1 95.12 32 ALA B N 1
ATOM 2756 C CA . ALA B 1 32 ? 3.359 -23.953 0.705 1 95.12 32 ALA B CA 1
ATOM 2757 C C . ALA B 1 32 ? 2.861 -23.031 1.813 1 95.12 32 ALA B C 1
ATOM 2759 O O . ALA B 1 32 ? 3.199 -21.844 1.841 1 95.12 32 ALA B O 1
ATOM 2760 N N . GLY B 1 33 ? 2.061 -23.562 2.66 1 91.62 33 GLY B N 1
ATOM 2761 C CA . GLY B 1 33 ? 1.558 -22.812 3.799 1 91.62 33 GLY B CA 1
ATOM 2762 C C . GLY B 1 33 ? 1.316 -23.672 5.023 1 91.62 33 GLY B C 1
ATOM 2763 O O . GLY B 1 33 ? 0.711 -24.75 4.926 1 91.62 33 GLY B O 1
ATOM 2764 N N . LEU B 1 34 ? 1.731 -23.219 6.172 1 87.75 34 LEU B N 1
ATOM 2765 C CA . LEU B 1 34 ? 1.548 -23.953 7.418 1 87.75 34 LEU B CA 1
ATOM 2766 C C . LEU B 1 34 ? 0.125 -23.797 7.941 1 87.75 34 LEU B C 1
ATOM 2768 O O . LEU B 1 34 ? -0.456 -22.703 7.844 1 87.75 34 LEU B O 1
ATOM 2772 N N . ARG B 1 35 ? -0.43 -24.781 8.359 1 85.5 35 ARG B N 1
ATOM 2773 C CA . ARG B 1 35 ? -1.637 -24.797 9.18 1 85.5 35 ARG B CA 1
ATOM 2774 C C . ARG B 1 35 ? -1.311 -25.156 10.625 1 85.5 35 ARG B C 1
ATOM 2776 O O . ARG B 1 35 ? -1.094 -26.312 10.953 1 85.5 35 ARG B O 1
ATOM 2783 N N . GLY B 1 36 ? -1.398 -24.141 11.398 1 78.88 36 GLY B N 1
ATOM 2784 C CA . GLY B 1 36 ? -0.795 -24.328 12.703 1 78.88 36 GLY B CA 1
ATOM 2785 C C . GLY B 1 36 ? 0.701 -24.578 12.648 1 78.88 36 GLY B C 1
ATOM 2786 O O . GLY B 1 36 ? 1.389 -24.031 11.781 1 78.88 36 GLY B O 1
ATOM 2787 N N . SER B 1 37 ? 1.214 -25.297 13.688 1 81.12 37 SER B N 1
ATOM 2788 C CA . SER B 1 37 ? 2.656 -25.516 13.734 1 81.12 37 SER B CA 1
ATOM 2789 C C . SER B 1 37 ? 3.023 -26.922 13.25 1 81.12 37 SER B C 1
ATOM 2791 O O . SER B 1 37 ? 4.203 -27.234 13.078 1 81.12 37 SER B O 1
ATOM 2793 N N . ALA B 1 38 ? 1.96 -27.75 12.914 1 89.38 38 ALA B N 1
ATOM 2794 C CA . ALA B 1 38 ? 2.311 -29.156 12.75 1 89.38 38 ALA B CA 1
ATOM 2795 C C . ALA B 1 38 ? 1.843 -29.688 11.398 1 89.38 38 ALA B C 1
ATOM 2797 O O . ALA B 1 38 ? 2.061 -30.859 11.078 1 89.38 38 ALA B O 1
ATOM 2798 N N . MET B 1 39 ? 1.158 -28.906 10.633 1 92.75 39 MET B N 1
ATOM 2799 C CA . MET B 1 39 ? 0.688 -29.344 9.32 1 92.75 39 MET B CA 1
ATOM 2800 C C . MET B 1 39 ? 1.17 -28.406 8.227 1 92.75 39 MET B C 1
ATOM 2802 O O . MET B 1 39 ? 1.223 -27.188 8.422 1 92.75 39 MET B O 1
ATOM 2806 N N . LEU B 1 40 ? 1.555 -28.953 7.133 1 94.44 40 LEU B N 1
ATOM 2807 C CA . LEU B 1 40 ? 1.924 -28.156 5.965 1 94.44 40 LEU B CA 1
ATOM 2808 C C . LEU B 1 40 ? 1.003 -28.469 4.789 1 94.44 40 LEU B C 1
ATOM 2810 O O . LEU B 1 40 ? 0.876 -29.625 4.375 1 94.44 40 LEU B O 1
ATOM 2814 N N . GLY B 1 41 ? 0.334 -27.438 4.305 1 95.44 41 GLY B N 1
ATOM 2815 C CA . GLY B 1 41 ? -0.416 -27.516 3.062 1 95.44 41 GLY B CA 1
ATOM 2816 C C . GLY B 1 41 ? 0.417 -27.188 1.839 1 95.44 41 GLY B C 1
ATOM 2817 O O . GLY B 1 41 ? 1.192 -26.219 1.852 1 95.44 41 GLY B O 1
ATOM 2818 N N . SER B 1 42 ? 0.266 -28.062 0.796 1 97.06 42 SER B N 1
ATOM 2819 C CA . SER B 1 42 ? 0.983 -27.844 -0.456 1 97.06 42 SER B CA 1
ATOM 2820 C C . SER B 1 42 ? 0.073 -28.078 -1.659 1 97.06 42 SER B C 1
ATOM 2822 O O . SER B 1 42 ? -0.885 -28.844 -1.586 1 97.06 42 SER B O 1
ATOM 2824 N N . PHE B 1 43 ? 0.301 -27.344 -2.697 1 97.38 43 PHE B N 1
ATOM 2825 C CA . PHE B 1 43 ? -0.256 -27.781 -3.975 1 97.38 43 PHE B CA 1
ATOM 2826 C C . PHE B 1 43 ? 0.69 -27.438 -5.121 1 97.38 43 PHE B C 1
ATOM 2828 O O . PHE B 1 43 ? 1.621 -26.656 -4.949 1 97.38 43 PHE B O 1
ATOM 2835 N N . VAL B 1 44 ? 0.553 -28.141 -6.188 1 98.5 44 VAL B N 1
ATOM 2836 C CA . VAL B 1 44 ? 1.275 -27.891 -7.43 1 98.5 44 VAL B CA 1
ATOM 2837 C C . VAL B 1 44 ? 0.308 -27.938 -8.609 1 98.5 44 VAL B C 1
ATOM 2839 O O . VAL B 1 44 ? -0.611 -28.766 -8.633 1 98.5 44 VAL B O 1
ATOM 2842 N N . SER B 1 45 ? 0.404 -27.031 -9.438 1 98.44 45 SER B N 1
ATOM 2843 C CA . SER B 1 45 ? -0.211 -27.062 -10.758 1 98.44 45 SER B CA 1
ATOM 2844 C C . SER B 1 45 ? 0.844 -27.141 -11.859 1 98.44 45 SER B C 1
ATOM 2846 O O . SER B 1 45 ? 1.872 -26.453 -11.789 1 98.44 45 SER B O 1
ATOM 2848 N N . PHE B 1 46 ? 0.635 -28.031 -12.797 1 98.38 46 PHE B N 1
ATOM 2849 C CA . PHE B 1 46 ? 1.543 -28.25 -13.922 1 98.38 46 PHE B CA 1
ATOM 2850 C C . PHE B 1 46 ? 0.812 -28.078 -15.25 1 98.38 46 PHE B C 1
ATOM 2852 O O . PHE B 1 46 ? -0.193 -28.75 -15.492 1 98.38 46 PHE B O 1
ATOM 2859 N N . ASN B 1 47 ? 1.265 -27.172 -16.031 1 98.5 47 ASN B N 1
ATOM 2860 C CA . ASN B 1 47 ? 0.818 -26.969 -17.406 1 98.5 47 ASN B CA 1
ATOM 2861 C C . ASN B 1 47 ? 1.917 -27.297 -18.406 1 98.5 47 ASN B C 1
ATOM 2863 O O . ASN B 1 47 ? 2.949 -26.625 -18.453 1 98.5 47 ASN B O 1
ATOM 2867 N N . ASP B 1 48 ? 1.7 -28.297 -19.188 1 97.88 48 ASP B N 1
ATOM 2868 C CA . ASP B 1 48 ? 2.578 -28.562 -20.312 1 97.88 48 ASP B CA 1
ATOM 2869 C C . ASP B 1 48 ? 2.23 -27.656 -21.5 1 97.88 48 ASP B C 1
ATOM 2871 O O . ASP B 1 48 ? 1.173 -27.812 -22.125 1 97.88 48 ASP B O 1
ATOM 2875 N N . LEU B 1 49 ? 3.102 -26.828 -21.859 1 97.94 49 LEU B N 1
ATOM 2876 C CA . LEU B 1 49 ? 2.775 -25.812 -22.859 1 97.94 49 LEU B CA 1
ATOM 2877 C C . LEU B 1 49 ? 2.955 -26.344 -24.266 1 97.94 49 LEU B C 1
ATOM 2879 O O . LEU B 1 49 ? 2.51 -25.734 -25.234 1 97.94 49 LEU B O 1
ATOM 2883 N N . GLY B 1 50 ? 3.562 -27.5 -24.391 1 96.62 50 GLY B N 1
ATOM 2884 C CA . GLY B 1 50 ? 3.695 -28.172 -25.672 1 96.62 50 GLY B CA 1
ATOM 2885 C C . GLY B 1 50 ? 2.418 -28.844 -26.125 1 96.62 50 GLY B C 1
ATOM 2886 O O . GLY B 1 50 ? 1.993 -28.672 -27.266 1 96.62 50 GLY B O 1
ATOM 2887 N N . ASN B 1 51 ? 1.765 -29.547 -25.234 1 95.06 51 ASN B N 1
ATOM 2888 C CA . ASN B 1 51 ? 0.565 -30.281 -25.641 1 95.06 51 ASN B CA 1
ATOM 2889 C C . ASN B 1 51 ? -0.679 -29.734 -24.938 1 95.06 51 ASN B C 1
ATOM 2891 O O . ASN B 1 51 ? -1.769 -30.297 -25.078 1 95.06 51 ASN B O 1
ATOM 2895 N N . ARG B 1 52 ? -0.55 -28.734 -24.141 1 95.12 52 ARG B N 1
ATOM 2896 C CA . ARG B 1 52 ? -1.62 -27.984 -23.484 1 95.12 52 ARG B CA 1
ATOM 2897 C C . ARG B 1 52 ? -2.416 -28.891 -22.547 1 95.12 52 ARG B C 1
ATOM 2899 O O . ARG B 1 52 ? -3.645 -28.812 -22.5 1 95.12 52 ARG B O 1
ATOM 2906 N N . SER B 1 53 ? -1.715 -29.781 -21.938 1 94.62 53 SER B N 1
ATOM 2907 C CA . SER B 1 53 ? -2.326 -30.562 -20.875 1 94.62 53 SER B CA 1
ATOM 2908 C C . SER B 1 53 ? -1.991 -30 -19.5 1 94.62 53 SER B C 1
ATOM 2910 O O . SER B 1 53 ? -1.049 -29.219 -19.359 1 94.62 53 SER B O 1
ATOM 2912 N N . ALA B 1 54 ? -2.826 -30.375 -18.594 1 96.19 54 ALA B N 1
ATOM 2913 C CA . ALA B 1 54 ? -2.604 -29.906 -17.219 1 96.19 54 ALA B CA 1
ATOM 2914 C C . ALA B 1 54 ? -2.811 -31.031 -16.219 1 96.19 54 ALA B C 1
ATOM 2916 O O . ALA B 1 54 ? -3.527 -32 -16.5 1 96.19 54 ALA B O 1
ATOM 2917 N N . ARG B 1 55 ? -2.18 -30.938 -15.141 1 95 55 ARG B N 1
ATOM 2918 C CA . ARG B 1 55 ? -2.43 -31.766 -13.961 1 95 55 ARG B CA 1
ATOM 2919 C C . ARG B 1 55 ? -1.978 -31.047 -12.695 1 95 55 ARG B C 1
ATOM 2921 O O . ARG B 1 55 ? -1.255 -30.047 -12.758 1 95 55 ARG B O 1
ATOM 2928 N N . GLY B 1 56 ? -2.449 -31.484 -11.594 1 97.25 56 GLY B N 1
ATOM 2929 C CA . GLY B 1 56 ? -2.109 -30.906 -10.297 1 97.25 56 GLY B CA 1
ATOM 2930 C C . GLY B 1 56 ? -2.785 -31.594 -9.133 1 97.25 56 GLY B C 1
ATOM 2931 O O . GLY B 1 56 ? -3.568 -32.531 -9.336 1 97.25 56 GLY B O 1
ATOM 2932 N N . GLY B 1 57 ? -2.371 -31.172 -8.023 1 98.12 57 GLY B N 1
ATOM 2933 C CA . GLY B 1 57 ? -2.934 -31.703 -6.793 1 98.12 57 GLY B CA 1
ATOM 2934 C C . GLY B 1 57 ? -2.562 -30.906 -5.562 1 98.12 57 GLY B C 1
ATOM 2935 O O . GLY B 1 57 ? -1.582 -30.156 -5.578 1 98.12 57 GLY B O 1
ATOM 2936 N N . SER B 1 58 ? -3.387 -31.062 -4.547 1 98.31 58 SER B N 1
ATOM 2937 C CA . SER B 1 58 ? -3.119 -30.469 -3.244 1 98.31 58 SER B CA 1
ATOM 2938 C C . SER B 1 58 ? -3.074 -31.531 -2.146 1 98.31 58 SER B C 1
ATOM 2940 O O . SER B 1 58 ? -3.572 -32.625 -2.33 1 98.31 58 SER B O 1
ATOM 2942 N N . ILE B 1 59 ? -2.396 -31.156 -1.077 1 98.5 59 ILE B N 1
ATOM 2943 C CA . ILE B 1 59 ? -2.295 -32.094 0.031 1 98.5 59 ILE B CA 1
ATOM 2944 C C . ILE B 1 59 ? -2.031 -31.344 1.33 1 98.5 59 ILE B C 1
ATOM 2946 O O . ILE B 1 59 ? -1.279 -30.375 1.345 1 98.5 59 ILE B O 1
ATOM 2950 N N . LEU B 1 60 ? -2.707 -31.703 2.359 1 97 60 LEU B N 1
ATOM 2951 C CA . LEU B 1 60 ? -2.416 -31.312 3.73 1 97 60 LEU B CA 1
ATOM 2952 C C . LEU B 1 60 ? -1.85 -32.469 4.531 1 97 60 LEU B C 1
ATOM 2954 O O . LEU B 1 60 ? -2.506 -33.5 4.684 1 97 60 LEU B O 1
ATOM 2958 N N . GLU B 1 61 ? -0.675 -32.344 5.074 1 98 61 GLU B N 1
ATOM 2959 C CA . GLU B 1 61 ? 0.012 -33.469 5.734 1 98 61 GLU B CA 1
ATOM 2960 C C . GLU B 1 61 ? 0.911 -32.969 6.859 1 98 61 GLU B C 1
ATOM 2962 O O . GLU B 1 61 ? 1.135 -31.766 6.996 1 98 61 GLU B O 1
ATOM 2967 N N . PRO B 1 62 ? 1.305 -33.906 7.746 1 97.12 62 PRO B N 1
ATOM 2968 C CA . PRO B 1 62 ? 2.223 -33.5 8.805 1 97.12 62 PRO B CA 1
ATOM 2969 C C . PRO B 1 62 ? 3.457 -32.781 8.25 1 97.12 62 PRO B C 1
ATOM 2971 O O . PRO B 1 62 ? 4.016 -33.188 7.238 1 97.12 62 PRO B O 1
ATOM 2974 N N . GLY B 1 63 ? 3.723 -31.641 8.844 1 95.81 63 GLY B N 1
ATOM 2975 C CA . GLY B 1 63 ? 4.871 -30.828 8.477 1 95.81 63 GLY B CA 1
ATOM 2976 C C . GLY B 1 63 ? 5.32 -29.891 9.578 1 95.81 63 GLY B C 1
ATOM 2977 O O . GLY B 1 63 ? 4.828 -29.969 10.711 1 95.81 63 GLY B O 1
ATOM 2978 N N . SER B 1 64 ? 6.395 -29.188 9.289 1 91.38 64 SER B N 1
ATOM 2979 C CA . SER B 1 64 ? 6.957 -28.266 10.266 1 91.38 64 SER B CA 1
ATOM 2980 C C . SER B 1 64 ? 7.496 -27 9.594 1 91.38 64 SER B C 1
ATOM 2982 O O . SER B 1 64 ? 7.66 -26.969 8.375 1 91.38 64 SER B O 1
ATOM 2984 N N . GLY B 1 65 ? 7.633 -25.969 10.398 1 88.88 65 GLY B N 1
ATOM 2985 C CA . GLY B 1 65 ? 8.227 -24.703 9.969 1 88.88 65 GLY B CA 1
ATOM 2986 C C . GLY B 1 65 ? 9.008 -24.016 11.062 1 88.88 65 GLY B C 1
ATOM 2987 O O . GLY B 1 65 ? 9.055 -24.484 12.195 1 88.88 65 GLY B O 1
ATOM 2988 N N . SER B 1 66 ? 9.734 -22.984 10.625 1 82.19 66 SER B N 1
ATOM 2989 C CA . SER B 1 66 ? 10.508 -22.188 11.562 1 82.19 66 SER B CA 1
ATOM 2990 C C . SER B 1 66 ? 9.977 -20.766 11.648 1 82.19 66 SER B C 1
ATOM 2992 O O . SER B 1 66 ? 9.531 -20.203 10.648 1 82.19 66 SER B O 1
ATOM 2994 N N . SER B 1 67 ? 10.008 -20.203 12.867 1 76.12 67 SER B N 1
ATOM 2995 C CA . SER B 1 67 ? 9.664 -18.797 13.047 1 76.12 67 SER B CA 1
ATOM 2996 C C . SER B 1 67 ? 10.898 -17.906 12.883 1 76.12 67 SER B C 1
ATOM 2998 O O . SER B 1 67 ? 10.781 -16.688 12.867 1 76.12 67 SER B O 1
ATOM 3000 N N . GLU B 1 68 ? 12.086 -18.531 12.68 1 75.31 68 GLU B N 1
ATOM 3001 C CA . GLU B 1 68 ? 13.336 -17.766 12.68 1 75.31 68 GLU B CA 1
ATOM 3002 C C . GLU B 1 68 ? 13.789 -17.453 11.258 1 75.31 68 GLU B C 1
ATOM 3004 O O . GLU B 1 68 ? 14.43 -16.438 11.016 1 75.31 68 GLU B O 1
ATOM 3009 N N . TYR B 1 69 ? 13.594 -18.359 10.398 1 81.75 69 TYR B N 1
ATOM 3010 C CA . TYR B 1 69 ? 13.953 -18.203 8.992 1 81.75 69 TYR B CA 1
ATOM 3011 C C . TYR B 1 69 ? 13.031 -19.016 8.094 1 81.75 69 TYR B C 1
ATOM 3013 O O . TYR B 1 69 ? 12.242 -19.844 8.586 1 81.75 69 TYR B O 1
ATOM 3021 N N . LEU B 1 70 ? 13.078 -18.781 6.82 1 87.69 70 LEU B N 1
ATOM 3022 C CA . LEU B 1 70 ? 12.234 -19.547 5.898 1 87.69 70 LEU B CA 1
ATOM 3023 C C . LEU B 1 70 ? 12.609 -21.016 5.895 1 87.69 70 LEU B C 1
ATOM 3025 O O . LEU B 1 70 ? 13.703 -21.391 5.445 1 87.69 70 LEU B O 1
ATOM 3029 N N . ASN B 1 71 ? 11.773 -21.734 6.457 1 90.38 71 ASN B N 1
ATOM 3030 C CA . ASN B 1 71 ? 11.922 -23.188 6.547 1 90.38 71 ASN B CA 1
ATOM 3031 C C . ASN B 1 71 ? 10.57 -23.875 6.703 1 90.38 71 ASN B C 1
ATOM 3033 O O . ASN B 1 71 ? 9.961 -23.828 7.773 1 90.38 71 ASN B O 1
ATOM 3037 N N . MET B 1 72 ? 10.125 -24.453 5.699 1 93.38 72 MET B N 1
ATOM 3038 C CA . MET B 1 72 ? 8.906 -25.25 5.684 1 93.38 72 MET B CA 1
ATOM 3039 C C . MET B 1 72 ? 9.18 -26.641 5.098 1 93.38 72 MET B C 1
ATOM 3041 O O . MET B 1 72 ? 9.766 -26.75 4.016 1 93.38 72 MET B O 1
ATOM 3045 N N . GLN B 1 73 ? 8.664 -27.641 5.867 1 95.5 73 GLN B N 1
ATOM 3046 C CA . GLN B 1 73 ? 9.016 -28.984 5.434 1 95.5 73 GLN B CA 1
ATOM 3047 C C . GLN B 1 73 ? 7.852 -29.953 5.625 1 95.5 73 GLN B C 1
ATOM 3049 O O . GLN B 1 73 ? 7.133 -29.875 6.625 1 95.5 73 GLN B O 1
ATOM 3054 N N . SER B 1 74 ? 7.66 -30.734 4.719 1 97.44 74 SER B N 1
ATOM 3055 C CA . SER B 1 74 ? 6.832 -31.938 4.762 1 97.44 74 SER B CA 1
ATOM 3056 C C . SER B 1 74 ? 7.375 -33 3.83 1 97.44 74 SER B C 1
ATOM 3058 O O . SER B 1 74 ? 8.422 -32.844 3.205 1 97.44 74 SER B O 1
ATOM 3060 N N . ALA B 1 75 ? 6.742 -34.188 3.82 1 98.31 75 ALA B N 1
ATOM 3061 C CA . ALA B 1 75 ? 7.156 -35.25 2.904 1 98.31 75 ALA B CA 1
ATOM 3062 C C . ALA B 1 75 ? 7.031 -34.812 1.452 1 98.31 75 ALA B C 1
ATOM 3064 O O . ALA B 1 75 ? 7.828 -35.219 0.6 1 98.31 75 ALA B O 1
ATOM 3065 N N . THR B 1 76 ? 6.117 -33.906 1.133 1 98.38 76 THR B N 1
ATOM 3066 C CA . THR B 1 76 ? 5.758 -33.531 -0.227 1 98.38 76 THR B CA 1
ATOM 3067 C C . THR B 1 76 ? 6.586 -32.312 -0.684 1 98.38 76 THR B C 1
ATOM 3069 O O . THR B 1 76 ? 6.977 -32.25 -1.852 1 98.38 76 THR B O 1
ATOM 3072 N N . GLN B 1 77 ? 6.828 -31.438 0.183 1 98.25 77 GLN B N 1
ATOM 3073 C CA . GLN B 1 77 ? 7.457 -30.188 -0.229 1 98.25 77 GLN B CA 1
ATOM 3074 C C . GLN B 1 77 ? 8.328 -29.609 0.885 1 98.25 77 GLN B C 1
ATOM 3076 O O . GLN B 1 77 ? 7.961 -29.672 2.061 1 98.25 77 GLN B O 1
ATOM 3081 N N . THR B 1 78 ? 9.453 -29.125 0.438 1 97.62 78 THR B N 1
ATOM 3082 C CA . THR B 1 78 ? 10.344 -28.406 1.329 1 97.62 78 THR B CA 1
ATOM 3083 C C . THR B 1 78 ? 10.773 -27.078 0.703 1 97.62 78 THR B C 1
ATOM 3085 O O . THR B 1 78 ? 11.117 -27.031 -0.481 1 97.62 78 THR B O 1
ATOM 3088 N N . VAL B 1 79 ? 10.695 -26 1.442 1 96.19 79 VAL B N 1
ATOM 3089 C CA . VAL B 1 79 ? 11.219 -24.688 1.072 1 96.19 79 VAL B CA 1
ATOM 3090 C C . VAL B 1 79 ? 12.133 -24.172 2.178 1 96.19 79 VAL B C 1
ATOM 3092 O O . VAL B 1 79 ? 11.68 -23.906 3.291 1 96.19 79 VAL B O 1
ATOM 3095 N N . VAL B 1 80 ? 13.391 -24.031 1.843 1 94.69 80 VAL B N 1
ATOM 3096 C CA . VAL B 1 80 ? 14.359 -23.625 2.859 1 94.69 80 VAL B CA 1
ATOM 3097 C C . VAL B 1 80 ? 15.234 -22.5 2.322 1 94.69 80 VAL B C 1
ATOM 3099 O O . VAL B 1 80 ? 15.883 -22.656 1.286 1 94.69 80 VAL B O 1
ATOM 3102 N N . GLY B 1 81 ? 15.172 -21.406 3.002 1 92.38 81 GLY B N 1
ATOM 3103 C CA . GLY B 1 81 ? 16.047 -20.281 2.678 1 92.38 81 GLY B CA 1
ATOM 3104 C C . GLY B 1 81 ? 17.344 -20.297 3.465 1 92.38 81 GLY B C 1
ATOM 3105 O O . GLY B 1 81 ? 17.469 -21.031 4.449 1 92.38 81 GLY B O 1
ATOM 3106 N N . PRO B 1 82 ? 18.297 -19.453 2.982 1 92 82 PRO B N 1
ATOM 3107 C CA . PRO B 1 82 ? 19.547 -19.328 3.732 1 92 82 PRO B CA 1
ATOM 3108 C C . PRO B 1 82 ? 19.375 -18.578 5.051 1 92 82 PRO B C 1
ATOM 3110 O O . PRO B 1 82 ? 18.391 -17.844 5.223 1 92 82 PRO B O 1
ATOM 3113 N N . THR B 1 83 ? 20.266 -18.812 6.004 1 88.31 83 THR B N 1
ATOM 3114 C CA . THR B 1 83 ? 20.188 -18.141 7.297 1 88.31 83 THR B CA 1
ATOM 3115 C C . THR B 1 83 ? 21.141 -16.938 7.348 1 88.31 83 THR B C 1
ATOM 3117 O O . THR B 1 83 ? 21.156 -16.203 8.328 1 88.31 83 THR B O 1
ATOM 3120 N N . THR B 1 84 ? 21.938 -16.797 6.312 1 87.81 84 THR B N 1
ATOM 3121 C CA . THR B 1 84 ? 22.859 -15.68 6.219 1 87.81 84 THR B CA 1
ATOM 3122 C C . THR B 1 84 ? 22.609 -14.875 4.945 1 87.81 84 THR B C 1
ATOM 3124 O O . THR B 1 84 ? 21.766 -15.25 4.125 1 87.81 84 THR B O 1
ATOM 3127 N N . GLY B 1 85 ? 23.25 -13.711 4.867 1 85.69 85 GLY B N 1
ATOM 3128 C CA . GLY B 1 85 ? 23.031 -12.883 3.689 1 85.69 85 GLY B CA 1
ATOM 3129 C C . GLY B 1 85 ? 21.672 -12.227 3.66 1 85.69 85 GLY B C 1
ATOM 3130 O O . GLY B 1 85 ? 21.188 -11.742 4.688 1 85.69 85 GLY B O 1
ATOM 3131 N N . ASP B 1 86 ? 21.047 -12.219 2.418 1 78.44 86 ASP B N 1
ATOM 3132 C CA . ASP B 1 86 ? 19.75 -11.578 2.314 1 78.44 86 ASP B CA 1
ATOM 3133 C C . ASP B 1 86 ? 18.641 -12.539 2.742 1 78.44 86 ASP B C 1
ATOM 3135 O O . ASP B 1 86 ? 17.453 -12.203 2.664 1 78.44 86 ASP B O 1
ATOM 3139 N N . LYS B 1 87 ? 19.016 -13.758 3.131 1 80.44 87 LYS B N 1
ATOM 3140 C CA . LYS B 1 87 ? 18.141 -14.797 3.646 1 80.44 87 LYS B CA 1
ATOM 3141 C C . LYS B 1 87 ? 17.125 -15.227 2.592 1 80.44 87 LYS B C 1
ATOM 3143 O O . LYS B 1 87 ? 16.047 -15.719 2.926 1 80.44 87 LYS B O 1
ATOM 3148 N N . TRP B 1 88 ? 17.422 -15.008 1.387 1 84.88 88 TRP B N 1
ATOM 3149 C CA . TRP B 1 88 ? 16.531 -15.297 0.274 1 84.88 88 TRP B CA 1
ATOM 3150 C C . TRP B 1 88 ? 17.281 -15.977 -0.87 1 84.88 88 TRP B C 1
ATOM 3152 O O . TRP B 1 88 ? 16.859 -17.016 -1.376 1 84.88 88 TRP B O 1
ATOM 3162 N N . THR B 1 89 ? 18.406 -15.297 -1.271 1 90.94 89 THR B N 1
ATOM 3163 C CA . THR B 1 89 ? 19.203 -15.852 -2.361 1 90.94 89 THR B CA 1
ATOM 3164 C C . THR B 1 89 ? 19.734 -17.234 -1.999 1 90.94 89 THR B C 1
ATOM 3166 O O . THR B 1 89 ? 20.453 -17.391 -1.002 1 90.94 89 THR B O 1
ATOM 3169 N N . GLY B 1 90 ? 19.422 -18.141 -2.734 1 95.25 90 GLY B N 1
ATOM 3170 C CA . GLY B 1 90 ? 19.828 -19.5 -2.451 1 95.25 90 GLY B CA 1
ATOM 3171 C C . GLY B 1 90 ? 18.719 -20.328 -1.82 1 95.25 90 GLY B C 1
ATOM 3172 O O . GLY B 1 90 ? 18.938 -21.484 -1.428 1 95.25 90 GLY B O 1
ATOM 3173 N N . THR B 1 91 ? 17.547 -19.812 -1.743 1 95.81 91 THR B N 1
ATOM 3174 C CA . THR B 1 91 ? 16.422 -20.609 -1.281 1 95.81 91 THR B CA 1
ATOM 3175 C C . THR B 1 91 ? 16.234 -21.844 -2.158 1 95.81 91 THR B C 1
ATOM 3177 O O . THR B 1 91 ? 16.234 -21.734 -3.387 1 95.81 91 THR B O 1
ATOM 3180 N N . ARG B 1 92 ? 16.109 -22.922 -1.519 1 98.06 92 ARG B N 1
ATOM 3181 C CA . ARG B 1 92 ? 15.898 -24.172 -2.232 1 98.06 92 ARG B CA 1
ATOM 3182 C C . ARG B 1 92 ? 14.477 -24.703 -2.016 1 98.06 92 ARG B C 1
ATOM 3184 O O . ARG B 1 92 ? 13.961 -24.656 -0.899 1 98.06 92 ARG B O 1
ATOM 3191 N N . LEU B 1 93 ? 13.883 -25.109 -3.059 1 98.31 93 LEU B N 1
ATOM 3192 C CA . LEU B 1 93 ? 12.562 -25.719 -3.01 1 98.31 93 LEU B CA 1
ATOM 3193 C C . LEU B 1 93 ? 12.578 -27.094 -3.666 1 98.31 93 LEU B C 1
ATOM 3195 O O . LEU B 1 93 ? 13.062 -27.25 -4.789 1 98.31 93 LEU B O 1
ATOM 3199 N N . THR B 1 94 ? 12.141 -28.094 -2.908 1 98.81 94 THR B N 1
ATOM 3200 C CA . THR B 1 94 ? 11.891 -29.422 -3.455 1 98.81 94 THR B CA 1
ATOM 3201 C C . THR B 1 94 ? 10.414 -29.797 -3.344 1 98.81 94 THR B C 1
ATOM 3203 O O . THR B 1 94 ? 9.75 -29.438 -2.367 1 98.81 94 THR B O 1
ATOM 3206 N N . LEU B 1 95 ? 9.938 -30.453 -4.305 1 98.75 95 LEU B N 1
ATOM 3207 C CA . LEU B 1 95 ? 8.531 -30.828 -4.371 1 98.75 95 LEU B CA 1
ATOM 3208 C C . LEU B 1 95 ? 8.359 -32.156 -5.09 1 98.75 95 LEU B C 1
ATOM 3210 O O . LEU B 1 95 ? 9.055 -32.438 -6.074 1 98.75 95 LEU B O 1
ATOM 3214 N N . ASP B 1 96 ? 7.52 -33.031 -4.57 1 98.75 96 ASP B N 1
ATOM 3215 C CA . ASP B 1 96 ? 7.145 -34.312 -5.176 1 98.75 96 ASP B CA 1
ATOM 3216 C C . ASP B 1 96 ? 5.66 -34.594 -4.965 1 98.75 96 ASP B C 1
ATOM 3218 O O . ASP B 1 96 ? 5.258 -35.062 -3.891 1 98.75 96 ASP B O 1
ATOM 3222 N N . LEU B 1 97 ? 4.902 -34.375 -5.969 1 98.62 97 LEU B N 1
ATOM 3223 C CA . LEU B 1 97 ? 3.461 -34.594 -5.879 1 98.62 97 LEU B CA 1
ATOM 3224 C C . LEU B 1 97 ? 2.863 -34.844 -7.258 1 98.62 97 LEU B C 1
ATOM 3226 O O . LEU B 1 97 ? 3.188 -34.156 -8.227 1 98.62 97 LEU B O 1
ATOM 3230 N N . VAL B 1 98 ? 2.041 -35.906 -7.422 1 97.88 98 VAL B N 1
ATOM 3231 C CA . VAL B 1 98 ? 1.24 -36.25 -8.586 1 97.88 98 VAL B CA 1
ATOM 3232 C C . VAL B 1 98 ? 2.145 -36.406 -9.805 1 97.88 98 VAL B C 1
ATOM 3234 O O . VAL B 1 98 ? 1.808 -35.969 -10.898 1 97.88 98 VAL B O 1
ATOM 3237 N N . GLY B 1 99 ? 3.328 -36.906 -9.609 1 98 99 GLY B N 1
ATOM 3238 C CA . GLY B 1 99 ? 4.23 -37.25 -10.703 1 98 99 GLY B CA 1
ATOM 3239 C C . GLY B 1 99 ? 5.094 -36.062 -11.133 1 98 99 GLY B C 1
ATOM 3240 O O . GLY B 1 99 ? 5.773 -36.156 -12.164 1 98 99 GLY B O 1
ATOM 3241 N N . ILE B 1 100 ? 4.988 -35 -10.414 1 98.38 100 ILE B N 1
ATOM 3242 C CA . ILE B 1 100 ? 5.797 -33.812 -10.672 1 98.38 100 ILE B CA 1
ATOM 3243 C C . ILE B 1 100 ? 6.824 -33.656 -9.562 1 98.38 100 ILE B C 1
ATOM 3245 O O . ILE B 1 100 ? 6.469 -33.594 -8.383 1 98.38 100 ILE B O 1
ATOM 3249 N N . LYS B 1 101 ? 8.055 -33.594 -9.922 1 98.75 101 LYS B N 1
ATOM 3250 C CA . LYS B 1 101 ? 9.109 -33.281 -8.961 1 98.75 101 LYS B CA 1
ATOM 3251 C C . LYS B 1 101 ? 9.883 -32.031 -9.359 1 98.75 101 LYS B C 1
ATOM 3253 O O . LYS B 1 101 ? 10.172 -31.828 -10.539 1 98.75 101 LYS B O 1
ATOM 3258 N N . LEU B 1 102 ? 10.125 -31.219 -8.445 1 98.81 102 LEU B N 1
ATOM 3259 C CA . LEU B 1 102 ? 10.992 -30.062 -8.586 1 98.81 102 LEU B CA 1
ATOM 3260 C C . LEU B 1 102 ? 12.141 -30.125 -7.582 1 98.81 102 LEU B C 1
ATOM 3262 O O . LEU B 1 102 ? 11.953 -30.562 -6.445 1 98.81 102 LEU B O 1
ATOM 3266 N N . ASP B 1 103 ? 13.273 -29.828 -7.941 1 98.88 103 ASP B N 1
ATOM 3267 C CA . ASP B 1 103 ? 14.43 -29.469 -7.133 1 98.88 103 ASP B CA 1
ATOM 3268 C C . ASP B 1 103 ? 15.117 -28.219 -7.668 1 98.88 103 ASP B C 1
ATOM 3270 O O . ASP B 1 103 ? 15.953 -28.297 -8.57 1 98.88 103 ASP B O 1
ATOM 3274 N N . VAL B 1 104 ? 14.797 -27.062 -7.035 1 98.81 104 VAL B N 1
ATOM 3275 C CA . VAL B 1 104 ? 15.242 -25.797 -7.633 1 98.81 104 VAL B CA 1
ATOM 3276 C C . VAL B 1 104 ? 15.844 -24.906 -6.559 1 98.81 104 VAL B C 1
ATOM 3278 O O . VAL B 1 104 ? 15.516 -25.031 -5.379 1 98.81 104 VAL B O 1
ATOM 3281 N N . THR B 1 105 ? 16.703 -24.062 -7.004 1 98.69 105 THR B N 1
ATOM 3282 C CA . THR B 1 105 ? 17.297 -23 -6.211 1 98.69 105 THR B CA 1
ATOM 3283 C C . THR B 1 105 ? 17 -21.625 -6.836 1 98.69 105 THR B C 1
ATOM 3285 O O . THR B 1 105 ? 17.172 -21.453 -8.039 1 98.69 105 THR B O 1
ATOM 3288 N N . PHE B 1 106 ? 16.609 -20.719 -5.973 1 98.06 106 PHE B N 1
ATOM 3289 C CA . PHE B 1 106 ? 16.156 -19.422 -6.477 1 98.06 106 PHE B CA 1
ATOM 3290 C C . PHE B 1 106 ? 17.234 -18.375 -6.289 1 98.06 106 PHE B C 1
ATOM 3292 O O . PHE B 1 106 ? 18 -18.406 -5.312 1 98.06 106 PHE B O 1
ATOM 3299 N N . ARG B 1 107 ? 17.203 -17.438 -7.199 1 97 107 ARG B N 1
ATOM 3300 C CA . ARG B 1 107 ? 18.016 -16.219 -7.137 1 97 107 ARG B CA 1
ATOM 3301 C C . ARG B 1 107 ? 17.219 -15.008 -7.598 1 97 107 ARG B C 1
ATOM 3303 O O . ARG B 1 107 ? 17.031 -14.805 -8.797 1 97 107 ARG B O 1
ATOM 3310 N N . PRO B 1 108 ? 16.688 -14.281 -6.645 1 93.75 108 PRO B N 1
ATOM 3311 C CA . PRO B 1 108 ? 15.992 -13.062 -7.055 1 93.75 108 PRO B CA 1
ATOM 3312 C C . PRO B 1 108 ? 16.906 -12.086 -7.797 1 93.75 108 PRO B C 1
ATOM 3314 O O . PRO B 1 108 ? 18.078 -11.953 -7.453 1 93.75 108 PRO B O 1
ATOM 3317 N N . THR B 1 109 ? 16.188 -11.547 -8.852 1 91.62 109 THR B N 1
ATOM 3318 C CA . THR B 1 109 ? 16.844 -10.477 -9.594 1 91.62 109 THR B CA 1
ATOM 3319 C C . THR B 1 109 ? 15.977 -9.227 -9.625 1 91.62 109 THR B C 1
ATOM 3321 O O . THR B 1 109 ? 14.766 -9.297 -9.398 1 91.62 109 THR B O 1
ATOM 3324 N N . GLY B 1 110 ? 16.469 -8.016 -9.516 1 90.31 110 GLY B N 1
ATOM 3325 C CA . GLY B 1 110 ? 15.758 -6.742 -9.516 1 90.31 110 GLY B CA 1
ATOM 3326 C C . GLY B 1 110 ? 15.047 -6.449 -8.203 1 90.31 110 GLY B C 1
ATOM 3327 O O . GLY B 1 110 ? 15.211 -7.18 -7.227 1 90.31 110 GLY B O 1
ATOM 3328 N N . GLY B 1 111 ? 14.156 -5.523 -8.289 1 92.62 111 GLY B N 1
ATOM 3329 C CA . GLY B 1 111 ? 13.445 -5.121 -7.09 1 92.62 111 GLY B CA 1
ATOM 3330 C C . GLY B 1 111 ? 12.172 -5.918 -6.852 1 92.62 111 GLY B C 1
ATOM 3331 O O . GLY B 1 111 ? 11.641 -6.539 -7.773 1 92.62 111 GLY B O 1
ATOM 3332 N N . ASN B 1 112 ? 11.695 -5.906 -5.66 1 94.56 112 ASN B N 1
ATOM 3333 C CA . ASN B 1 112 ? 10.453 -6.586 -5.289 1 94.56 112 ASN B CA 1
ATOM 3334 C C . ASN B 1 112 ? 9.227 -5.797 -5.742 1 94.56 112 ASN B C 1
ATOM 3336 O O . ASN B 1 112 ? 9.289 -4.578 -5.902 1 94.56 112 ASN B O 1
ATOM 3340 N N . PHE B 1 113 ? 8.273 -6.551 -5.996 1 96.69 113 PHE B N 1
ATOM 3341 C CA . PHE B 1 113 ? 6.93 -6.047 -6.27 1 96.69 113 PHE B CA 1
ATOM 3342 C C . PHE B 1 113 ? 6.066 -6.094 -5.016 1 96.69 113 PHE B C 1
ATOM 3344 O O . PHE B 1 113 ? 5.602 -7.164 -4.617 1 96.69 113 PHE B O 1
ATOM 3351 N N . TYR B 1 114 ? 5.863 -4.949 -4.418 1 94.19 114 TYR B N 1
ATOM 3352 C CA . TYR B 1 114 ? 4.969 -4.836 -3.271 1 94.19 114 TYR B CA 1
ATOM 3353 C C . TYR B 1 114 ? 3.545 -4.531 -3.717 1 94.19 114 TYR B C 1
ATOM 3355 O O . TYR B 1 114 ? 3.246 -3.408 -4.133 1 94.19 114 TYR B O 1
ATOM 3363 N N . TYR B 1 115 ? 2.691 -5.504 -3.584 1 94.06 115 TYR B N 1
ATOM 3364 C CA . TYR B 1 115 ? 1.333 -5.332 -4.086 1 94.06 115 TYR B CA 1
ATOM 3365 C C . TYR B 1 115 ? 0.635 -4.172 -3.381 1 94.06 115 TYR B C 1
ATOM 3367 O O . TYR B 1 115 ? 0.801 -3.982 -2.174 1 94.06 115 TYR B O 1
ATOM 3375 N N . GLY B 1 116 ? -0.101 -3.385 -4.215 1 92.12 116 GLY B N 1
ATOM 3376 C CA . GLY B 1 116 ? -0.754 -2.203 -3.676 1 92.12 116 GLY B CA 1
ATOM 3377 C C . GLY B 1 116 ? 0.2 -1.044 -3.451 1 92.12 116 GLY B C 1
ATOM 3378 O O . GLY B 1 116 ? -0.215 0.034 -3.021 1 92.12 116 GLY B O 1
ATOM 3379 N N . GLY B 1 117 ? 1.441 -1.243 -3.736 1 91.88 117 GLY B N 1
ATOM 3380 C CA . GLY B 1 117 ? 2.445 -0.2 -3.6 1 91.88 117 GLY B CA 1
ATOM 3381 C C . GLY B 1 117 ? 3.34 -0.388 -2.391 1 91.88 117 GLY B C 1
ATOM 3382 O O . GLY B 1 117 ? 4.566 -0.299 -2.498 1 91.88 117 GLY B O 1
ATOM 3383 N N . GLY B 1 118 ? 2.701 -0.701 -1.299 1 88.19 118 GLY B N 1
ATOM 3384 C CA . GLY B 1 118 ? 3.441 -0.86 -0.057 1 88.19 118 GLY B CA 1
ATOM 3385 C C . GLY B 1 118 ? 3.375 -2.27 0.5 1 88.19 118 GLY B C 1
ATOM 3386 O O . GLY B 1 118 ? 4 -2.568 1.52 1 88.19 118 GLY B O 1
ATOM 3387 N N . GLY B 1 119 ? 2.672 -3.113 -0.163 1 89.69 119 GLY B N 1
ATOM 3388 C CA . GLY B 1 119 ? 2.564 -4.5 0.266 1 89.69 119 GLY B CA 1
ATOM 3389 C C . GLY B 1 119 ? 1.37 -4.754 1.167 1 89.69 119 GLY B C 1
ATOM 3390 O O . GLY B 1 119 ? 1.019 -5.906 1.431 1 89.69 119 GLY B O 1
ATOM 3391 N N . GLY B 1 120 ? 0.829 -3.707 1.672 1 86.19 120 GLY B N 1
ATOM 3392 C CA . GLY B 1 120 ? -0.361 -3.85 2.494 1 86.19 120 GLY B CA 1
ATOM 3393 C C . GLY B 1 120 ? -1.65 -3.65 1.72 1 86.19 120 GLY B C 1
ATOM 3394 O O . GLY B 1 120 ? -1.887 -2.576 1.163 1 86.19 120 GLY B O 1
ATOM 3395 N N . ILE B 1 121 ? -2.492 -4.707 1.695 1 86.31 121 ILE B N 1
ATOM 3396 C CA . ILE B 1 121 ? -3.762 -4.609 0.981 1 86.31 121 ILE B CA 1
ATOM 3397 C C . ILE B 1 121 ? -4.898 -5.09 1.881 1 86.31 121 ILE B C 1
ATOM 3399 O O . ILE B 1 121 ? -4.676 -5.887 2.795 1 86.31 121 ILE B O 1
ATOM 3403 N N . GLN B 1 122 ? -6.047 -4.551 1.604 1 83 122 GLN B N 1
ATOM 3404 C CA . GLN B 1 122 ? -7.246 -4.992 2.307 1 83 122 GLN B CA 1
ATOM 3405 C C . GLN B 1 122 ? -8.086 -5.922 1.435 1 83 122 GLN B C 1
ATOM 3407 O O . GLN B 1 122 ? -8.359 -5.613 0.273 1 83 122 GLN B O 1
ATOM 3412 N N . LEU B 1 123 ? -8.398 -7.012 2.043 1 85.88 123 LEU B N 1
ATOM 3413 C CA . LEU B 1 123 ? -9.273 -7.992 1.409 1 85.88 123 LEU B CA 1
ATOM 3414 C C . LEU B 1 123 ? -10.547 -8.195 2.223 1 85.88 123 LEU B C 1
ATOM 3416 O O . LEU B 1 123 ? -11.062 -7.242 2.822 1 85.88 123 LEU B O 1
ATOM 3420 N N . THR B 1 124 ? -11.109 -9.367 2.061 1 83.19 124 THR B N 1
ATOM 3421 C CA . THR B 1 124 ? -12.336 -9.617 2.803 1 83.19 124 THR B CA 1
ATOM 3422 C C . THR B 1 124 ? -12.031 -9.953 4.262 1 83.19 124 THR B C 1
ATOM 3424 O O . THR B 1 124 ? -11.102 -10.703 4.547 1 83.19 124 THR B O 1
ATOM 3427 N N . ASN B 1 125 ? -12.828 -9.414 5.102 1 82.12 125 ASN B N 1
ATOM 3428 C CA . ASN B 1 125 ? -12.648 -9.641 6.531 1 82.12 125 ASN B CA 1
ATOM 3429 C C . ASN B 1 125 ? -12.875 -11.109 6.895 1 82.12 125 ASN B C 1
ATOM 3431 O O . ASN B 1 125 ? -13.805 -11.742 6.391 1 82.12 125 ASN B O 1
ATOM 3435 N N . ARG B 1 126 ? -11.938 -11.523 7.734 1 81.81 126 ARG B N 1
ATOM 3436 C CA . ARG B 1 126 ? -12.078 -12.867 8.289 1 81.81 126 ARG B CA 1
ATOM 3437 C C . ARG B 1 126 ? -12.453 -12.812 9.766 1 81.81 126 ARG B C 1
ATOM 3439 O O . ARG B 1 126 ? -11.703 -12.289 10.586 1 81.81 126 ARG B O 1
ATOM 3446 N N . GLY B 1 127 ? -13.609 -13.484 10.094 1 76.69 127 GLY B N 1
ATOM 3447 C CA . GLY B 1 127 ? -14.07 -13.469 11.477 1 76.69 127 GLY B CA 1
ATOM 3448 C C . GLY B 1 127 ? -14.703 -12.156 11.883 1 76.69 127 GLY B C 1
ATOM 3449 O O . GLY B 1 127 ? -15.117 -11.367 11.031 1 76.69 127 GLY B O 1
ATOM 3450 N N . PRO B 1 128 ? -14.836 -12.109 13.234 1 75.31 128 PRO B N 1
ATOM 3451 C CA . PRO B 1 128 ? -15.398 -10.844 13.711 1 75.31 128 PRO B CA 1
ATOM 3452 C C . PRO B 1 128 ? -14.492 -9.648 13.422 1 75.31 128 PRO B C 1
ATOM 3454 O O . PRO B 1 128 ? -13.273 -9.797 13.352 1 75.31 128 PRO B O 1
ATOM 3457 N N . ASP B 1 129 ? -15.188 -8.703 13.133 1 65.25 129 ASP B N 1
ATOM 3458 C CA . ASP B 1 129 ? -14.422 -7.484 12.867 1 65.25 129 ASP B CA 1
ATOM 3459 C C . ASP B 1 129 ? -13.484 -7.164 14.031 1 65.25 129 ASP B C 1
ATOM 3461 O O . ASP B 1 129 ? -13.922 -7.094 15.18 1 65.25 129 ASP B O 1
ATOM 3465 N N . PRO B 1 130 ? -12.227 -7.262 13.633 1 63.12 130 PRO B N 1
ATOM 3466 C CA . PRO B 1 130 ? -11.312 -6.848 14.703 1 63.12 130 PRO B CA 1
ATOM 3467 C C . PRO B 1 130 ? -11.508 -5.391 15.117 1 63.12 130 PRO B C 1
ATOM 3469 O O . PRO B 1 130 ? -12.188 -4.633 14.414 1 63.12 130 PRO B O 1
ATOM 3472 N N . THR B 1 131 ? -11.023 -5.188 16.312 1 61 131 THR B N 1
ATOM 3473 C CA . THR B 1 131 ? -10.953 -3.781 16.688 1 61 131 THR B CA 1
ATOM 3474 C C . THR B 1 131 ? -9.938 -3.043 15.82 1 61 131 THR B C 1
ATOM 3476 O O . THR B 1 131 ? -8.828 -3.533 15.594 1 61 131 THR B O 1
ATOM 3479 N N . TYR B 1 132 ? -10.352 -2.082 15.078 1 61.62 132 TYR B N 1
ATOM 3480 C CA . TYR B 1 132 ? -9.508 -1.309 14.172 1 61.62 132 TYR B CA 1
ATOM 3481 C C . TYR B 1 132 ? -8.281 -0.77 14.906 1 61.62 132 TYR B C 1
ATOM 3483 O O . TYR B 1 132 ? -7.309 -0.355 14.273 1 61.62 132 TYR B O 1
ATOM 3491 N N . ALA B 1 133 ? -8.398 -0.835 16.25 1 59.94 133 ALA B N 1
ATOM 3492 C CA . ALA B 1 133 ? -7.262 -0.384 17.062 1 59.94 133 ALA B CA 1
ATOM 3493 C C . ALA B 1 133 ? -6.074 -1.335 16.906 1 59.94 133 ALA B C 1
ATOM 3495 O O . ALA B 1 133 ? -4.934 -0.962 17.188 1 59.94 133 ALA B O 1
ATOM 3496 N N . THR B 1 134 ? -6.441 -2.457 16.375 1 63.22 134 THR B N 1
ATOM 3497 C CA . THR B 1 134 ? -5.355 -3.43 16.359 1 63.22 134 THR B CA 1
ATOM 3498 C C . THR B 1 134 ? -5.004 -3.828 14.938 1 63.22 134 THR B C 1
ATOM 3500 O O . THR B 1 134 ? -3.836 -4.055 14.617 1 63.22 134 THR B O 1
ATOM 3503 N N . SER B 1 135 ? -6.121 -3.98 14.18 1 68.56 135 SER B N 1
ATOM 3504 C CA . SER B 1 135 ? -5.852 -4.379 12.805 1 68.56 135 SER B CA 1
ATOM 3505 C C . SER B 1 135 ? -6.984 -3.959 11.875 1 68.56 135 SER B C 1
ATOM 3507 O O . SER B 1 135 ? -8.133 -3.822 12.305 1 68.56 135 SER B O 1
ATOM 3509 N N . LEU B 1 136 ? -6.559 -3.703 10.641 1 73.31 136 LEU B N 1
ATOM 3510 C CA . LEU B 1 136 ? -7.566 -3.482 9.609 1 73.31 136 LEU B CA 1
ATOM 3511 C C . LEU B 1 136 ? -8.266 -4.789 9.242 1 73.31 136 LEU B C 1
ATOM 3513 O O . LEU B 1 136 ? -7.609 -5.812 9.047 1 73.31 136 LEU B O 1
ATOM 3517 N N . PRO B 1 137 ? -9.562 -4.738 9.211 1 76.25 137 PRO B N 1
ATOM 3518 C CA . PRO B 1 137 ? -10.25 -5.949 8.75 1 76.25 137 PRO B CA 1
ATOM 3519 C C . PRO B 1 137 ? -9.812 -6.387 7.359 1 76.25 137 PRO B C 1
ATOM 3521 O O . PRO B 1 137 ? -9.773 -5.57 6.434 1 76.25 137 PRO B O 1
ATOM 3524 N N . GLY B 1 138 ? -9.484 -7.664 7.312 1 81.44 138 GLY B N 1
ATOM 3525 C CA . GLY B 1 138 ? -9.102 -8.242 6.031 1 81.44 138 GLY B CA 1
ATOM 3526 C C . GLY B 1 138 ? -7.727 -7.801 5.57 1 81.44 138 GLY B C 1
ATOM 3527 O O . GLY B 1 138 ? -7.477 -7.688 4.367 1 81.44 138 GLY B O 1
ATOM 3528 N N . TRP B 1 139 ? -6.867 -7.523 6.48 1 81.94 139 TRP B N 1
ATOM 3529 C CA . TRP B 1 139 ? -5.543 -7.047 6.105 1 81.94 139 TRP B CA 1
ATOM 3530 C C . TRP B 1 139 ? -4.672 -8.188 5.605 1 81.94 139 TRP B C 1
ATOM 3532 O O . TRP B 1 139 ? -4.789 -9.32 6.082 1 81.94 139 TRP B O 1
ATOM 3542 N N . SER B 1 140 ? -3.865 -7.902 4.586 1 86.62 140 SER B N 1
ATOM 3543 C CA . SER B 1 140 ? -2.902 -8.836 4.004 1 86.62 140 SER B CA 1
ATOM 3544 C C . SER B 1 140 ? -1.601 -8.125 3.641 1 86.62 140 SER B C 1
ATOM 3546 O O . SER B 1 140 ? -1.619 -7.055 3.027 1 86.62 140 SER B O 1
ATOM 3548 N N . TRP B 1 141 ? -0.502 -8.641 4.121 1 86 141 TRP B N 1
ATOM 3549 C CA . TRP B 1 141 ? 0.814 -8.258 3.627 1 86 141 TRP B CA 1
ATOM 3550 C C . TRP B 1 141 ? 1.267 -9.172 2.5 1 86 141 TRP B C 1
ATOM 3552 O O . TRP B 1 141 ? 1.308 -10.398 2.666 1 86 141 TRP B O 1
ATOM 3562 N N . TYR B 1 142 ? 1.613 -8.547 1.429 1 89.62 142 TYR B N 1
ATOM 3563 C CA . TYR B 1 142 ? 1.677 -9.281 0.171 1 89.62 142 TYR B CA 1
ATOM 3564 C C . TYR B 1 142 ? 2.734 -8.695 -0.754 1 89.62 142 TYR B C 1
ATOM 3566 O O . TYR B 1 142 ? 2.684 -7.508 -1.087 1 89.62 142 TYR B O 1
ATOM 3574 N N . TRP B 1 143 ? 3.793 -9.57 -1.11 1 91.38 143 TRP B N 1
ATOM 3575 C CA . TRP B 1 143 ? 4.805 -9.094 -2.051 1 91.38 143 TRP B CA 1
ATOM 3576 C C . TRP B 1 143 ? 5.363 -10.25 -2.875 1 91.38 143 TRP B C 1
ATOM 3578 O O . TRP B 1 143 ? 5.137 -11.422 -2.553 1 91.38 143 TRP B O 1
ATOM 3588 N N . ALA B 1 144 ? 6.047 -9.891 -3.936 1 95.12 144 ALA B N 1
ATOM 3589 C CA . ALA B 1 144 ? 6.664 -10.883 -4.812 1 95.12 144 ALA B CA 1
ATOM 3590 C C . A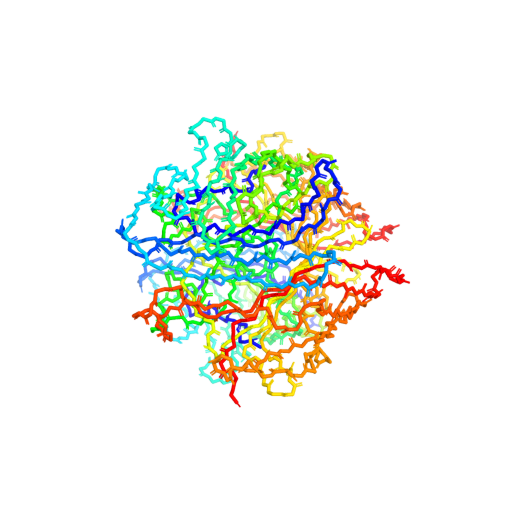LA B 1 144 ? 7.984 -10.367 -5.379 1 95.12 144 ALA B C 1
ATOM 3592 O O . ALA B 1 144 ? 8.273 -9.172 -5.297 1 95.12 144 ALA B O 1
ATOM 3593 N N . ASN B 1 145 ? 8.781 -11.242 -5.77 1 96.31 145 ASN B N 1
ATOM 3594 C CA . ASN B 1 145 ? 9.852 -10.93 -6.715 1 96.31 145 ASN B CA 1
ATOM 3595 C C . ASN B 1 145 ? 9.539 -11.461 -8.109 1 96.31 145 ASN B C 1
ATOM 3597 O O . ASN B 1 145 ? 9.547 -12.672 -8.336 1 96.31 145 ASN B O 1
ATOM 3601 N N . PRO B 1 146 ? 9.258 -10.547 -9.016 1 97.94 146 PRO B N 1
ATOM 3602 C CA . PRO B 1 146 ? 8.773 -10.992 -10.32 1 97.94 146 PRO B CA 1
ATOM 3603 C C . PRO B 1 146 ? 9.906 -11.414 -11.258 1 97.94 146 PRO B C 1
ATOM 3605 O O . PRO B 1 146 ? 9.648 -11.898 -12.359 1 97.94 146 PRO B O 1
ATOM 3608 N N . THR B 1 147 ? 11.188 -11.266 -10.875 1 97.56 147 THR B N 1
ATOM 3609 C CA . THR B 1 147 ? 12.32 -11.523 -11.758 1 97.56 147 THR B CA 1
ATOM 3610 C C . THR B 1 147 ? 13.227 -12.602 -11.188 1 97.56 147 THR B C 1
ATOM 3612 O O . THR B 1 147 ? 14.445 -12.578 -11.398 1 97.56 147 THR B O 1
ATOM 3615 N N . THR B 1 148 ? 12.711 -13.445 -10.477 1 98 148 THR B N 1
ATOM 3616 C CA . THR B 1 148 ? 13.469 -14.539 -9.875 1 98 148 THR B CA 1
ATOM 3617 C C . THR B 1 148 ? 14 -15.484 -10.945 1 98 148 THR B C 1
ATOM 3619 O O . THR B 1 148 ? 13.258 -15.891 -11.844 1 98 148 THR B O 1
ATOM 3622 N N . ARG B 1 149 ? 15.25 -15.766 -10.844 1 98.31 149 ARG B N 1
ATOM 3623 C CA . ARG B 1 149 ? 15.859 -16.828 -11.641 1 98.31 149 ARG B CA 1
ATOM 3624 C C . ARG B 1 149 ? 15.961 -18.125 -10.844 1 98.31 149 ARG B C 1
ATOM 3626 O O . ARG B 1 149 ? 15.898 -18.109 -9.617 1 98.31 149 ARG B O 1
ATOM 3633 N N . LEU B 1 150 ? 16.062 -19.172 -11.602 1 98.12 150 LEU B N 1
ATOM 3634 C CA . LEU B 1 150 ? 16.156 -20.453 -10.891 1 98.12 150 LEU B CA 1
ATOM 3635 C C . LEU B 1 150 ? 17.031 -21.438 -11.656 1 98.12 150 LEU B C 1
ATOM 3637 O O . LEU B 1 150 ? 17.172 -21.328 -12.875 1 98.12 150 LEU B O 1
ATOM 3641 N N . THR B 1 151 ? 17.688 -22.312 -10.93 1 98.62 151 THR B N 1
ATOM 3642 C CA . THR B 1 151 ? 18.438 -23.469 -11.422 1 98.62 151 THR B CA 1
ATOM 3643 C C . THR B 1 151 ? 17.906 -24.766 -10.805 1 98.62 151 THR B C 1
ATOM 3645 O O . THR B 1 151 ? 17.188 -24.734 -9.797 1 98.62 151 THR B O 1
ATOM 3648 N N . GLY B 1 152 ? 18.172 -25.828 -11.461 1 98.88 152 GLY B N 1
ATOM 3649 C CA . GLY B 1 152 ? 17.781 -27.109 -10.898 1 98.88 152 GLY B CA 1
ATOM 3650 C C . GLY B 1 152 ? 17.188 -28.062 -11.938 1 98.88 152 GLY B C 1
ATOM 3651 O O . GLY B 1 152 ? 17.625 -28.078 -13.086 1 98.88 152 GLY B O 1
ATOM 3652 N N . THR B 1 153 ? 16.25 -28.906 -11.391 1 98.94 153 THR B N 1
ATOM 3653 C CA . THR B 1 153 ? 15.695 -29.938 -12.266 1 98.94 153 THR B CA 1
ATOM 3654 C C . THR B 1 153 ? 14.18 -30.047 -12.086 1 98.94 153 THR B C 1
ATOM 3656 O O . THR B 1 153 ? 13.641 -29.609 -11.062 1 98.94 153 THR B O 1
ATOM 3659 N N . ILE B 1 154 ? 13.594 -30.531 -13.086 1 98.88 154 ILE B N 1
ATOM 3660 C CA . ILE B 1 154 ? 12.188 -30.922 -13.062 1 98.88 154 ILE B CA 1
ATOM 3661 C C . ILE B 1 154 ? 12.039 -32.375 -13.547 1 98.88 154 ILE B C 1
ATOM 3663 O O . ILE B 1 154 ? 12.719 -32.781 -14.492 1 98.88 154 ILE B O 1
ATOM 3667 N N . THR B 1 155 ? 11.266 -33.125 -12.891 1 98.69 155 THR B N 1
ATOM 3668 C CA . THR B 1 155 ? 10.961 -34.5 -13.266 1 98.69 155 THR B CA 1
ATOM 3669 C C . THR B 1 155 ? 9.469 -34.656 -13.555 1 98.69 155 THR B C 1
ATOM 3671 O O . THR B 1 155 ? 8.633 -34.344 -12.711 1 98.69 155 THR B O 1
ATOM 3674 N N . ILE B 1 156 ? 9.156 -35.094 -14.727 1 98 156 ILE B N 1
ATOM 3675 C CA . ILE B 1 156 ? 7.785 -35.406 -15.102 1 98 156 ILE B CA 1
ATOM 3676 C C . ILE B 1 156 ? 7.648 -36.906 -15.375 1 98 156 ILE B C 1
ATOM 3678 O O . ILE B 1 156 ? 8.227 -37.406 -16.328 1 98 156 ILE B O 1
ATOM 3682 N N . ASP B 1 157 ? 6.863 -37.531 -14.578 1 96.25 157 ASP B N 1
ATOM 3683 C CA . ASP B 1 157 ? 6.598 -38.969 -14.695 1 96.25 157 ASP B CA 1
ATOM 3684 C C . ASP B 1 157 ? 7.898 -39.75 -14.789 1 96.25 157 ASP B C 1
ATOM 3686 O O . ASP B 1 157 ? 8.062 -40.562 -15.703 1 96.25 157 ASP B O 1
ATOM 3690 N N . GLY B 1 158 ? 8.742 -39.375 -13.977 1 97.12 158 GLY B N 1
ATOM 3691 C CA . GLY B 1 158 ? 9.961 -40.156 -13.812 1 97.12 158 GLY B CA 1
ATOM 3692 C C . GLY B 1 158 ? 11.086 -39.688 -14.727 1 97.12 158 GLY B C 1
ATOM 3693 O O . GLY B 1 158 ? 12.227 -40.156 -14.578 1 97.12 158 GLY B O 1
ATOM 3694 N N . LYS B 1 159 ? 10.82 -38.875 -15.633 1 97.62 159 LYS B N 1
ATOM 3695 C CA . LYS B 1 159 ? 11.859 -38.375 -16.531 1 97.62 159 LYS B CA 1
ATOM 3696 C C . LYS B 1 159 ? 12.367 -37 -16.047 1 97.62 159 LYS B C 1
ATOM 3698 O O . LYS B 1 159 ? 11.625 -36.031 -16.047 1 97.62 159 LYS B O 1
ATOM 3703 N N . THR B 1 160 ? 13.594 -37 -15.773 1 98.56 160 THR B N 1
ATOM 3704 C CA . THR B 1 160 ? 14.211 -35.812 -15.227 1 98.56 160 THR B CA 1
ATOM 3705 C C . THR B 1 160 ? 14.867 -34.969 -16.328 1 98.56 160 THR B C 1
ATOM 3707 O O . THR B 1 160 ? 15.508 -35.531 -17.219 1 98.56 160 THR B O 1
ATOM 3710 N N . ALA B 1 161 ? 14.703 -33.719 -16.297 1 98.69 161 ALA B N 1
ATOM 3711 C CA . ALA B 1 161 ? 15.359 -32.781 -17.203 1 98.69 161 ALA B CA 1
ATOM 3712 C C . ALA B 1 161 ? 15.992 -31.609 -16.422 1 98.69 161 ALA B C 1
ATOM 3714 O O . ALA B 1 161 ? 15.477 -31.188 -15.391 1 98.69 161 ALA B O 1
ATOM 3715 N N . ASN B 1 162 ? 17.078 -31.109 -16.984 1 98.81 162 ASN B N 1
ATOM 3716 C CA . ASN B 1 162 ? 17.688 -29.906 -16.453 1 98.81 162 ASN B CA 1
ATOM 3717 C C . ASN B 1 162 ? 16.938 -28.656 -16.906 1 98.81 162 ASN B C 1
ATOM 3719 O O . ASN B 1 162 ? 16.516 -28.562 -18.062 1 98.81 162 ASN B O 1
ATOM 3723 N N . ILE B 1 163 ? 16.766 -27.766 -16.016 1 98.88 163 ILE B N 1
ATOM 3724 C CA . ILE B 1 163 ? 16.156 -26.469 -16.328 1 98.88 163 ILE B CA 1
ATOM 3725 C C . ILE B 1 163 ? 17.203 -25.562 -16.984 1 98.88 163 ILE B C 1
ATOM 3727 O O . ILE B 1 163 ? 18.344 -25.5 -16.516 1 98.88 163 ILE B O 1
ATOM 3731 N N . ASP B 1 164 ? 16.891 -24.891 -18.078 1 98.81 164 ASP B N 1
ATOM 3732 C CA . ASP B 1 164 ? 17.734 -23.859 -18.672 1 98.81 164 ASP B CA 1
ATOM 3733 C C . ASP B 1 164 ? 17.578 -22.531 -17.922 1 98.81 164 ASP B C 1
ATOM 3735 O O . ASP B 1 164 ? 16.578 -21.844 -18.094 1 98.81 164 ASP B O 1
ATOM 3739 N N . PRO B 1 165 ? 18.547 -22.156 -17.156 1 98.06 165 PRO B N 1
ATOM 3740 C CA . PRO B 1 165 ? 18.375 -20.953 -16.328 1 98.06 165 PRO B CA 1
ATOM 3741 C C . PRO B 1 165 ? 18.25 -19.672 -17.156 1 98.06 165 PRO B C 1
ATOM 3743 O O . PRO B 1 165 ? 17.656 -18.703 -16.703 1 98.06 165 PRO B O 1
ATOM 3746 N N . GLU B 1 166 ? 18.75 -19.641 -18.375 1 97.69 166 GLU B N 1
ATOM 3747 C CA . GLU B 1 166 ? 18.719 -18.438 -19.203 1 97.69 166 GLU B CA 1
ATOM 3748 C C . GLU B 1 166 ? 17.344 -18.219 -19.812 1 97.69 166 GLU B C 1
ATOM 3750 O O . GLU B 1 166 ? 17 -17.094 -20.188 1 97.69 166 GLU B O 1
ATOM 3755 N N . GLN B 1 167 ? 16.594 -19.312 -19.844 1 98.12 167 GLN B N 1
ATOM 3756 C CA . GLN B 1 167 ? 15.289 -19.203 -20.484 1 98.12 167 GLN B CA 1
ATOM 3757 C C . GLN B 1 167 ? 14.156 -19.438 -19.484 1 98.12 167 GLN B C 1
ATOM 3759 O O . GLN B 1 167 ? 13.016 -19.672 -19.875 1 98.12 167 GLN B O 1
ATOM 3764 N N . SER B 1 168 ? 14.5 -19.5 -18.219 1 98.75 168 SER B N 1
ATOM 3765 C CA . SER B 1 168 ? 13.492 -19.75 -17.188 1 98.75 168 SER B CA 1
ATOM 3766 C C . SER B 1 168 ? 13.477 -18.656 -16.141 1 98.75 168 SER B C 1
ATOM 3768 O O . SER B 1 168 ? 14.5 -18.031 -15.875 1 98.75 168 SER B O 1
ATOM 3770 N N . TYR B 1 169 ? 12.312 -18.375 -15.586 1 98.62 169 TYR B N 1
ATOM 3771 C CA . TYR B 1 169 ? 12.148 -17.422 -14.492 1 98.62 169 TYR B CA 1
ATOM 3772 C C . TYR B 1 169 ? 10.953 -17.781 -13.633 1 98.62 169 TYR B C 1
ATOM 3774 O O . TYR B 1 169 ? 10.203 -18.719 -13.938 1 98.62 169 TYR B O 1
ATOM 3782 N N . ALA B 1 170 ? 10.859 -17.109 -12.516 1 98.62 170 ALA B N 1
ATOM 3783 C CA . ALA B 1 170 ? 9.766 -17.359 -11.578 1 98.62 170 ALA B CA 1
ATOM 3784 C C . ALA B 1 170 ? 9.297 -16.062 -10.93 1 98.62 170 ALA B C 1
ATOM 3786 O O . ALA B 1 170 ? 10 -15.047 -10.961 1 98.62 170 ALA B O 1
ATOM 3787 N N . LEU B 1 171 ? 8.109 -16.047 -10.578 1 98.56 171 LEU B N 1
ATOM 3788 C CA . LEU B 1 171 ? 7.582 -15.086 -9.609 1 98.56 171 LEU B CA 1
ATOM 3789 C C . LEU B 1 171 ? 7.473 -15.719 -8.227 1 98.56 171 LEU B C 1
ATOM 3791 O O . LEU B 1 171 ? 6.668 -16.625 -8.016 1 98.56 171 LEU B O 1
ATOM 3795 N N . PHE B 1 172 ? 8.328 -15.305 -7.336 1 96.56 172 PHE B N 1
ATOM 3796 C CA . PHE B 1 172 ? 8.352 -15.789 -5.961 1 96.56 172 PHE B CA 1
ATOM 3797 C C . PHE B 1 172 ? 7.559 -14.867 -5.043 1 96.56 172 PHE B C 1
ATOM 3799 O O . PHE B 1 172 ? 7.922 -13.703 -4.863 1 96.56 172 PHE B O 1
ATOM 3806 N N . GLU B 1 173 ? 6.543 -15.438 -4.438 1 94.88 173 GLU B N 1
ATOM 3807 C CA . GLU B 1 173 ? 5.586 -14.617 -3.709 1 94.88 173 GLU B CA 1
ATOM 3808 C C . GLU B 1 173 ? 5.465 -15.062 -2.254 1 94.88 173 GLU B C 1
ATOM 3810 O O . GLU B 1 173 ? 5.527 -16.25 -1.959 1 94.88 173 GLU B O 1
ATOM 3815 N N . ARG B 1 174 ? 5.234 -14.039 -1.411 1 89.75 174 ARG B N 1
ATOM 3816 C CA . ARG B 1 174 ? 4.98 -14.242 0.012 1 89.75 174 ARG B CA 1
ATOM 3817 C C . ARG B 1 174 ? 3.734 -13.484 0.462 1 89.75 174 ARG B C 1
ATOM 3819 O O . ARG B 1 174 ? 3.529 -12.336 0.081 1 89.75 174 ARG B O 1
ATOM 3826 N N . GLN B 1 175 ? 2.93 -14.234 1.271 1 88.31 175 GLN B N 1
ATOM 3827 C CA . GLN B 1 175 ? 1.716 -13.586 1.756 1 88.31 175 GLN B CA 1
ATOM 3828 C C . GLN B 1 175 ? 1.387 -14.031 3.178 1 88.31 175 GLN B C 1
ATOM 3830 O O . GLN B 1 175 ? 1.556 -15.203 3.525 1 88.31 175 GLN B O 1
ATOM 3835 N N . TRP B 1 176 ? 0.908 -13.008 3.949 1 82.44 176 TRP B N 1
ATOM 3836 C CA . TRP B 1 176 ? 0.328 -13.328 5.25 1 82.44 176 TRP B CA 1
ATOM 3837 C C . TRP B 1 176 ? -0.677 -12.258 5.672 1 82.44 176 TRP B C 1
ATOM 3839 O O . TRP B 1 176 ? -0.675 -11.148 5.137 1 82.44 176 TRP B O 1
ATOM 3849 N N . GLY B 1 177 ? -1.512 -12.648 6.562 1 82.75 177 GLY B N 1
ATOM 3850 C CA . GLY B 1 177 ? -2.535 -11.742 7.059 1 82.75 177 GLY B CA 1
ATOM 3851 C C . GLY B 1 177 ? -3.754 -12.461 7.605 1 82.75 177 GLY B C 1
ATOM 3852 O O . GLY B 1 177 ? -3.725 -13.672 7.812 1 82.75 177 GLY B O 1
ATOM 3853 N N . ASN B 1 178 ? -4.688 -11.656 7.977 1 82.25 178 ASN B N 1
ATOM 3854 C CA . ASN B 1 178 ? -5.98 -12.164 8.414 1 82.25 178 ASN B CA 1
ATOM 3855 C C . ASN B 1 178 ? -7.105 -11.711 7.484 1 82.25 178 ASN B C 1
ATOM 3857 O O . ASN B 1 178 ? -7.727 -10.68 7.711 1 82.25 178 ASN B O 1
ATOM 3861 N N . PHE B 1 179 ? -7.34 -12.547 6.539 1 84.06 179 PHE B N 1
ATOM 3862 C CA . PHE B 1 179 ? -8.32 -12.227 5.512 1 84.06 179 PHE B CA 1
ATOM 3863 C C . PHE B 1 179 ? -9.023 -13.484 5.02 1 84.06 179 PHE B C 1
ATOM 3865 O O . PHE B 1 179 ? -8.57 -14.602 5.293 1 84.06 179 PHE B O 1
ATOM 3872 N N . HIS B 1 180 ? -10.148 -13.242 4.402 1 84.69 180 HIS B N 1
ATOM 3873 C CA . HIS B 1 180 ? -10.898 -14.312 3.758 1 84.69 180 HIS B CA 1
ATOM 3874 C C . HIS B 1 180 ? -11.109 -14.023 2.275 1 84.69 180 HIS B C 1
ATOM 3876 O O . HIS B 1 180 ? -10.961 -12.883 1.835 1 84.69 180 HIS B O 1
ATOM 3882 N N . ILE B 1 181 ? -11.391 -15.102 1.541 1 86.44 181 ILE B N 1
ATOM 3883 C CA . ILE B 1 181 ? -11.539 -14.953 0.097 1 86.44 181 ILE B CA 1
ATOM 3884 C C . ILE B 1 181 ? -13.023 -14.891 -0.268 1 86.44 181 ILE B C 1
ATOM 3886 O O . ILE B 1 181 ? -13.375 -14.906 -1.448 1 86.44 181 ILE B O 1
ATOM 3890 N N . GLY B 1 182 ? -13.93 -14.867 0.734 1 87.44 182 GLY B N 1
ATOM 3891 C CA . GLY B 1 182 ? -15.359 -14.734 0.515 1 87.44 182 GLY B CA 1
ATOM 3892 C C . GLY B 1 182 ? -15.953 -15.883 -0.273 1 87.44 182 GLY B C 1
ATOM 3893 O O . GLY B 1 182 ? -15.742 -17.047 0.069 1 87.44 182 GLY B O 1
ATOM 3894 N N . LYS B 1 183 ? -16.719 -15.469 -1.386 1 91.38 183 LYS B N 1
ATOM 3895 C CA . LYS B 1 183 ? -17.375 -16.453 -2.242 1 91.38 183 LYS B CA 1
ATOM 3896 C C . LYS B 1 183 ? -16.484 -16.828 -3.43 1 91.38 183 LYS B C 1
ATOM 3898 O O . LYS B 1 183 ? -16.984 -17.016 -4.543 1 91.38 183 LYS B O 1
ATOM 3903 N N . GLY B 1 184 ? -15.188 -16.766 -3.197 1 94.44 184 GLY B N 1
ATOM 3904 C CA . GLY B 1 184 ? -14.25 -17.109 -4.254 1 94.44 184 GLY B CA 1
ATOM 3905 C C . GLY B 1 184 ? -13.602 -15.883 -4.883 1 94.44 184 GLY B C 1
ATOM 3906 O O . GLY B 1 184 ? -13.914 -14.75 -4.512 1 94.44 184 GLY B O 1
ATOM 3907 N N . SER B 1 185 ? -12.68 -16.109 -5.777 1 96.56 185 SER B N 1
ATOM 3908 C CA . SER B 1 185 ? -11.938 -15.047 -6.441 1 96.56 185 SER B CA 1
ATOM 3909 C C . SER B 1 185 ? -11.18 -15.57 -7.656 1 96.56 185 SER B C 1
ATOM 3911 O O . SER B 1 185 ? -11.008 -16.781 -7.812 1 96.56 185 SER B O 1
ATOM 3913 N N . TYR B 1 186 ? -10.891 -14.719 -8.539 1 97.69 186 TYR B N 1
ATOM 3914 C CA . TYR B 1 186 ? -9.82 -15.031 -9.484 1 97.69 186 TYR B CA 1
ATOM 3915 C C . TYR B 1 186 ? -8.75 -13.953 -9.461 1 97.69 186 TYR B C 1
ATOM 3917 O O . TYR B 1 186 ? -9.047 -12.773 -9.273 1 97.69 186 TYR B O 1
ATOM 3925 N N . ALA B 1 187 ? -7.555 -14.398 -9.555 1 97.81 187 ALA B N 1
ATOM 3926 C CA . ALA B 1 187 ? -6.379 -13.531 -9.586 1 97.81 187 ALA B CA 1
ATOM 3927 C C . ALA B 1 187 ? -5.621 -13.68 -10.906 1 97.81 187 ALA B C 1
ATOM 3929 O O . ALA B 1 187 ? -5.52 -14.781 -11.453 1 97.81 187 ALA B O 1
ATOM 3930 N N . LEU B 1 188 ? -5.164 -12.562 -11.406 1 98.75 188 LEU B N 1
ATOM 3931 C CA . LEU B 1 188 ? -4.418 -12.492 -12.664 1 98.75 188 LEU B CA 1
ATOM 3932 C C . LEU B 1 188 ? -3.004 -11.977 -12.422 1 98.75 188 LEU B C 1
ATOM 3934 O O . LEU B 1 188 ? -2.809 -11 -11.695 1 98.75 188 LEU B O 1
ATOM 3938 N N . TRP B 1 189 ? -2.023 -12.641 -12.922 1 98.88 189 TRP B N 1
ATOM 3939 C CA . TRP B 1 189 ? -0.659 -12.141 -13.055 1 98.88 189 TRP B CA 1
ATOM 3940 C C . TRP B 1 189 ? -0.277 -11.961 -14.516 1 98.88 189 TRP B C 1
ATOM 3942 O O . TRP B 1 189 ? -0.285 -12.93 -15.289 1 98.88 189 TRP B O 1
ATOM 3952 N N . PHE B 1 190 ? 0.084 -10.742 -14.922 1 98.88 190 PHE B N 1
ATOM 3953 C CA . PHE B 1 190 ? 0.456 -10.461 -16.297 1 98.88 190 PHE B CA 1
ATOM 3954 C C . PHE B 1 190 ? 1.897 -9.969 -16.391 1 98.88 190 PHE B C 1
ATOM 3956 O O . PHE B 1 190 ? 2.291 -9.055 -15.664 1 98.88 190 PHE B O 1
ATOM 3963 N N . TYR B 1 191 ? 2.646 -10.594 -17.219 1 98.88 191 TYR B N 1
ATOM 3964 C CA . TYR B 1 191 ? 3.918 -10.062 -17.688 1 98.88 191 TYR B CA 1
ATOM 3965 C C . TYR B 1 191 ? 3.748 -9.367 -19.047 1 98.88 191 TYR B C 1
ATOM 3967 O O . TYR B 1 191 ? 3.488 -10.031 -20.047 1 98.88 191 TYR B O 1
ATOM 3975 N N . LEU B 1 192 ? 3.898 -8.086 -19.031 1 98.81 192 LEU B N 1
ATOM 3976 C CA . LEU B 1 192 ? 3.787 -7.348 -20.281 1 98.81 192 LEU B CA 1
ATOM 3977 C C . LEU B 1 192 ? 5.098 -7.395 -21.062 1 98.81 192 LEU B C 1
ATOM 3979 O O . LEU B 1 192 ? 6.176 -7.371 -20.469 1 98.81 192 LEU B O 1
ATOM 3983 N N . GLU B 1 193 ? 5.012 -7.379 -22.344 1 98.56 193 GLU B N 1
ATOM 3984 C CA . GLU B 1 193 ? 6.219 -7.41 -23.156 1 98.56 193 GLU B CA 1
ATOM 3985 C C . GLU B 1 193 ? 7.059 -6.156 -22.938 1 98.56 193 GLU B C 1
ATOM 3987 O O . GLU B 1 193 ? 8.242 -6.125 -23.297 1 98.56 193 GLU B O 1
ATOM 3992 N N . THR B 1 194 ? 6.441 -5.105 -22.375 1 98.06 194 THR B N 1
ATOM 3993 C CA . THR B 1 194 ? 7.152 -3.859 -22.125 1 98.06 194 THR B CA 1
ATOM 3994 C C . THR B 1 194 ? 7.938 -3.934 -20.812 1 98.06 194 THR B C 1
ATOM 3996 O O . THR B 1 194 ? 8.664 -3.002 -20.469 1 98.06 194 THR B O 1
ATOM 3999 N N . GLY B 1 195 ? 7.805 -4.977 -20.078 1 97.5 195 GLY B N 1
ATOM 4000 C CA . GLY B 1 195 ? 8.656 -5.207 -18.922 1 97.5 195 GLY B CA 1
ATOM 4001 C C . GLY B 1 195 ? 7.922 -5.094 -17.609 1 97.5 195 GLY B C 1
ATOM 4002 O O . GLY B 1 195 ? 8.383 -5.605 -16.594 1 97.5 195 GLY B O 1
ATOM 4003 N N . GLU B 1 196 ? 6.75 -4.488 -17.594 1 98.44 196 GLU B N 1
ATOM 4004 C CA . GLU B 1 196 ? 5.984 -4.332 -16.359 1 98.44 196 GLU B CA 1
ATOM 4005 C C . GLU B 1 196 ? 5.277 -5.629 -15.977 1 98.44 196 GLU B C 1
ATOM 4007 O O . GLU B 1 196 ? 5.023 -6.477 -16.828 1 98.44 196 GLU B O 1
ATOM 4012 N N . VAL B 1 197 ? 5.027 -5.762 -14.734 1 98.81 197 VAL B N 1
ATOM 4013 C CA . VAL B 1 197 ? 4.27 -6.895 -14.211 1 98.81 197 VAL B CA 1
ATOM 4014 C C . VAL B 1 197 ? 3.039 -6.395 -13.461 1 98.81 197 VAL B C 1
ATOM 4016 O O . VAL B 1 197 ? 3.127 -5.445 -12.68 1 98.81 197 VAL B O 1
ATOM 4019 N N . LEU B 1 198 ? 1.907 -7.008 -13.734 1 98.75 198 LEU B N 1
ATOM 4020 C CA . LEU B 1 198 ? 0.626 -6.609 -13.164 1 98.75 198 LEU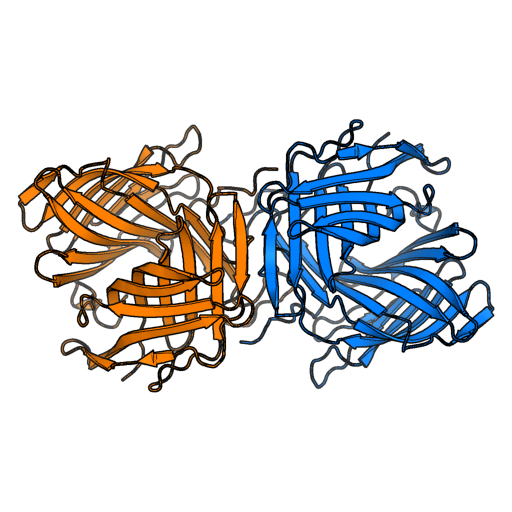 B CA 1
ATOM 4021 C C . LEU B 1 198 ? -0.009 -7.766 -12.398 1 98.75 198 LEU B C 1
ATOM 4023 O O . LEU B 1 198 ? 0.044 -8.914 -12.836 1 98.75 198 LEU B O 1
ATOM 4027 N N . ILE B 1 199 ? -0.591 -7.449 -11.242 1 98.44 199 ILE B N 1
ATOM 4028 C CA . ILE B 1 199 ? -1.469 -8.391 -10.555 1 98.44 199 ILE B CA 1
ATOM 4029 C C . ILE B 1 199 ? -2.85 -7.762 -10.359 1 98.44 199 ILE B C 1
ATOM 4031 O O . ILE B 1 199 ? -2.963 -6.559 -10.117 1 98.44 199 ILE B O 1
ATOM 4035 N N . SER B 1 200 ? -3.854 -8.539 -10.5 1 98.25 200 SER B N 1
ATOM 4036 C CA . SER B 1 200 ? -5.215 -8.125 -10.18 1 98.25 200 SER B CA 1
ATOM 4037 C C . SER B 1 200 ? -5.961 -9.219 -9.422 1 98.25 200 SER B C 1
ATOM 4039 O O . SER B 1 200 ? -5.938 -10.391 -9.82 1 98.25 200 SER B O 1
ATOM 4041 N N . TRP B 1 201 ? -6.512 -8.867 -8.359 1 96.5 201 TRP B N 1
ATOM 4042 C CA . TRP B 1 201 ? -7.43 -9.742 -7.637 1 96.5 201 TRP B CA 1
ATOM 4043 C C . TRP B 1 201 ? -8.875 -9.305 -7.844 1 96.5 201 TRP B C 1
ATOM 4045 O O . TRP B 1 201 ? -9.203 -8.125 -7.695 1 96.5 201 TRP B O 1
ATOM 4055 N N . ASN B 1 202 ? -9.719 -10.18 -8.172 1 97 202 ASN B N 1
ATOM 4056 C CA . ASN B 1 202 ? -11.156 -9.977 -8.359 1 97 202 ASN B CA 1
ATOM 4057 C C . ASN B 1 202 ? -11.969 -10.883 -7.445 1 97 202 ASN B C 1
ATOM 4059 O O . ASN B 1 202 ? -11.992 -12.102 -7.625 1 97 202 ASN B O 1
ATOM 4063 N N . MET B 1 203 ? -12.656 -10.258 -6.543 1 94.88 203 MET B N 1
ATOM 4064 C CA . MET B 1 203 ? -13.305 -11.008 -5.469 1 94.88 203 MET B CA 1
ATOM 4065 C C . MET B 1 203 ? -14.758 -11.32 -5.82 1 94.88 203 MET B C 1
ATOM 4067 O O . MET B 1 203 ? -15.438 -10.508 -6.453 1 94.88 203 MET B O 1
ATOM 4071 N N . GLU B 1 204 ? -15.18 -12.453 -5.48 1 95.5 204 GLU B N 1
ATOM 4072 C CA . GLU B 1 204 ? -16.562 -12.93 -5.523 1 95.5 204 GLU B CA 1
ATOM 4073 C C . GLU B 1 204 ? -17.203 -12.641 -6.879 1 95.5 204 GLU B C 1
ATOM 4075 O O . GLU B 1 204 ? -18.297 -12.07 -6.949 1 95.5 204 GLU B O 1
ATOM 4080 N N . PRO B 1 205 ? -16.547 -13.086 -7.875 1 96.88 205 PRO B N 1
ATOM 4081 C CA . PRO B 1 205 ? -17.203 -12.914 -9.172 1 96.88 205 PRO B CA 1
ATOM 4082 C C . PRO B 1 205 ? -18.531 -13.664 -9.25 1 96.88 205 PRO B C 1
ATOM 4084 O O . PRO B 1 205 ? -18.672 -14.758 -8.703 1 96.88 205 PRO B O 1
ATOM 4087 N N . ASP B 1 206 ? -19.516 -13.055 -10 1 97.12 206 ASP B N 1
ATOM 4088 C CA . ASP B 1 206 ? -20.766 -13.766 -10.266 1 97.12 206 ASP B CA 1
ATOM 4089 C C . ASP B 1 206 ? -20.703 -14.5 -11.594 1 97.12 206 ASP B C 1
ATOM 4091 O O . ASP B 1 206 ? -19.641 -14.562 -12.227 1 97.12 206 ASP B O 1
ATOM 4095 N N . LEU B 1 207 ? -21.75 -15.117 -11.977 1 97 207 LEU B N 1
ATOM 4096 C CA . LEU B 1 207 ? -21.781 -15.961 -13.164 1 97 207 LEU B CA 1
ATOM 4097 C C . LEU B 1 207 ? -21.625 -15.117 -14.43 1 97 207 LEU B C 1
ATOM 4099 O O . LEU B 1 207 ? -21.297 -15.648 -15.5 1 97 207 LEU B O 1
ATOM 4103 N N . ASP B 1 208 ? -21.859 -13.789 -14.297 1 97.12 208 ASP B N 1
ATOM 4104 C CA . ASP B 1 208 ? -21.641 -12.891 -15.422 1 97.12 208 ASP B CA 1
ATOM 4105 C C . ASP B 1 208 ? -20.188 -12.398 -15.461 1 97.12 208 ASP B C 1
ATOM 4107 O O . ASP B 1 208 ? -19.812 -11.609 -16.328 1 97.12 208 ASP B O 1
ATOM 4111 N N 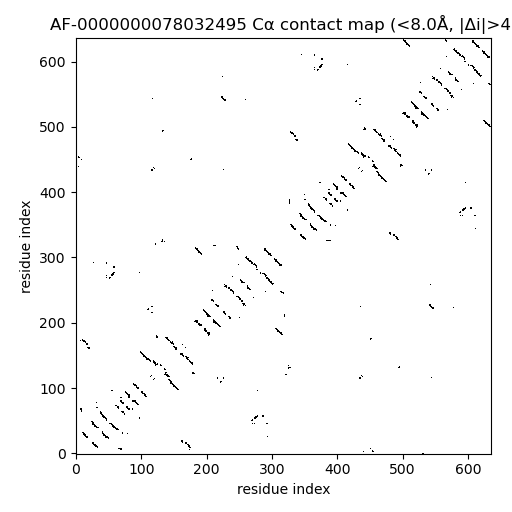. GLY B 1 209 ? -19.422 -12.867 -14.523 1 97.44 209 GLY B N 1
ATOM 4112 C CA . GLY B 1 209 ? -18 -12.562 -14.484 1 97.44 209 GLY B CA 1
ATOM 4113 C C . GLY B 1 209 ? -17.688 -11.227 -13.844 1 97.44 209 GLY B C 1
ATOM 4114 O O . GLY B 1 209 ? -16.578 -10.695 -13.992 1 97.44 209 GLY B O 1
ATOM 4115 N N . VAL B 1 210 ? -18.672 -10.656 -13.172 1 97.31 210 VAL B N 1
ATOM 4116 C CA . VAL B 1 210 ? -18.516 -9.328 -12.594 1 97.31 210 VAL B CA 1
ATOM 4117 C C . VAL B 1 210 ? -18.062 -9.453 -11.133 1 97.31 210 VAL B C 1
ATOM 4119 O O . VAL B 1 210 ? -18.656 -10.227 -10.367 1 97.31 210 VAL B O 1
ATOM 4122 N N . SER B 1 211 ? -16.969 -8.789 -10.789 1 95.75 211 SER B N 1
ATOM 4123 C CA . SER B 1 211 ? -16.516 -8.609 -9.422 1 95.75 211 SER B CA 1
ATOM 4124 C C . SER B 1 211 ? -16.672 -7.16 -8.969 1 95.75 211 SER B C 1
ATOM 4126 O O . SER B 1 211 ? -16.172 -6.242 -9.617 1 95.75 211 SER B O 1
ATOM 4128 N N . ARG B 1 212 ? -17.297 -6.93 -7.852 1 91.06 212 ARG B N 1
ATOM 4129 C CA . ARG B 1 212 ? -17.516 -5.574 -7.355 1 91.06 212 ARG B CA 1
ATOM 4130 C C . ARG B 1 212 ? -16.312 -5.078 -6.551 1 91.06 212 ARG B C 1
ATOM 4132 O O . ARG B 1 212 ? -16.141 -3.873 -6.383 1 91.06 212 ARG B O 1
ATOM 4139 N N . THR B 1 213 ? -15.578 -6 -6.004 1 91.56 213 THR B N 1
ATOM 4140 C CA . THR B 1 213 ? -14.352 -5.688 -5.289 1 91.56 213 THR B CA 1
ATOM 4141 C C . THR B 1 213 ? -13.141 -6.254 -6.02 1 91.56 213 THR B C 1
ATOM 4143 O O . THR B 1 213 ? -13.039 -7.465 -6.219 1 91.56 213 THR B O 1
ATOM 4146 N N . ALA B 1 214 ? -12.344 -5.328 -6.48 1 94.88 214 ALA B N 1
ATOM 4147 C CA . ALA B 1 214 ? -11.141 -5.734 -7.211 1 94.88 214 ALA B CA 1
ATOM 4148 C C . ALA B 1 214 ? -10.055 -4.672 -7.109 1 94.88 214 ALA B C 1
ATOM 4150 O O . ALA B 1 214 ? -10.336 -3.514 -6.801 1 94.88 214 ALA B O 1
ATOM 4151 N N . PHE B 1 215 ? -8.852 -5.059 -7.293 1 92.5 215 PHE B N 1
ATOM 4152 C CA . PHE B 1 215 ? -7.75 -4.113 -7.422 1 92.5 215 PHE B CA 1
ATOM 4153 C C . PHE B 1 215 ? -6.754 -4.578 -8.477 1 92.5 215 PHE B C 1
ATOM 4155 O O . PHE B 1 215 ? -6.754 -5.75 -8.859 1 92.5 215 PHE B O 1
ATOM 4162 N N . ALA B 1 216 ? -6.023 -3.68 -8.961 1 97.94 216 ALA B N 1
ATOM 4163 C CA . ALA B 1 216 ? -4.898 -3.939 -9.852 1 97.94 216 ALA B CA 1
ATOM 4164 C C . ALA B 1 216 ? -3.654 -3.172 -9.406 1 97.94 216 ALA B C 1
ATOM 4166 O O . ALA B 1 216 ? -3.748 -2.01 -9 1 97.94 216 ALA B O 1
ATOM 4167 N N . SER B 1 217 ? -2.609 -3.816 -9.406 1 98.06 217 SER B N 1
ATOM 4168 C CA . SER B 1 217 ? -1.313 -3.24 -9.062 1 98.06 217 SER B CA 1
ATOM 4169 C C . SER B 1 217 ? -0.273 -3.537 -10.141 1 98.06 217 SER B C 1
ATOM 4171 O O . SER B 1 217 ? -0.242 -4.637 -10.695 1 98.06 217 SER B O 1
ATOM 4173 N N . VAL B 1 218 ? 0.562 -2.535 -10.414 1 98.62 218 VAL B N 1
ATOM 4174 C CA . VAL B 1 218 ? 1.579 -2.693 -11.445 1 98.62 218 VAL B CA 1
ATOM 4175 C C . VAL B 1 218 ? 2.957 -2.383 -10.867 1 98.62 218 VAL B C 1
ATOM 4177 O O . VAL B 1 218 ? 3.115 -1.427 -10.102 1 98.62 218 VAL B O 1
ATOM 4180 N N . TRP B 1 219 ? 3.871 -3.168 -11.227 1 98.31 219 TRP B N 1
ATOM 4181 C CA . TRP B 1 219 ? 5.285 -3 -10.898 1 98.31 219 TRP B CA 1
ATOM 4182 C C . TRP B 1 219 ? 6.086 -2.615 -12.141 1 98.31 219 TRP B C 1
ATOM 4184 O O . TRP B 1 219 ? 5.93 -3.221 -13.203 1 98.31 219 TRP B O 1
ATOM 4194 N N . HIS B 1 220 ? 6.859 -1.589 -12.039 1 98.12 220 HIS B N 1
ATOM 4195 C CA . HIS B 1 220 ? 7.832 -1.215 -13.062 1 98.12 220 HIS B CA 1
ATOM 4196 C C . HIS B 1 220 ? 9.25 -1.598 -12.641 1 98.12 220 HIS B C 1
ATOM 4198 O O . HIS B 1 220 ? 9.609 -1.456 -11.469 1 98.12 220 HIS B O 1
ATOM 4204 N N . PRO B 1 221 ? 10.094 -1.993 -13.609 1 97.06 221 PRO B N 1
ATOM 4205 C CA . PRO B 1 221 ? 11.477 -2.348 -13.266 1 97.06 221 PRO B CA 1
ATOM 4206 C C . PRO B 1 221 ? 12.227 -1.2 -12.602 1 97.06 221 PRO B C 1
ATOM 4208 O O . PRO B 1 221 ? 13.211 -1.433 -11.883 1 97.06 221 PRO B O 1
ATOM 4211 N N . SER B 1 222 ? 11.828 0.016 -12.742 1 95.62 222 SER B N 1
ATOM 4212 C CA . SER B 1 222 ? 12.461 1.184 -12.133 1 95.62 222 SER B CA 1
ATOM 4213 C C . SER B 1 222 ? 12.203 1.224 -10.633 1 95.62 222 SER B C 1
ATOM 4215 O O . SER B 1 222 ? 12.852 1.983 -9.906 1 95.62 222 SER B O 1
ATOM 4217 N N . GLY B 1 223 ? 11.227 0.458 -10.219 1 95.38 223 GLY B N 1
ATOM 4218 C CA . GLY B 1 223 ? 10.82 0.482 -8.82 1 95.38 223 GLY B CA 1
ATOM 4219 C C . GLY B 1 223 ? 9.5 1.192 -8.594 1 95.38 223 GLY B C 1
ATOM 4220 O O . GLY B 1 223 ? 8.945 1.146 -7.492 1 95.38 223 GLY B O 1
ATOM 4221 N N . LEU B 1 224 ? 9.008 1.809 -9.625 1 97.25 224 LEU B N 1
ATOM 4222 C CA . LEU B 1 224 ? 7.699 2.447 -9.555 1 97.25 224 LEU B CA 1
ATOM 4223 C C . LEU B 1 224 ? 6.598 1.41 -9.383 1 97.25 224 LEU B C 1
ATOM 4225 O O . LEU B 1 224 ? 6.609 0.369 -10.039 1 97.25 224 LEU B O 1
ATOM 4229 N N . HIS B 1 225 ? 5.734 1.646 -8.43 1 97.94 225 HIS B N 1
ATOM 4230 C CA . HIS B 1 225 ? 4.523 0.852 -8.242 1 97.94 225 HIS B CA 1
ATOM 4231 C C . HIS B 1 225 ? 3.273 1.687 -8.5 1 97.94 225 HIS B C 1
ATOM 4233 O O . HIS B 1 225 ? 3.24 2.877 -8.18 1 97.94 225 HIS B O 1
ATOM 4239 N N . GLU B 1 226 ? 2.26 1.007 -9.008 1 98.12 226 GLU B N 1
ATOM 4240 C CA . GLU B 1 226 ? 0.959 1.644 -9.203 1 98.12 226 GLU B CA 1
ATOM 4241 C C . GLU B 1 226 ? -0.16 0.812 -8.578 1 98.12 226 GLU B C 1
ATOM 4243 O O . GLU B 1 226 ? -0.116 -0.419 -8.609 1 98.12 226 GLU B O 1
ATOM 4248 N N . MET B 1 227 ? -1.048 1.442 -7.988 1 97.75 227 MET B N 1
ATOM 4249 C CA . MET B 1 227 ? -2.348 0.889 -7.621 1 97.75 227 MET B CA 1
ATOM 4250 C C . MET B 1 227 ? -3.465 1.535 -8.438 1 97.75 227 MET B C 1
ATOM 4252 O O . MET B 1 227 ? -3.639 2.754 -8.398 1 97.75 227 MET B O 1
ATOM 4256 N N . ILE B 1 228 ? -4.203 0.723 -9.18 1 97.75 228 ILE B N 1
ATOM 4257 C CA . ILE B 1 228 ? -5.148 1.211 -10.18 1 97.75 228 ILE B CA 1
ATOM 4258 C C . ILE B 1 228 ? -6.539 0.659 -9.883 1 97.75 228 ILE B C 1
ATOM 4260 O O . ILE B 1 228 ? -6.719 -0.555 -9.75 1 97.75 228 ILE B O 1
ATOM 4264 N N . PRO B 1 229 ? -7.535 1.535 -9.781 1 96.06 229 PRO B N 1
ATOM 4265 C CA . PRO B 1 229 ? -8.898 1.006 -9.672 1 96.06 229 PRO B CA 1
ATOM 4266 C C . PRO B 1 229 ? -9.32 0.193 -10.891 1 96.06 229 PRO B C 1
ATOM 4268 O O . PRO B 1 229 ? -9.078 0.61 -12.023 1 96.06 229 PRO B O 1
ATOM 4271 N N . VAL B 1 230 ? -9.875 -0.947 -10.602 1 97.81 230 VAL B N 1
ATOM 4272 C CA . VAL B 1 230 ? -10.391 -1.774 -11.688 1 97.81 230 VAL B CA 1
ATOM 4273 C C . VAL B 1 230 ? -11.703 -1.188 -12.203 1 97.81 230 VAL B C 1
ATOM 4275 O O . VAL B 1 230 ? -12.594 -0.853 -11.414 1 97.81 230 VAL B O 1
ATOM 4278 N N . GLY B 1 231 ? -11.883 -1.08 -13.469 1 97.75 231 GLY B N 1
ATOM 4279 C CA . GLY B 1 231 ? -13.031 -0.429 -14.086 1 97.75 231 GLY B CA 1
ATOM 4280 C C . GLY B 1 231 ? -14.258 -1.314 -14.141 1 97.75 231 GLY B C 1
ATOM 4281 O O . GLY B 1 231 ? -14.156 -2.537 -14.031 1 97.75 231 GLY B O 1
ATOM 4282 N N . PRO B 1 232 ? -15.359 -0.731 -14.328 1 95.88 232 PRO B N 1
ATOM 4283 C CA . PRO B 1 232 ? -16.641 -1.441 -14.25 1 95.88 232 PRO B CA 1
ATOM 4284 C C . PRO B 1 232 ? -16.859 -2.395 -15.422 1 95.88 232 PRO B C 1
ATOM 4286 O O . PRO B 1 232 ? -17.719 -3.268 -15.359 1 95.88 232 PRO B O 1
ATOM 4289 N N . GLU B 1 233 ? -16.109 -2.215 -16.484 1 97.81 233 GLU B N 1
ATOM 4290 C CA . GLU B 1 233 ? -16.312 -3.078 -17.641 1 97.81 233 GLU B CA 1
ATOM 4291 C C . GLU B 1 233 ? -15.539 -4.387 -17.5 1 97.81 233 GLU B C 1
ATOM 4293 O O . GLU B 1 233 ? -15.703 -5.305 -18.297 1 97.81 233 GLU B O 1
ATOM 4298 N N . SER B 1 234 ? -14.711 -4.48 -16.484 1 98.62 234 SER B N 1
ATOM 4299 C CA . SER B 1 234 ? -13.953 -5.707 -16.266 1 98.62 234 SER B CA 1
ATOM 4300 C C . SER B 1 234 ? -14.875 -6.895 -16.031 1 98.62 234 SER B C 1
ATOM 4302 O O . SER B 1 234 ? -15.875 -6.773 -15.32 1 98.62 234 SER B O 1
ATOM 4304 N N . ARG B 1 235 ? -14.477 -8.016 -16.594 1 97.94 235 ARG B N 1
ATOM 4305 C CA . ARG B 1 235 ? -15.281 -9.211 -16.391 1 97.94 235 ARG B CA 1
ATOM 4306 C C . ARG B 1 235 ? -14.539 -10.461 -16.859 1 97.94 235 ARG B C 1
ATOM 4308 O O . ARG B 1 235 ? -13.648 -10.375 -17.703 1 97.94 235 ARG B O 1
ATOM 4315 N N . ALA B 1 236 ? -14.898 -11.523 -16.344 1 98.56 236 ALA B N 1
ATOM 4316 C CA . ALA B 1 236 ? -14.492 -12.852 -16.797 1 98.56 236 ALA B CA 1
ATOM 4317 C C . ALA B 1 236 ? -15.633 -13.547 -17.547 1 98.56 236 ALA B C 1
ATOM 4319 O O . ALA B 1 236 ? -16.797 -13.258 -17.297 1 98.56 236 ALA B O 1
ATOM 4320 N N . SER B 1 237 ? -15.227 -14.352 -18.5 1 98.44 237 SER B N 1
ATOM 4321 C CA . SER B 1 237 ? -16.234 -15.016 -19.312 1 98.44 237 SER B CA 1
ATOM 4322 C C . SER B 1 237 ? -15.766 -16.391 -19.781 1 98.44 237 SER B C 1
ATOM 4324 O O . SER B 1 237 ? -14.734 -16.875 -19.328 1 98.44 237 SER B O 1
ATOM 4326 N N . GLU B 1 238 ? -16.688 -17.109 -20.578 1 98.19 238 GLU B N 1
ATOM 4327 C CA . GLU B 1 238 ? -16.453 -18.438 -21.125 1 98.19 238 GLU B CA 1
ATOM 4328 C C . GLU B 1 238 ? -16.312 -19.469 -20 1 98.19 238 GLU B C 1
ATOM 4330 O O . GLU B 1 238 ? -15.258 -20.062 -19.828 1 98.19 238 GLU B O 1
ATOM 4335 N N . ILE B 1 239 ? -17.375 -19.812 -19.484 1 97.62 239 ILE B N 1
ATOM 4336 C CA . ILE B 1 239 ? -17.438 -20.672 -18.312 1 97.62 239 ILE B CA 1
ATOM 4337 C C . ILE B 1 239 ? -17.297 -22.125 -18.734 1 97.62 239 ILE B C 1
ATOM 4339 O O . ILE B 1 239 ? -17.891 -22.547 -19.734 1 97.62 239 ILE B O 1
ATOM 4343 N N . SER B 1 240 ? -16.516 -22.828 -18.078 1 96.69 240 SER B N 1
ATOM 4344 C CA . SER B 1 240 ? -16.484 -24.281 -18.141 1 96.69 240 SER B CA 1
ATOM 4345 C C . SER B 1 240 ? -16.812 -24.906 -16.781 1 96.69 240 SER B C 1
ATOM 4347 O O . SER B 1 240 ? -16.609 -24.281 -15.742 1 96.69 240 SER B O 1
ATOM 4349 N N . THR B 1 241 ? -17.344 -26.062 -16.844 1 96.69 241 THR B N 1
ATOM 4350 C CA . THR B 1 241 ? -17.688 -26.812 -15.633 1 96.69 241 THR B CA 1
ATOM 4351 C C . THR B 1 241 ? -16.75 -28 -15.445 1 96.69 241 THR B C 1
ATOM 4353 O O . THR B 1 241 ? -16.562 -28.797 -16.359 1 96.69 241 THR B O 1
ATOM 4356 N N . SER B 1 242 ? -16.172 -28.109 -14.297 1 95.56 242 SER B N 1
ATOM 4357 C CA . SER B 1 242 ? -15.305 -29.234 -14 1 95.56 242 SER B CA 1
ATOM 4358 C C . SER B 1 242 ? -16.078 -30.547 -13.961 1 95.56 242 SER B C 1
ATOM 4360 O O . SER B 1 242 ? -17.062 -30.672 -13.219 1 95.56 242 SER B O 1
ATOM 4362 N N . PRO B 1 243 ? -15.656 -31.5 -14.672 1 93.38 243 PRO B N 1
ATOM 4363 C CA . PRO B 1 243 ? -16.344 -32.781 -14.586 1 93.38 243 PRO B CA 1
ATOM 4364 C C . PRO B 1 243 ? -16.109 -33.5 -13.258 1 93.38 243 PRO B C 1
ATOM 4366 O O . PRO 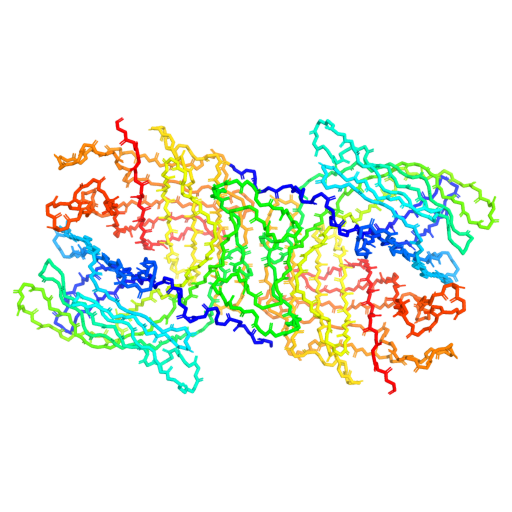B 1 243 ? -16.859 -34.406 -12.883 1 93.38 243 PRO B O 1
ATOM 4369 N N . THR B 1 244 ? -15.031 -33.125 -12.617 1 92.69 244 THR B N 1
ATOM 4370 C CA . THR B 1 244 ? -14.633 -33.781 -11.375 1 92.69 244 THR B CA 1
ATOM 4371 C C . THR B 1 244 ? -15.422 -33.25 -10.195 1 92.69 244 THR B C 1
ATOM 4373 O O . THR B 1 244 ? -15.93 -34 -9.367 1 92.69 244 THR B O 1
ATOM 4376 N N . THR B 1 245 ? -15.602 -31.938 -10.102 1 94.81 245 THR B N 1
ATOM 4377 C CA . THR B 1 245 ? -16.156 -31.344 -8.883 1 94.81 245 THR B CA 1
ATOM 4378 C C . THR B 1 245 ? -17.469 -30.625 -9.172 1 94.81 245 THR B C 1
ATOM 4380 O O . THR B 1 245 ? -18.219 -30.297 -8.25 1 94.81 245 THR B O 1
ATOM 4383 N N . GLY B 1 246 ? -17.703 -30.328 -10.461 1 95.94 246 GLY B N 1
ATOM 4384 C CA . GLY B 1 246 ? -18.875 -29.562 -10.836 1 95.94 246 GLY B CA 1
ATOM 4385 C C . GLY B 1 246 ? -18.703 -28.062 -10.664 1 95.94 246 GLY B C 1
ATOM 4386 O O . GLY B 1 246 ? -19.578 -27.281 -11.016 1 95.94 246 GLY B O 1
ATOM 4387 N N . LEU B 1 247 ? -17.594 -27.609 -10.219 1 96.5 247 LEU B N 1
ATOM 4388 C CA . LEU B 1 247 ? -17.312 -26.188 -10.062 1 96.5 247 LEU B CA 1
ATOM 4389 C C . LEU B 1 247 ? -17.125 -25.516 -11.422 1 96.5 247 LEU B C 1
ATOM 4391 O O . LEU B 1 247 ? -16.656 -26.141 -12.375 1 96.5 247 LEU B O 1
ATOM 4395 N N . LYS B 1 248 ? -17.5 -24.281 -11.508 1 97.56 248 LYS B N 1
ATOM 4396 C CA . LYS B 1 248 ? -17.391 -23.5 -12.742 1 97.56 248 LYS B CA 1
ATOM 4397 C C . LYS B 1 248 ? -16.172 -22.609 -12.727 1 97.56 248 LYS B C 1
ATOM 4399 O O . LYS B 1 248 ? -15.836 -22.016 -11.695 1 97.56 248 LYS B O 1
ATOM 4404 N N . TYR B 1 249 ? -15.523 -22.531 -13.844 1 97.88 249 TYR B N 1
ATOM 4405 C CA . TYR B 1 249 ? -14.32 -21.719 -14.008 1 97.88 249 TYR B CA 1
ATOM 4406 C C . TYR B 1 249 ? -14.414 -20.859 -15.25 1 97.88 249 TYR B C 1
ATOM 4408 O O . TYR B 1 249 ? -14.945 -21.281 -16.281 1 97.88 249 TYR B O 1
ATOM 4416 N N . PHE B 1 250 ? -13.953 -19.641 -15.133 1 98.38 250 PHE B N 1
ATOM 4417 C CA . PHE B 1 250 ? -13.859 -18.75 -16.281 1 98.38 250 PHE B CA 1
ATOM 4418 C C . PHE B 1 250 ? -12.617 -19.047 -17.109 1 98.38 250 PHE B C 1
ATOM 4420 O O . PHE B 1 250 ? -11.617 -19.531 -16.578 1 98.38 250 PHE B O 1
ATOM 4427 N N . ASN B 1 251 ? -12.688 -18.719 -18.453 1 98.5 251 ASN B N 1
ATOM 4428 C CA . ASN B 1 251 ? -11.547 -19.016 -19.297 1 98.5 251 ASN B CA 1
ATOM 4429 C C . ASN B 1 251 ? -11.102 -17.797 -20.094 1 98.5 251 ASN B C 1
ATOM 4431 O O . ASN B 1 251 ? -10.055 -17.828 -20.75 1 98.5 251 ASN B O 1
ATOM 4435 N N . ARG B 1 252 ? -11.812 -16.781 -20.078 1 98.69 252 ARG B N 1
ATOM 4436 C CA . ARG B 1 252 ? -11.469 -15.5 -20.688 1 98.69 252 ARG B CA 1
ATOM 4437 C C . ARG B 1 252 ? -11.656 -14.352 -19.703 1 98.69 252 ARG B C 1
ATOM 4439 O O . ARG B 1 252 ? -12.609 -14.344 -18.922 1 98.69 252 ARG B O 1
ATOM 4446 N N . PHE B 1 253 ? -10.781 -13.344 -19.797 1 98.81 253 PHE B N 1
ATOM 4447 C CA . PHE B 1 253 ? -10.773 -12.25 -18.844 1 98.81 253 PHE B CA 1
ATOM 4448 C C . PHE B 1 253 ? -10.539 -10.914 -19.547 1 98.81 253 PHE B C 1
ATOM 4450 O O . PHE B 1 253 ? -9.648 -10.797 -20.391 1 98.81 253 PHE B O 1
ATOM 4457 N N . TYR B 1 254 ? -11.344 -10.008 -19.25 1 98.88 254 TYR B N 1
ATOM 4458 C CA . TYR B 1 254 ? -11.172 -8.625 -19.672 1 98.88 254 TYR B CA 1
ATOM 4459 C C . TYR B 1 254 ? -10.93 -7.711 -18.484 1 98.88 254 TYR B C 1
ATOM 4461 O O . TYR B 1 254 ? -11.766 -7.625 -17.578 1 98.88 254 TYR B O 1
ATOM 4469 N N . LEU B 1 255 ? -9.789 -7.082 -18.391 1 98.88 255 LEU B N 1
ATOM 4470 C CA . LEU B 1 255 ? -9.414 -6.16 -17.328 1 98.88 255 LEU B CA 1
ATOM 4471 C C . LEU B 1 255 ? -9.375 -4.723 -17.828 1 98.88 255 LEU B C 1
ATOM 4473 O O . LEU B 1 255 ? -8.508 -4.367 -18.625 1 98.88 255 LEU B O 1
ATOM 4477 N N . ASP B 1 256 ? -10.328 -3.996 -17.344 1 98.38 256 ASP B N 1
ATOM 4478 C CA . ASP B 1 256 ? -10.461 -2.584 -17.703 1 98.38 256 ASP B CA 1
ATOM 4479 C C . ASP B 1 256 ? -9.852 -1.693 -16.625 1 98.38 256 ASP B C 1
ATOM 4481 O O . ASP B 1 256 ? -10.195 -1.809 -15.445 1 98.38 256 ASP B O 1
ATOM 4485 N N . LEU B 1 257 ? -8.906 -0.801 -17.062 1 98.62 257 LEU B N 1
ATOM 4486 C CA . LEU B 1 257 ? -8.242 0.127 -16.141 1 98.62 257 LEU B CA 1
ATOM 4487 C C . LEU B 1 257 ? -8.328 1.557 -16.672 1 98.62 257 LEU B C 1
ATOM 4489 O O . LEU B 1 257 ? -7.316 2.15 -17.047 1 98.62 257 LEU B O 1
ATOM 4493 N N . PRO B 1 258 ? -9.445 2.172 -16.531 1 97.94 258 PRO B N 1
ATOM 4494 C CA . PRO B 1 258 ? -9.633 3.486 -17.156 1 97.94 258 PRO B CA 1
ATOM 4495 C C . PRO B 1 258 ? -8.766 4.57 -16.516 1 97.94 258 PRO B C 1
ATOM 4497 O O . PRO B 1 258 ? -8.336 5.504 -17.203 1 97.94 258 PRO B O 1
ATOM 4500 N N . ALA B 1 259 ? -8.438 4.445 -15.266 1 97.06 259 ALA B N 1
ATOM 4501 C CA . ALA B 1 259 ? -7.633 5.457 -14.586 1 97.06 259 ALA B CA 1
ATOM 4502 C C . ALA B 1 259 ? -6.238 5.551 -15.203 1 97.06 259 ALA B C 1
ATOM 4504 O O . ALA B 1 259 ? -5.535 6.543 -15.016 1 97.06 259 ALA B O 1
ATOM 4505 N N . ARG B 1 260 ? -5.844 4.535 -15.891 1 96.81 260 ARG B N 1
ATOM 4506 C CA . ARG B 1 260 ? -4.527 4.465 -16.516 1 96.81 260 ARG B CA 1
ATOM 4507 C C . ARG B 1 260 ? -4.652 4.383 -18.047 1 96.81 260 ARG B C 1
ATOM 4509 O O . ARG B 1 260 ? -3.662 4.145 -18.734 1 96.81 260 ARG B O 1
ATOM 4516 N N . ASP B 1 261 ? -5.91 4.59 -18.562 1 96.88 261 ASP B N 1
ATOM 4517 C CA . ASP B 1 261 ? -6.211 4.406 -19.969 1 96.88 261 ASP B CA 1
ATOM 4518 C C . ASP B 1 261 ? -5.613 3.104 -20.5 1 96.88 261 ASP B C 1
ATOM 4520 O O . ASP B 1 261 ? -4.863 3.111 -21.484 1 96.88 261 ASP B O 1
ATOM 4524 N N . ALA B 1 262 ? -5.867 2.049 -19.828 1 98.62 262 ALA B N 1
ATOM 4525 C CA . ALA B 1 262 ? -5.328 0.734 -20.172 1 98.62 262 ALA B CA 1
ATOM 4526 C C . ALA B 1 262 ? -6.41 -0.339 -20.094 1 98.62 262 ALA B C 1
ATOM 4528 O O . ALA B 1 262 ? -7.422 -0.165 -19.406 1 98.62 262 ALA B O 1
ATOM 4529 N N . GLU B 1 263 ? -6.188 -1.372 -20.828 1 98.81 263 GLU B N 1
ATOM 4530 C CA . GLU B 1 263 ? -7.055 -2.549 -20.797 1 98.81 263 GLU B CA 1
ATOM 4531 C C . GLU B 1 263 ? -6.301 -3.795 -21.266 1 98.81 263 GLU B C 1
ATOM 4533 O O . GLU B 1 263 ? -5.348 -3.701 -22.031 1 98.81 263 GLU B O 1
ATOM 4538 N N . PHE B 1 264 ? -6.766 -4.961 -20.844 1 98.94 264 PHE B N 1
ATOM 4539 C CA . PHE B 1 264 ? -6.137 -6.223 -21.219 1 98.94 264 PHE B CA 1
ATOM 4540 C C . PHE B 1 264 ? -7.191 -7.301 -21.453 1 98.94 264 PHE B C 1
ATOM 4542 O O . PHE B 1 264 ? -8.188 -7.363 -20.734 1 98.94 264 PHE B O 1
ATOM 4549 N N . THR B 1 265 ? -6.961 -8.094 -22.422 1 98.88 265 THR B N 1
ATOM 4550 C CA . THR B 1 265 ? -7.676 -9.352 -22.609 1 98.88 265 THR B CA 1
ATOM 4551 C C . THR B 1 265 ? -6.742 -10.539 -22.422 1 98.88 265 THR B C 1
ATOM 4553 O O . THR B 1 265 ? -5.605 -10.531 -22.906 1 98.88 265 THR B O 1
ATOM 4556 N N . PHE B 1 266 ? -7.215 -11.484 -21.75 1 98.81 266 PHE B N 1
ATOM 4557 C CA . PHE B 1 266 ? -6.41 -12.641 -21.359 1 98.81 266 PHE B CA 1
ATOM 4558 C C . PHE B 1 266 ? -7.203 -13.93 -21.531 1 98.81 266 PHE B C 1
ATOM 4560 O O . PHE B 1 266 ? -8.391 -13.984 -21.219 1 98.81 266 PHE B O 1
ATOM 4567 N N . HIS B 1 267 ? -6.562 -14.945 -22.094 1 98.38 267 HIS B N 1
ATOM 4568 C CA . HIS B 1 267 ? -7.195 -16.234 -22.344 1 98.38 267 HIS B CA 1
ATOM 4569 C C . HIS B 1 267 ? -6.348 -17.391 -21.797 1 98.38 267 HIS B C 1
ATOM 4571 O O . HIS B 1 267 ? -5.148 -17.453 -22.078 1 98.38 267 HIS B O 1
ATOM 4577 N N . LYS B 1 268 ? -7.031 -18.281 -21.125 1 97.88 268 LYS B N 1
ATOM 4578 C CA . LYS B 1 268 ? -6.355 -19.484 -20.656 1 97.88 268 LYS B CA 1
ATOM 4579 C C . LYS B 1 268 ? -5.91 -20.359 -21.812 1 97.88 268 LYS B C 1
ATOM 4581 O O . LYS B 1 268 ? -6.641 -20.516 -22.797 1 97.88 268 LYS B O 1
ATOM 4586 N N . TRP B 1 269 ? -4.777 -20.922 -21.609 1 96.94 269 TRP B N 1
ATOM 4587 C CA . TRP B 1 269 ? -4.355 -21.938 -22.578 1 96.94 269 TRP B CA 1
ATOM 4588 C C . TRP B 1 269 ? -4.973 -23.281 -22.25 1 96.94 269 TRP B C 1
ATOM 4590 O O . TRP B 1 269 ? -5.188 -24.109 -23.141 1 96.94 269 TRP B O 1
ATOM 4600 N N . ILE B 1 270 ? -5.234 -23.453 -20.984 1 94.12 270 ILE B N 1
ATOM 4601 C CA . ILE B 1 270 ? -5.766 -24.734 -20.547 1 94.12 270 ILE B CA 1
ATOM 4602 C C . ILE B 1 270 ? -7.031 -24.516 -19.719 1 94.12 270 ILE B C 1
ATOM 4604 O O . ILE B 1 270 ? -6.961 -24.266 -18.516 1 94.12 270 ILE B O 1
ATOM 4608 N N . PRO B 1 271 ? -8.227 -24.734 -20.219 1 88.69 271 PRO B N 1
ATOM 4609 C CA . PRO B 1 271 ? -9.492 -24.469 -19.531 1 88.69 271 PRO B CA 1
ATOM 4610 C C . PRO B 1 271 ? -9.711 -25.391 -18.328 1 88.69 271 PRO B C 1
ATOM 4612 O O . PRO B 1 271 ? -10.336 -24.984 -17.344 1 88.69 271 PRO B O 1
ATOM 4615 N N . ASP B 1 272 ? -9.273 -26.531 -18.328 1 78.25 272 ASP B N 1
ATOM 4616 C CA . ASP B 1 272 ? -9.531 -27.547 -17.312 1 78.25 272 ASP B CA 1
ATOM 4617 C C . ASP B 1 272 ? -8.305 -27.734 -16.422 1 78.25 272 ASP B C 1
ATOM 4619 O O . ASP B 1 272 ? -7.883 -28.875 -16.172 1 78.25 272 ASP B O 1
ATOM 4623 N N . ALA B 1 273 ? -7.918 -26.719 -15.828 1 92.5 273 ALA B N 1
ATOM 4624 C CA . ALA B 1 273 ? -6.707 -26.828 -15.016 1 92.5 273 ALA B CA 1
ATOM 4625 C C . ALA B 1 273 ? -7.039 -26.859 -13.531 1 92.5 273 ALA B C 1
ATOM 4627 O O . ALA B 1 273 ? -6.324 -26.266 -12.719 1 92.5 273 ALA B O 1
ATOM 4628 N N . GLU B 1 274 ? -8.094 -27.5 -13.188 1 95.94 274 GLU B N 1
ATOM 4629 C CA . GLU B 1 274 ? -8.461 -27.672 -11.789 1 95.94 274 GLU B CA 1
ATOM 4630 C C . GLU B 1 274 ? -7.543 -28.688 -11.102 1 95.94 274 GLU B C 1
ATOM 4632 O O . GLU B 1 274 ? -7.219 -29.734 -11.68 1 95.94 274 GLU B O 1
ATOM 4637 N N . LEU B 1 275 ? -7.121 -28.375 -9.953 1 97.44 275 LEU B N 1
ATOM 4638 C CA . LEU B 1 275 ? -6.457 -29.344 -9.102 1 97.44 275 LEU B CA 1
ATOM 4639 C C . LEU B 1 275 ? -7.266 -29.609 -7.832 1 97.44 275 LEU B C 1
ATOM 4641 O O . LEU B 1 275 ? -7.879 -28.688 -7.289 1 97.44 275 LEU B O 1
ATOM 4645 N N . THR B 1 276 ? -7.277 -30.828 -7.387 1 97.44 276 THR B N 1
ATOM 4646 C CA . THR B 1 276 ? -8.023 -31.281 -6.211 1 97.44 276 THR B CA 1
ATOM 4647 C C . THR B 1 276 ? -7.102 -31.984 -5.223 1 97.44 276 THR B C 1
ATOM 4649 O O . THR B 1 276 ? -5.977 -32.344 -5.57 1 97.44 276 THR B O 1
ATOM 4652 N N . PRO B 1 277 ? -7.555 -32.156 -4.012 1 97.88 277 PRO B N 1
ATOM 4653 C CA . PRO B 1 277 ? -6.738 -32.875 -3.049 1 97.88 277 PRO B CA 1
ATOM 4654 C C . PRO B 1 277 ? -6.449 -34.312 -3.5 1 97.88 277 PRO B C 1
ATOM 4656 O O . PRO B 1 277 ? -7.332 -34.969 -4.051 1 97.88 277 PRO B O 1
ATOM 4659 N N . THR B 1 278 ? -5.203 -34.75 -3.299 1 97.62 278 THR B N 1
ATOM 4660 C CA . THR B 1 278 ? -4.758 -36.062 -3.76 1 97.62 278 THR B CA 1
ATOM 4661 C C . THR B 1 278 ? -5.262 -37.156 -2.83 1 97.62 278 THR B C 1
ATOM 4663 O O . THR B 1 278 ? -5.453 -38.281 -3.256 1 97.62 278 THR B O 1
ATOM 4666 N N . LEU B 1 279 ? -5.391 -36.875 -1.532 1 97.12 279 LEU B N 1
ATOM 4667 C CA . LEU B 1 279 ? -5.906 -37.844 -0.571 1 97.12 279 LEU B CA 1
ATOM 4668 C C . LEU B 1 279 ? -7.434 -37.844 -0.58 1 97.12 279 LEU B C 1
ATOM 4670 O O . LEU B 1 279 ? -8.07 -36.812 -0.446 1 97.12 279 LEU B O 1
ATOM 4674 N N . PRO B 1 280 ? -7.988 -39 -0.672 1 96.06 280 PRO B N 1
ATOM 4675 C CA . PRO B 1 280 ? -9.453 -39.094 -0.746 1 96.06 280 PRO B CA 1
ATOM 4676 C C . PRO B 1 280 ? -10.141 -38.438 0.438 1 96.06 280 PRO B C 1
ATOM 4678 O O . PRO B 1 280 ? -11.172 -37.781 0.265 1 96.06 280 PRO B O 1
ATOM 4681 N N . GLU B 1 281 ? -9.633 -38.531 1.598 1 96.38 281 GLU B N 1
ATOM 4682 C CA . GLU B 1 281 ? -10.273 -38 2.795 1 96.38 281 GLU B CA 1
ATOM 4683 C C . GLU B 1 281 ? -10.203 -36.469 2.824 1 96.38 281 GLU B C 1
ATOM 4685 O O . GLU B 1 281 ? -10.898 -35.812 3.619 1 96.38 281 GLU B O 1
ATOM 4690 N N . GLN B 1 282 ? -9.375 -35.875 1.951 1 96.88 282 GLN B N 1
ATOM 4691 C CA . GLN B 1 282 ? -9.211 -34.406 1.922 1 96.88 282 GLN B CA 1
ATOM 4692 C C . GLN B 1 282 ? -10.031 -33.812 0.793 1 96.88 282 GLN B C 1
ATOM 4694 O O . GLN B 1 282 ? -10.125 -32.562 0.691 1 96.88 282 GLN B O 1
ATOM 4699 N N . LYS B 1 283 ? -10.648 -34.625 0.025 1 94.12 283 LYS B N 1
ATOM 4700 C CA . LYS B 1 283 ? -11.484 -34.094 -1.061 1 94.12 283 LYS B CA 1
ATOM 4701 C C . LYS B 1 283 ? -12.625 -33.25 -0.521 1 94.12 283 LYS B C 1
ATOM 4703 O O . LYS B 1 283 ? -13.258 -33.594 0.479 1 94.12 283 LYS B O 1
ATOM 4708 N N . ASN B 1 284 ? -12.836 -32.062 -1.04 1 89.19 284 ASN B N 1
ATOM 4709 C CA . ASN B 1 284 ? -13.852 -31.078 -0.668 1 89.19 284 ASN B CA 1
ATOM 4710 C C . ASN B 1 284 ? -13.562 -30.469 0.701 1 89.19 284 ASN B C 1
ATOM 4712 O O . ASN B 1 284 ? -14.398 -29.766 1.257 1 89.19 284 ASN B O 1
ATOM 4716 N N . GLN B 1 285 ? -12.43 -30.812 1.303 1 91.06 285 GLN B N 1
ATOM 4717 C CA . GLN B 1 285 ? -12.086 -30.312 2.625 1 91.06 285 GLN B CA 1
ATOM 4718 C C . GLN B 1 285 ? -10.805 -29.469 2.578 1 91.06 285 GLN B C 1
ATOM 4720 O O . GLN B 1 285 ? -10.523 -28.703 3.502 1 91.06 285 GLN B O 1
ATOM 4725 N N . TYR B 1 286 ? -10.148 -29.688 1.544 1 93.12 286 TYR B N 1
ATOM 4726 C CA . TYR B 1 286 ? -8.914 -28.922 1.335 1 93.12 286 TYR B CA 1
ATOM 4727 C C . TYR B 1 286 ? -8.922 -28.25 -0.031 1 93.12 286 TYR B C 1
ATOM 4729 O O . TYR B 1 286 ? -9.945 -28.219 -0.713 1 93.12 286 TYR B O 1
ATOM 4737 N N . ILE B 1 287 ? -7.883 -27.719 -0.476 1 93.81 287 ILE B N 1
ATOM 4738 C CA . ILE B 1 287 ? -7.816 -26.75 -1.562 1 93.81 287 ILE B CA 1
ATOM 4739 C C . ILE B 1 287 ? -8.203 -27.422 -2.879 1 93.81 287 ILE B C 1
ATOM 4741 O O . ILE B 1 287 ? -7.609 -28.422 -3.271 1 93.81 287 ILE B O 1
ATOM 4745 N N . THR B 1 288 ? -9.242 -27.016 -3.502 1 96.44 288 THR B N 1
ATOM 4746 C CA . THR B 1 288 ? -9.625 -27.203 -4.898 1 96.44 288 THR B CA 1
ATOM 4747 C C . THR B 1 288 ? -9.562 -25.875 -5.656 1 96.44 288 THR B C 1
ATOM 4749 O O . THR B 1 288 ? -10.273 -24.938 -5.316 1 96.44 288 THR B O 1
ATOM 4752 N N . ILE B 1 289 ? -8.727 -25.781 -6.625 1 97.06 289 ILE B N 1
ATOM 4753 C CA . ILE B 1 289 ? -8.422 -24.484 -7.23 1 97.06 289 ILE B CA 1
ATOM 4754 C C . ILE B 1 289 ? -8 -24.688 -8.688 1 97.06 289 ILE B C 1
ATOM 4756 O O . ILE B 1 289 ? -7.562 -25.781 -9.07 1 97.06 289 ILE B O 1
ATOM 4760 N N . SER B 1 290 ? -8.273 -23.734 -9.508 1 97.75 290 SER B N 1
ATOM 4761 C CA . SER B 1 290 ? -7.816 -23.781 -10.891 1 97.75 290 SER B CA 1
ATOM 4762 C C . SER B 1 290 ? -6.621 -22.859 -11.109 1 97.75 290 SER B C 1
ATOM 4764 O O . SER B 1 290 ? -6.641 -21.703 -10.688 1 97.75 290 SER B O 1
ATOM 4766 N N . GLU B 1 291 ? -5.578 -23.328 -11.711 1 97.94 291 GLU B N 1
ATOM 4767 C CA . GLU B 1 291 ? -4.34 -22.609 -12.039 1 97.94 291 GLU B CA 1
ATOM 4768 C C . GLU B 1 291 ? -3.971 -22.797 -13.508 1 97.94 291 GLU B C 1
ATOM 4770 O O . GLU B 1 291 ? -3.775 -23.938 -13.961 1 97.94 291 GLU B O 1
ATOM 4775 N N . SER B 1 292 ? -3.902 -21.734 -14.242 1 98.44 292 SER B N 1
ATOM 4776 C CA . SER B 1 292 ? -3.646 -21.938 -15.664 1 98.44 292 SER B CA 1
ATOM 4777 C C . SER B 1 292 ? -2.754 -20.828 -16.219 1 98.44 292 SER B C 1
ATOM 4779 O O . SER B 1 292 ? -2.908 -19.656 -15.859 1 98.44 292 SER B O 1
ATOM 4781 N N . TYR B 1 293 ? -1.89 -21.281 -17.125 1 98.62 293 TYR B N 1
ATOM 4782 C CA . TYR B 1 293 ? -1.185 -20.359 -18.016 1 98.62 293 TYR B CA 1
ATOM 4783 C C . TYR B 1 293 ? -2.139 -19.75 -19.031 1 98.62 293 TYR B C 1
ATOM 4785 O O . TYR B 1 293 ? -3.174 -20.344 -19.359 1 98.62 293 TYR B O 1
ATOM 4793 N N . GLY B 1 294 ? -1.794 -18.547 -19.5 1 98.56 294 GLY B N 1
ATOM 4794 C CA . GLY B 1 294 ? -2.5 -17.922 -20.594 1 98.56 294 GLY B CA 1
ATOM 4795 C C . GLY B 1 294 ? -1.706 -16.812 -21.25 1 98.56 294 GLY B C 1
ATOM 4796 O O . GLY B 1 294 ? -0.583 -16.516 -20.844 1 98.56 294 GLY B O 1
ATOM 4797 N N . GLU B 1 295 ? -2.277 -16.312 -22.281 1 98.69 295 GLU B N 1
ATOM 4798 C CA . GLU B 1 295 ? -1.717 -15.18 -23.016 1 98.69 295 GLU B CA 1
ATOM 4799 C C . GLU B 1 295 ? -2.799 -14.172 -23.391 1 98.69 295 GLU B C 1
ATOM 4801 O O . GLU B 1 295 ? -3.99 -14.445 -23.234 1 98.69 295 GLU B O 1
ATOM 4806 N N . GLY B 1 296 ? -2.332 -12.961 -23.766 1 98.75 296 GLY B N 1
ATOM 4807 C CA . GLY B 1 296 ? -3.285 -11.93 -24.156 1 98.75 296 GLY B CA 1
ATOM 4808 C C . GLY B 1 296 ? -2.629 -10.711 -24.766 1 98.75 296 GLY B C 1
ATOM 4809 O O . GLY B 1 296 ? -1.471 -10.766 -25.188 1 98.75 296 GLY B O 1
ATOM 4810 N N . THR B 1 297 ? -3.475 -9.781 -24.984 1 98.81 297 THR B N 1
ATOM 4811 C CA . THR B 1 297 ? -3.072 -8.484 -25.516 1 98.81 297 THR B CA 1
ATOM 4812 C C . THR B 1 297 ? -3.752 -7.355 -24.734 1 98.81 297 THR B C 1
ATOM 4814 O O . THR B 1 297 ? -4.664 -7.605 -23.938 1 98.81 297 THR B O 1
ATOM 4817 N N . GLY B 1 298 ? -3.262 -6.176 -24.938 1 98.5 298 GLY B N 1
ATOM 4818 C CA . GLY B 1 298 ? -3.875 -5.023 -24.297 1 98.5 298 GLY B CA 1
ATOM 4819 C C . GLY B 1 298 ? -3.318 -3.699 -24.781 1 98.5 298 GLY B C 1
ATOM 4820 O O . GLY B 1 298 ? -2.473 -3.672 -25.688 1 98.5 298 GLY B O 1
ATOM 4821 N N . ARG B 1 299 ? -3.947 -2.713 -24.281 1 98.62 299 ARG B N 1
ATOM 4822 C CA . ARG B 1 299 ? -3.451 -1.352 -24.469 1 98.62 299 ARG B CA 1
ATOM 4823 C C . ARG B 1 299 ? -2.748 -0.854 -23.203 1 98.62 299 ARG B C 1
ATOM 4825 O O . ARG B 1 299 ? -3.299 -0.936 -22.109 1 98.62 299 ARG B O 1
ATOM 4832 N N . TRP B 1 300 ? -1.536 -0.374 -23.344 1 98.12 300 TRP B N 1
ATOM 4833 C CA . TRP B 1 300 ? -0.693 0.125 -22.25 1 98.12 300 TRP B CA 1
ATOM 4834 C C . TRP B 1 300 ? 0.175 1.284 -22.734 1 98.12 300 TRP B C 1
ATOM 4836 O O . TRP B 1 300 ? 0.899 1.159 -23.719 1 98.12 300 TRP B O 1
ATOM 4846 N N . ASN B 1 301 ? 0.056 2.438 -22.078 1 95.12 301 ASN B N 1
ATOM 4847 C CA . ASN B 1 301 ? 0.767 3.654 -22.453 1 95.12 301 ASN B CA 1
ATOM 4848 C C . ASN B 1 301 ? 0.498 4.035 -23.906 1 95.12 301 ASN B C 1
ATOM 4850 O O . ASN B 1 301 ? 1.427 4.348 -24.656 1 95.12 301 ASN B O 1
ATOM 4854 N N . GLY B 1 302 ? -0.729 3.832 -24.297 1 95.81 302 GLY B N 1
ATOM 4855 C CA . GLY B 1 302 ? -1.168 4.266 -25.609 1 95.81 302 GLY B CA 1
ATOM 4856 C C . GLY B 1 302 ? -0.768 3.309 -26.719 1 95.81 302 GLY B C 1
ATOM 4857 O O . GLY B 1 302 ? -0.963 3.604 -27.906 1 95.81 302 GLY B O 1
ATOM 4858 N N . LYS B 1 303 ? -0.219 2.16 -26.406 1 97.94 303 LYS B N 1
ATOM 4859 C CA . LYS B 1 303 ? 0.246 1.2 -27.406 1 97.94 303 LYS B CA 1
ATOM 4860 C C . LYS B 1 303 ? -0.382 -0.172 -27.188 1 97.94 303 LYS B C 1
ATOM 4862 O O . LYS B 1 303 ? -0.698 -0.538 -26.047 1 97.94 303 LYS B O 1
ATOM 4867 N N . GLN B 1 304 ? -0.496 -0.896 -28.297 1 98.5 304 GLN B N 1
ATOM 4868 C CA . GLN B 1 304 ? -0.889 -2.297 -28.188 1 98.5 304 GLN B CA 1
ATOM 4869 C C . GLN B 1 304 ? 0.274 -3.16 -27.719 1 98.5 304 GLN B C 1
ATOM 4871 O O . GLN B 1 304 ? 1.397 -3.027 -28.203 1 98.5 304 GLN B O 1
ATOM 4876 N N . VAL B 1 305 ? 0.017 -4 -26.734 1 98.69 305 VAL B N 1
ATOM 4877 C CA . VAL B 1 305 ? 1.082 -4.832 -26.188 1 98.69 305 VAL B CA 1
ATOM 4878 C C . VAL B 1 305 ? 0.597 -6.273 -26.062 1 98.69 305 VAL B C 1
ATOM 4880 O O . VAL B 1 305 ? -0.604 -6.52 -25.938 1 98.69 305 VAL B O 1
ATOM 4883 N N . LYS B 1 306 ? 1.518 -7.215 -26.109 1 98.81 306 LYS B N 1
ATOM 4884 C CA . LYS B 1 306 ? 1.261 -8.617 -25.781 1 98.81 306 LYS B CA 1
ATOM 4885 C C . LYS B 1 306 ? 1.589 -8.914 -24.328 1 98.81 306 LYS B C 1
ATOM 4887 O O . LYS B 1 306 ? 2.328 -8.164 -23.688 1 98.81 306 LYS B O 1
ATOM 4892 N N . LEU B 1 307 ? 0.972 -9.953 -23.812 1 98.75 307 LEU B N 1
ATOM 4893 C CA . LEU B 1 307 ? 1.275 -10.375 -22.453 1 98.75 307 LEU B CA 1
ATOM 4894 C C . LEU B 1 307 ? 1.15 -11.883 -22.312 1 98.75 307 LEU B C 1
ATOM 4896 O O . LEU B 1 307 ? 0.44 -12.531 -23.078 1 98.75 307 LEU B O 1
ATOM 4900 N N . GLN B 1 308 ? 1.895 -12.461 -21.484 1 98.69 308 GLN B N 1
ATOM 4901 C CA . GLN B 1 308 ? 1.678 -13.797 -20.922 1 98.69 308 GLN B CA 1
ATOM 4902 C C . GLN B 1 308 ? 1.396 -13.727 -19.422 1 98.69 308 GLN B C 1
ATOM 4904 O O . GLN B 1 308 ? 1.728 -12.742 -18.766 1 98.69 308 GLN B O 1
ATOM 4909 N N . GLY B 1 309 ? 0.748 -14.75 -18.938 1 98.5 309 GLY B N 1
ATOM 4910 C CA . GLY B 1 309 ? 0.385 -14.625 -17.531 1 98.5 309 GLY B CA 1
ATOM 4911 C C . GLY B 1 309 ? -0.192 -15.906 -16.953 1 98.5 309 GLY B C 1
ATOM 4912 O O . GLY B 1 309 ? 0.028 -16.984 -17.5 1 98.5 309 GLY B O 1
ATOM 4913 N N . HIS B 1 310 ? -0.669 -15.742 -15.805 1 98.81 310 HIS B N 1
ATOM 4914 C CA . HIS B 1 310 ? -1.246 -16.797 -14.984 1 98.81 310 HIS B CA 1
ATOM 4915 C C . HIS B 1 310 ? -2.578 -16.359 -14.383 1 98.81 310 HIS B C 1
ATOM 4917 O O . HIS B 1 310 ? -2.775 -15.188 -14.086 1 98.81 310 HIS B O 1
ATOM 4923 N N . VAL B 1 311 ? -3.518 -17.297 -14.289 1 98.69 311 VAL B N 1
ATOM 4924 C CA . VAL B 1 311 ? -4.754 -17.047 -13.555 1 98.69 311 VAL B CA 1
ATOM 4925 C C . VAL B 1 311 ? -4.98 -18.141 -12.516 1 98.69 311 VAL B C 1
ATOM 4927 O O . VAL B 1 311 ? -4.746 -19.312 -12.789 1 98.69 311 VAL B O 1
ATOM 4930 N N . GLU B 1 312 ? -5.258 -17.719 -11.375 1 98.31 312 GLU B N 1
ATOM 4931 C CA . GLU B 1 312 ? -5.773 -18.562 -10.297 1 98.31 312 GLU B CA 1
ATOM 4932 C C . GLU B 1 312 ? -7.25 -18.297 -10.039 1 98.31 312 GLU B C 1
ATOM 4934 O O . GLU B 1 312 ? -7.664 -17.141 -9.93 1 98.31 312 GLU B O 1
ATOM 4939 N N . GLN B 1 313 ? -8.039 -19.328 -9.938 1 97.88 313 GLN B N 1
ATOM 4940 C CA . GLN B 1 313 ? -9.43 -19.141 -9.555 1 97.88 313 GLN B CA 1
ATOM 4941 C C . GLN B 1 313 ? -9.836 -20.125 -8.445 1 97.88 313 GLN B C 1
ATOM 4943 O O . GLN B 1 313 ? -9.797 -21.344 -8.641 1 97.88 313 GLN B O 1
ATOM 4948 N N . LEU B 1 314 ? -10.039 -19.609 -7.32 1 96.5 314 LEU B N 1
ATOM 4949 C CA . LEU B 1 314 ? -10.781 -20.312 -6.281 1 96.5 314 LEU B CA 1
ATOM 4950 C C . LEU B 1 314 ? -12.281 -20.141 -6.473 1 96.5 314 LEU B C 1
ATOM 4952 O O . LEU B 1 314 ? -12.844 -19.125 -6.074 1 96.5 314 LEU B O 1
ATOM 4956 N N . SER B 1 315 ? -12.914 -21.203 -6.977 1 95.69 315 SER B N 1
ATOM 4957 C CA . SER B 1 315 ? -14.305 -21.062 -7.391 1 95.69 315 SER B CA 1
ATOM 4958 C C . SER B 1 315 ? -15.25 -21.641 -6.344 1 95.69 315 SER B C 1
ATOM 4960 O O . SER B 1 315 ? -14.969 -22.688 -5.746 1 95.69 315 SER B O 1
ATOM 4962 N N . MET B 1 316 ? -16.312 -20.938 -6.18 1 92.25 316 MET B N 1
ATOM 4963 C CA . MET B 1 316 ? -17.453 -21.438 -5.43 1 92.25 316 MET B CA 1
ATOM 4964 C C . MET B 1 316 ? -18.703 -21.453 -6.293 1 92.25 316 MET B C 1
ATOM 4966 O O . MET B 1 316 ? -19.828 -21.594 -5.773 1 92.25 316 MET B O 1
ATOM 4970 N N . LEU B 1 317 ? -18.453 -21.219 -7.543 1 93.25 317 LEU B N 1
ATOM 4971 C CA . LEU B 1 317 ? -19.547 -21.156 -8.5 1 93.25 317 LEU B CA 1
ATOM 4972 C C . LEU B 1 317 ? -20 -22.562 -8.898 1 93.25 317 LEU B C 1
ATOM 4974 O O . LEU B 1 317 ? -19.172 -23.422 -9.219 1 93.25 317 LEU B O 1
ATOM 4978 N N . LYS B 1 318 ? -21.375 -22.734 -8.844 1 89.69 318 LYS B N 1
ATOM 4979 C CA . LYS B 1 318 ? -21.969 -24.016 -9.219 1 89.69 318 LYS B CA 1
ATOM 4980 C C . LYS B 1 318 ? -23.016 -23.844 -10.305 1 89.69 318 LYS B C 1
ATOM 4982 O O . LYS B 1 318 ? -23.656 -22.797 -10.398 1 89.69 318 LYS B O 1
#